Protein AF-0000000076001340 (afdb_homodimer)

InterPro domains:
  IPR001680 WD40 repeat [PF00400] (64-98)
  IPR001680 WD40 repeat [PF00400] (162-194)
  IPR001680 WD40 repeat [PS50082] (161-203)
  IPR001680 WD40 repeat [SM00320] (12-55)
  IPR001680 WD40 repeat [SM00320] (58-98)
  IPR001680 WD40 repeat [SM00320] (154-194)
  IPR015943 WD40/YVTN repeat-like-containing domain superfamily [G3DSA:2.130.10.10] (4-217)
  IPR036322 WD40-repeat-containing domain superfamily [SSF50978] (27-206)
  IPR039328 WD repeat-containing protein 89 [PTHR22889] (12-214)

Organism: Limulus polyphemus (NCBI:txid6850)

Nearest PDB structures (foldseek):
  8t55-assembly2_B  TM=7.995E-01  e=3.662E-10  Homo sapiens
  8shj-assembly2_B  TM=8.040E-01  e=1.260E-09  Homo sapiens
  8shj-assembly1_A  TM=7.997E-01  e=3.023E-09  Homo sapiens
  7mq9-assembly1_LS  TM=7.895E-01  e=2.954E-07  Homo sapiens
  5wfd-assembly1_A  TM=7.433E-01  e=5.204E-07  Thermochaetoides thermophila DSM 1495

Solvent-accessible surface area (backbone atoms only — not comparable to full-atom values): 23655 Å² total; per-residue (Å²): 142,58,92,72,62,72,65,55,67,68,56,66,69,72,65,78,84,66,74,90,64,86,86,78,79,83,57,31,59,74,45,75,46,69,26,77,50,97,72,26,40,36,42,31,38,29,66,60,19,30,33,42,36,31,34,63,65,87,59,40,80,68,51,60,43,82,42,96,60,44,51,62,43,42,71,44,58,40,70,80,44,53,53,29,39,36,38,31,18,44,77,23,40,37,36,32,34,51,66,88,49,84,60,82,63,60,78,40,70,35,51,72,74,90,54,92,65,77,56,31,26,40,23,54,33,58,27,60,81,58,45,41,38,39,34,22,13,39,58,49,103,73,35,13,40,41,37,34,31,36,56,90,76,48,41,69,74,50,67,40,51,83,85,44,74,27,35,25,60,39,42,41,49,37,75,80,45,76,46,32,36,38,37,33,19,51,68,21,42,33,38,33,29,37,67,76,44,91,44,60,75,72,10,53,71,38,79,41,60,71,71,61,65,80,72,77,121,136,55,78,77,47,48,69,45,34,69,63,40,67,62,68,76,80,66,58,89,70,94,57,76,77,83,53,30,58,73,44,75,44,71,25,76,51,98,72,25,39,36,41,31,38,30,67,61,20,31,33,42,35,30,32,64,65,86,60,40,80,69,52,59,42,83,42,95,59,45,50,62,41,42,70,44,57,40,70,80,44,55,52,30,39,35,38,32,19,45,78,22,40,37,36,32,35,53,67,86,48,84,60,82,62,61,78,40,69,34,51,73,72,88,54,93,62,77,54,32,26,40,22,53,32,58,27,61,83,56,45,41,38,40,35,23,13,40,59,50,102,73,36,13,39,41,38,34,31,38,57,89,77,48,41,69,75,49,70,38,51,83,86,43,72,27,34,24,61,38,41,42,48,37,74,79,45,77,45,31,36,37,36,32,19,50,67,20,42,32,38,31,28,36,68,77,43,89,43,60,75,71,10,53,73,38,76,41,57,70,74,63,67,82,72,77,123

Foldseek 3Di:
DDPPPVVPVVVVVPDCPPPPPDPPPDKDWDDWDWFPDPFIKIWTAIQQGKIWIFTPPPGDRDDIADDNRFGWQDKDAAQPDRQWMWTFTQQAWIFIDRNVDPGDDGPAIAGDPVDPDGFTFNEKDAFNVNQKIWTWGFADPQWIWIWMAGRVVSDTPDIDTPQDRGGWHDKDADHPDRQWIWTDGPVQKIWIFRNPDDDPVNGTDDIDGNPPDPPPD/DDPVVVVVVVVVVQPDCDDDPPSPRDKDWDDWDWFPDPFIKIWTAIQQGKIWIFTPPPGDRDDIADDNRFGWQDKDAAQPDRQWMWTFTQQAWIFIDRNVDPTHDGPAIAGDPVDPDGFTFNEKDAFNVNQKIWTWGFDDPQWIWIWMAGRVVSDTPDIDTPQDRGGWHDKDADHPDRQWIWTDGPRQKIWIFRNPDDDPVNGTDDIDGNPDDPPPD

Secondary structure (DSSP, 8-state):
--TTSTTTGGGGGG-----SSS------EEEEEE-SSSS-EEEEEETTS-EEEEESSS--EEEEE--SSPPEEEEEE-SS-TTEEEEEETTSEEEEEETTS--SS-SEEEE--SSS----EEEEEE-TTS-EEEEEE--BTTB--EEEEETTTTEEEEEE-SS-SS-EEEEEE-SS-TTEEEEEETTSEEEEEETTSSSHHHHEEEEEETT------/--HHHHHHHHSTT------SSS------EEEEEE-SSSS-EEEEEETTS-EEEEESSS--EEEEE--SSPPEEEEEE-SS-TTEEEEEETTSEEEEEETTS--SS-SEEEE--SSS----EEEEEE-TTS-EEEEEE--BTTB--EEEEETTTTEEEEEE-SS-SS-EEEEEE-SS-TTEEEEEETTSEEEEEETTSSSHHHHEEEEEETT------

Structure (mmCIF, N/CA/C/O backbone):
data_AF-0000000076001340-model_v1
#
loop_
_entity.id
_entity.type
_entity.pdbx_description
1 polymer 'WD repeat-containing protein 89-like'
#
loop_
_atom_site.group_PDB
_atom_site.id
_atom_site.type_symbol
_atom_site.label_atom_id
_atom_site.label_alt_id
_atom_site.label_comp_id
_atom_site.label_asym_id
_atom_site.label_entity_id
_atom_site.label_seq_id
_atom_site.pdbx_PDB_ins_code
_atom_site.Cartn_x
_atom_site.Cartn_y
_atom_site.Cartn_z
_atom_site.occupancy
_atom_site.B_iso_or_equiv
_atom_site.auth_seq_id
_atom_site.auth_comp_id
_atom_site.auth_asym_id
_atom_site.auth_atom_id
_atom_site.pdbx_PDB_model_num
ATOM 1 N N . MET A 1 1 ? -37.344 -20.766 6.66 1 18.98 1 MET A N 1
ATOM 2 C CA . MET A 1 1 ? -37.219 -19.656 5.719 1 18.98 1 MET A CA 1
ATOM 3 C C . MET A 1 1 ? -35.75 -19.359 5.434 1 18.98 1 MET A C 1
ATOM 5 O O . MET A 1 1 ? -35.031 -18.844 6.301 1 18.98 1 MET A O 1
ATOM 9 N N . THR A 1 2 ? -34.938 -20.125 4.777 1 18.33 2 THR A N 1
ATOM 10 C CA . THR A 1 2 ? -33.625 -20.719 4.93 1 18.33 2 THR A CA 1
ATOM 11 C C . THR A 1 2 ? -32.562 -19.906 4.184 1 18.33 2 THR A C 1
ATOM 13 O O . THR A 1 2 ? -32.906 -19.047 3.371 1 18.33 2 THR A O 1
ATOM 16 N N . ALA A 1 3 ? -31.391 -20.203 4.387 1 20.23 3 ALA A N 1
ATOM 17 C CA . ALA A 1 3 ? -30.109 -19.625 4.004 1 20.23 3 ALA A CA 1
ATOM 18 C C . ALA A 1 3 ? -30.078 -19.312 2.514 1 20.23 3 ALA A C 1
ATOM 20 O O . ALA A 1 3 ? -29.172 -18.609 2.045 1 20.23 3 ALA A O 1
ATOM 21 N N . HIS A 1 4 ? -31.031 -19.766 1.713 1 20.62 4 HIS A N 1
ATOM 22 C CA . HIS A 1 4 ? -31.312 -19.781 0.281 1 20.62 4 HIS A CA 1
ATOM 23 C C . HIS A 1 4 ? -31.781 -18.406 -0.198 1 20.62 4 HIS A C 1
ATOM 25 O O . HIS A 1 4 ? -31.516 -18.016 -1.34 1 20.62 4 HIS A O 1
ATOM 31 N N . ASP A 1 5 ? -32.688 -17.734 0.519 1 20.48 5 ASP A N 1
ATOM 32 C CA . ASP A 1 5 ? -33.438 -16.578 0.059 1 20.48 5 ASP A CA 1
ATOM 33 C C . ASP A 1 5 ? -32.562 -15.336 -0.068 1 20.48 5 ASP A C 1
ATOM 35 O O . ASP A 1 5 ? -32.844 -14.43 -0.847 1 20.48 5 ASP A O 1
ATOM 39 N N . ALA A 1 6 ? -31.641 -15.188 0.868 1 20.77 6 ALA A N 1
ATOM 40 C CA . ALA A 1 6 ? -31 -13.883 1.045 1 20.77 6 ALA A CA 1
ATOM 41 C C . ALA A 1 6 ? -29.984 -13.617 -0.057 1 20.77 6 ALA A C 1
ATOM 43 O O . ALA A 1 6 ? -29.5 -12.492 -0.203 1 20.77 6 ALA A O 1
ATOM 44 N N . VAL A 1 7 ? -29.562 -14.625 -0.797 1 22.06 7 VAL A N 1
ATOM 45 C CA . VAL A 1 7 ? -28.594 -14.586 -1.888 1 22.06 7 VAL A CA 1
ATOM 46 C C . VAL A 1 7 ? -29.219 -13.898 -3.104 1 22.06 7 VAL A C 1
ATOM 48 O O . VAL A 1 7 ? -28.516 -13.258 -3.887 1 22.06 7 VAL A O 1
ATOM 51 N N . LYS A 1 8 ? -30.484 -13.992 -3.283 1 23.08 8 LYS A N 1
ATOM 52 C CA . LYS A 1 8 ? -31.266 -13.523 -4.43 1 23.08 8 LYS A CA 1
ATOM 53 C C . LYS A 1 8 ? -31.328 -12 -4.469 1 23.08 8 LYS A C 1
ATOM 55 O O . LYS A 1 8 ? -31.281 -11.398 -5.543 1 23.08 8 LYS A O 1
ATOM 60 N N . SER A 1 9 ? -31.609 -11.523 -3.256 1 21.5 9 SER A N 1
ATOM 61 C CA . SER A 1 9 ? -31.984 -10.109 -3.312 1 21.5 9 SER A CA 1
ATOM 62 C C . SER A 1 9 ? -30.797 -9.242 -3.736 1 21.5 9 SER A C 1
ATOM 64 O O . SER A 1 9 ? -31 -8.125 -4.234 1 21.5 9 SER A O 1
ATOM 66 N N . MET A 1 10 ? -29.703 -9.844 -3.461 1 21.88 10 MET A N 1
ATOM 67 C CA . MET A 1 10 ? -28.516 -9.016 -3.66 1 21.88 10 MET A CA 1
ATOM 68 C C . MET A 1 10 ? -28.172 -8.906 -5.141 1 21.88 10 MET A C 1
ATOM 70 O O . MET A 1 10 ? -27.375 -8.062 -5.535 1 21.88 10 MET A O 1
ATOM 74 N N . TYR A 1 11 ? -28.719 -9.867 -6.047 1 24.17 11 TYR A N 1
ATOM 75 C CA . TYR A 1 11 ? -28.578 -9.984 -7.492 1 24.17 11 TYR A CA 1
ATOM 76 C C . TYR A 1 11 ? -29.328 -8.867 -8.211 1 24.17 11 TYR A C 1
ATOM 78 O O . TYR A 1 11 ? -29.047 -8.57 -9.375 1 24.17 11 TYR A O 1
ATOM 86 N N . SER A 1 12 ? -30.391 -8.367 -7.621 1 23.84 12 SER A N 1
ATOM 87 C CA . SER A 1 12 ? -31.188 -7.418 -8.406 1 23.84 12 SER A CA 1
ATOM 88 C C . SER A 1 12 ? -30.391 -6.156 -8.719 1 23.84 12 SER A C 1
ATOM 90 O O . SER A 1 12 ? -30.875 -5.27 -9.422 1 23.84 12 SER A O 1
ATOM 92 N N . LEU A 1 13 ? -29.266 -6.098 -7.969 1 23.05 13 LEU A N 1
ATOM 93 C CA . LEU A 1 13 ? -28.656 -4.789 -8.172 1 23.05 13 LEU A CA 1
ATOM 94 C C . LEU A 1 13 ? -27.875 -4.75 -9.477 1 23.05 13 LEU A C 1
ATOM 96 O O . LEU A 1 13 ? -27.359 -3.699 -9.875 1 23.05 13 LEU A O 1
ATOM 100 N N . SER A 1 14 ? -27.562 -5.812 -10.273 1 24.64 14 SER A N 1
ATOM 101 C CA . SER A 1 14 ? -26.875 -5.875 -11.555 1 24.64 14 SER A CA 1
ATOM 102 C C . SER A 1 14 ? -27.641 -5.129 -12.641 1 24.64 14 SER A C 1
ATOM 104 O O . SER A 1 14 ? -27.281 -5.176 -13.812 1 24.64 14 SER A O 1
ATOM 106 N N . SER A 1 15 ? -28.891 -4.711 -12.5 1 24.94 15 SER A N 1
ATOM 107 C CA . SER A 1 15 ? -29.562 -4.262 -13.711 1 24.94 15 SER A CA 1
ATOM 108 C C . SER A 1 15 ? -28.719 -3.268 -14.484 1 24.94 15 SER A C 1
ATOM 110 O O . SER A 1 15 ? -27.812 -2.641 -13.922 1 24.94 15 SER A O 1
ATOM 112 N N . SER A 1 16 ? -29.125 -2.934 -15.867 1 26.3 16 SER A N 1
ATOM 113 C CA . SER A 1 16 ? -28.875 -2.234 -17.125 1 26.3 16 SER A CA 1
ATOM 114 C C . SER A 1 16 ? -28.625 -0.747 -16.891 1 26.3 16 SER A C 1
ATOM 116 O O . SER A 1 16 ? -29.578 0.043 -16.844 1 26.3 16 SER A O 1
ATOM 118 N N . ILE A 1 17 ? -28.078 -0.14 -15.93 1 26.17 17 ILE A N 1
ATOM 119 C CA . ILE A 1 17 ? -28.109 1.285 -16.25 1 26.17 17 ILE A CA 1
ATOM 120 C C . ILE A 1 17 ? -27.406 1.538 -17.578 1 26.17 17 ILE A C 1
ATOM 122 O O . ILE A 1 17 ? -26.188 1.446 -17.672 1 26.17 17 ILE A O 1
ATOM 126 N N . ASN A 1 18 ? -27.812 0.929 -18.688 1 27.61 18 ASN A N 1
ATOM 127 C CA . ASN A 1 18 ? -27.766 1.412 -20.078 1 27.61 18 ASN A CA 1
ATOM 128 C C . ASN A 1 18 ? -28.125 2.895 -20.156 1 27.61 18 ASN A C 1
ATOM 130 O O . ASN A 1 18 ? -29.203 3.25 -20.609 1 27.61 18 ASN A O 1
ATOM 134 N N . MET A 1 19 ? -28.109 4.027 -19.312 1 25.73 19 MET A N 1
ATOM 135 C CA . MET A 1 19 ? -28.672 5.16 -20.031 1 25.73 19 MET A CA 1
ATOM 136 C C . MET A 1 19 ? -27.922 5.414 -21.328 1 25.73 19 MET A C 1
ATOM 138 O O . MET A 1 19 ? -26.688 5.348 -21.359 1 25.73 19 MET A O 1
ATOM 142 N N . LYS A 1 20 ? -28.234 5.297 -22.656 1 27.81 20 LYS A N 1
ATOM 143 C CA . LYS A 1 20 ? -27.984 5.867 -23.969 1 27.81 20 LYS A CA 1
ATOM 144 C C . LYS A 1 20 ? -27.359 7.258 -23.859 1 27.81 20 LYS A C 1
ATOM 146 O O .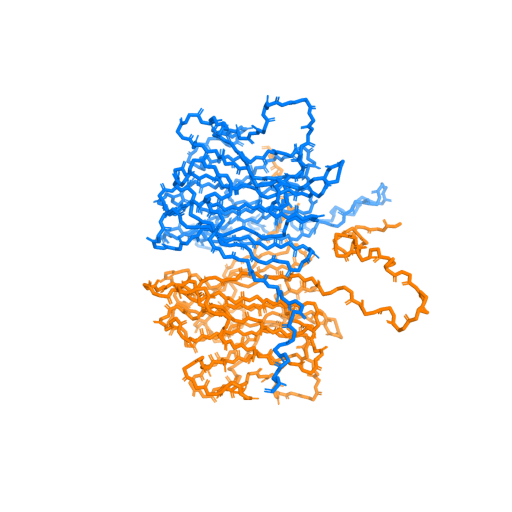 LYS A 1 20 ? -26.828 7.789 -24.844 1 27.81 20 LYS A O 1
ATOM 151 N N . GLY A 1 21 ? -27.703 8.203 -23 1 31.67 21 GLY A N 1
ATOM 152 C CA . GLY A 1 21 ? -27.453 9.633 -22.906 1 31.67 21 GLY A CA 1
ATOM 153 C C . GLY A 1 21 ? -26.062 9.977 -22.438 1 31.67 21 GLY A C 1
ATOM 154 O O . GLY A 1 21 ? -25.25 9.086 -22.188 1 31.67 21 GLY A O 1
ATOM 155 N N . GLU A 1 22 ? -25.516 10.93 -21.375 1 33.44 22 GLU A N 1
ATOM 156 C CA . GLU A 1 22 ? -24.172 11.445 -21.172 1 33.44 22 GLU A CA 1
ATOM 157 C C . GLU A 1 22 ? -23.203 10.344 -20.75 1 33.44 22 GLU A C 1
ATOM 159 O O . GLU A 1 22 ? -23.562 9.469 -19.953 1 33.44 22 GLU A O 1
ATOM 164 N N . ALA A 1 23 ? -22.047 9.805 -21.359 1 37.03 23 ALA A N 1
ATOM 165 C CA . ALA A 1 23 ? -20.984 8.812 -21.281 1 37.03 23 ALA A CA 1
ATOM 166 C C . ALA A 1 23 ? -20.625 8.516 -19.828 1 37.03 23 ALA A C 1
ATOM 168 O O . ALA A 1 23 ? -20.156 9.398 -19.109 1 37.03 23 ALA A O 1
ATOM 169 N N . GLN A 1 24 ? -21.25 7.93 -18.797 1 43.41 24 GLN A N 1
ATOM 170 C CA . GLN A 1 24 ? -20.984 7.648 -17.391 1 43.41 24 GLN A CA 1
ATOM 171 C C . GLN A 1 24 ? -19.562 7.125 -17.188 1 43.41 24 GLN A C 1
ATOM 173 O O . GLN A 1 24 ? -19.172 6.117 -17.797 1 43.41 24 GLN A O 1
ATOM 178 N N . GLU A 1 25 ? -18.516 7.844 -16.812 1 54.84 25 GLU A N 1
ATOM 179 C CA . GLU A 1 25 ? -17.109 7.574 -16.562 1 54.84 25 GLU A CA 1
ATOM 180 C C . GLU A 1 25 ? -16.922 6.305 -15.734 1 54.84 25 GLU A C 1
ATOM 182 O O . GLU A 1 25 ? -17.609 6.117 -14.727 1 54.84 25 GLU A O 1
ATOM 187 N N . GLU A 1 26 ? -16.516 5.16 -16.203 1 63.97 26 GLU A N 1
ATOM 188 C CA . GLU A 1 26 ? -16.25 3.879 -15.57 1 63.97 26 GLU A CA 1
ATOM 189 C C . GLU A 1 26 ? -15.43 4.066 -14.289 1 63.97 26 GLU A C 1
ATOM 191 O O . GLU A 1 26 ? -14.406 4.754 -14.297 1 63.97 26 GLU A O 1
ATOM 196 N N . LEU A 1 27 ? -16.016 3.709 -13.039 1 69.62 27 LEU A N 1
ATOM 197 C CA . LEU A 1 27 ? -15.367 3.771 -11.734 1 69.62 27 LEU A CA 1
ATOM 198 C C . LEU A 1 27 ? -14.352 2.643 -11.57 1 69.62 27 LEU A C 1
ATOM 200 O O . LEU A 1 27 ? -14.578 1.526 -12.039 1 69.62 27 LEU A O 1
ATOM 204 N N . TYR A 1 28 ? -13.086 2.984 -11.039 1 74.31 28 TYR A N 1
ATOM 205 C CA . TYR A 1 28 ? -12.109 1.938 -10.766 1 74.31 28 TYR A CA 1
ATOM 206 C C . TYR A 1 28 ? -11.555 2.064 -9.352 1 74.31 28 TYR A C 1
ATOM 208 O O . TYR A 1 28 ? -11.68 3.115 -8.719 1 74.31 28 TYR A O 1
ATOM 216 N N . ILE A 1 29 ? -11.008 0.928 -8.852 1 81.19 29 ILE A N 1
ATOM 217 C CA . ILE A 1 29 ? -10.484 0.835 -7.5 1 81.19 29 ILE A CA 1
ATOM 218 C C . ILE A 1 29 ? -9.062 1.396 -7.457 1 81.19 29 ILE A C 1
ATOM 220 O O . ILE A 1 29 ? -8.211 1.011 -8.266 1 81.19 29 ILE A O 1
ATOM 224 N N . LEU A 1 30 ? -8.867 2.248 -6.535 1 78.94 30 LEU A N 1
ATOM 225 C CA . LEU A 1 30 ? -7.551 2.848 -6.363 1 78.94 30 LEU A CA 1
ATOM 226 C C . LEU A 1 30 ? -6.762 2.123 -5.277 1 78.94 30 LEU A C 1
ATOM 228 O O . LEU A 1 30 ? -5.535 2.014 -5.363 1 78.94 30 LEU A O 1
ATOM 232 N N . ASP A 1 31 ? -7.465 1.691 -4.301 1 85.56 31 ASP A N 1
ATOM 233 C CA . ASP A 1 31 ? -6.828 1.046 -3.156 1 85.56 31 ASP A CA 1
ATOM 234 C C . ASP A 1 31 ? -7.82 0.163 -2.4 1 85.56 31 ASP A C 1
ATOM 236 O O . ASP A 1 31 ? -9.031 0.364 -2.492 1 85.56 31 ASP A O 1
ATOM 240 N N . LEU A 1 32 ? -7.316 -0.85 -1.845 1 87.44 32 LEU A N 1
ATOM 241 C CA . LEU A 1 32 ? -8.078 -1.777 -1.013 1 87.44 32 LEU A CA 1
ATOM 242 C C . LEU A 1 32 ? -7.324 -2.09 0.277 1 87.44 32 LEU A C 1
ATOM 244 O O . LEU A 1 32 ? -6.148 -2.469 0.239 1 87.44 32 LEU A O 1
ATOM 248 N N . VAL A 1 33 ? -7.961 -1.825 1.444 1 89.44 33 VAL A N 1
ATOM 249 C CA . VAL A 1 33 ? -7.324 -2.115 2.725 1 89.44 33 VAL A CA 1
ATOM 250 C C . VAL A 1 33 ? -8.273 -2.934 3.6 1 89.44 33 VAL A C 1
ATOM 252 O O . VAL A 1 33 ? -9.492 -2.797 3.502 1 89.44 33 VAL A O 1
ATOM 255 N N . ILE A 1 34 ? -7.699 -3.766 4.379 1 87.44 34 ILE A N 1
ATOM 256 C CA . ILE A 1 34 ? -8.461 -4.637 5.273 1 87.44 34 ILE A CA 1
ATOM 257 C C . ILE A 1 34 ? -8.07 -4.352 6.723 1 87.44 34 ILE A C 1
ATOM 259 O O . ILE A 1 34 ? -6.887 -4.223 7.039 1 87.44 34 ILE A O 1
ATOM 263 N N . SER A 1 35 ? -9.039 -4.215 7.539 1 89.75 35 SER A N 1
ATOM 264 C CA . SER A 1 35 ? -8.766 -3.941 8.945 1 89.75 35 SER A CA 1
ATOM 265 C C . SER A 1 35 ? -8.266 -5.191 9.664 1 89.75 35 SER A C 1
ATOM 267 O O . SER A 1 35 ? -8.586 -6.312 9.266 1 89.75 35 SER A O 1
ATOM 269 N N . ARG A 1 36 ? -7.465 -4.879 10.711 1 83.62 36 ARG A N 1
ATOM 270 C CA . ARG A 1 36 ? -6.926 -5.98 11.5 1 83.62 36 ARG A CA 1
ATOM 271 C C . ARG A 1 36 ? -7.82 -6.281 12.703 1 83.62 36 ARG A C 1
ATOM 273 O O . ARG A 1 36 ? -7.613 -5.738 13.789 1 83.62 36 ARG A O 1
ATOM 280 N N . SER A 1 37 ? -8.75 -7.113 12.508 1 85.62 37 SER A N 1
ATOM 281 C CA . SER A 1 37 ? -9.68 -7.488 13.57 1 85.62 37 SER A CA 1
ATOM 282 C C . SER A 1 37 ? -10.305 -8.852 13.305 1 85.62 37 SER A C 1
ATOM 284 O O . SER A 1 37 ? -10.086 -9.445 12.25 1 85.62 37 SER A O 1
ATOM 286 N N . SER A 1 38 ? -10.945 -9.375 14.352 1 80.69 38 SER A N 1
ATOM 287 C CA . SER A 1 38 ? -11.633 -10.656 14.203 1 80.69 38 SER A CA 1
ATOM 288 C C . SER A 1 38 ? -12.789 -10.547 13.219 1 80.69 38 SER A C 1
ATOM 290 O O . SER A 1 38 ? -13.156 -11.539 12.578 1 80.69 38 SER A O 1
ATOM 292 N N . ASN A 1 39 ? -13.438 -9.383 13.117 1 81.62 39 ASN A N 1
ATOM 293 C CA . ASN A 1 39 ? -14.461 -9.07 12.117 1 81.62 39 ASN A CA 1
ATOM 294 C C . ASN A 1 39 ? -14 -7.953 11.188 1 81.62 39 ASN A C 1
ATOM 296 O O . ASN A 1 39 ? -14.438 -6.809 11.32 1 81.62 39 ASN A O 1
ATOM 300 N N . PRO A 1 40 ? -13.266 -8.344 10.195 1 84.81 40 PRO A N 1
ATOM 301 C CA . PRO A 1 40 ? -12.539 -7.324 9.438 1 84.81 40 PRO A CA 1
ATOM 302 C C . PRO A 1 40 ? -13.453 -6.504 8.523 1 84.81 40 PRO A C 1
ATOM 304 O O . PRO A 1 40 ? -14.43 -7.035 7.98 1 84.81 40 PRO A O 1
ATOM 307 N N . LEU A 1 41 ? -13.133 -5.27 8.43 1 87.56 41 LEU A N 1
ATOM 308 C CA . LEU A 1 41 ? -13.734 -4.352 7.465 1 87.56 41 LEU A CA 1
ATOM 309 C C . LEU A 1 41 ? -12.836 -4.184 6.242 1 87.56 41 LEU A C 1
ATOM 311 O O . LEU A 1 41 ? -11.609 -4.16 6.367 1 87.56 41 LEU A O 1
ATOM 315 N N . VAL A 1 42 ? -13.445 -4.113 5.102 1 87.31 42 VAL A N 1
ATOM 316 C CA . VAL A 1 42 ? -12.742 -3.793 3.865 1 87.31 42 VAL A CA 1
ATOM 317 C C . VAL A 1 42 ? -13.125 -2.391 3.4 1 87.31 42 VAL A C 1
ATOM 319 O O . VAL A 1 42 ? -14.312 -2.053 3.334 1 87.31 42 VAL A O 1
ATOM 322 N N . ALA A 1 43 ? -12.133 -1.622 3.217 1 90.62 43 ALA A N 1
ATOM 323 C CA . ALA A 1 43 ? -12.352 -0.294 2.648 1 90.62 43 ALA A CA 1
ATOM 324 C C . ALA A 1 43 ? -11.711 -0.178 1.267 1 90.62 43 ALA A C 1
ATOM 326 O O . ALA A 1 43 ? -10.57 -0.599 1.065 1 90.62 43 ALA A O 1
ATOM 327 N N . THR A 1 44 ? -12.438 0.386 0.322 1 88.06 44 THR A N 1
ATOM 328 C CA . THR A 1 44 ? -11.945 0.591 -1.035 1 88.06 44 THR A CA 1
ATOM 329 C C . THR A 1 44 ? -12.094 2.051 -1.451 1 88.06 44 THR A C 1
ATOM 331 O O . THR A 1 44 ? -13.156 2.646 -1.268 1 88.06 44 THR A O 1
ATOM 334 N N . SER A 1 45 ? -10.961 2.572 -1.855 1 88.62 45 SER A N 1
ATOM 335 C CA . SER A 1 45 ? -11.062 3.902 -2.449 1 88.62 45 SER A CA 1
ATOM 336 C C . SER A 1 45 ? -11.344 3.818 -3.945 1 88.62 45 SER A C 1
ATOM 338 O O . SER A 1 45 ? -10.727 3.023 -4.656 1 88.62 45 SER A O 1
ATOM 340 N N . LEU A 1 46 ? -12.289 4.664 -4.387 1 82.56 46 LEU A N 1
ATOM 341 C CA . LEU A 1 46 ? -12.703 4.629 -5.785 1 82.56 46 LEU A CA 1
ATOM 342 C C . LEU A 1 46 ? -12.242 5.883 -6.523 1 82.56 46 LEU A C 1
ATOM 344 O O . LEU A 1 46 ? -11.945 6.902 -5.895 1 82.56 46 LEU A O 1
ATOM 348 N N . SER A 1 47 ? -12.234 5.789 -7.824 1 78.56 47 SER A N 1
ATOM 349 C CA . SER A 1 47 ? -11.734 6.863 -8.68 1 78.56 47 SER A CA 1
ATOM 350 C C . SER A 1 47 ? -12.641 8.086 -8.609 1 78.56 47 SER A C 1
ATOM 352 O O . SER A 1 47 ? -12.234 9.188 -8.977 1 78.56 47 SER A O 1
ATOM 354 N N . ASP A 1 48 ? -13.867 7.953 -8.125 1 79.12 48 ASP A N 1
ATOM 355 C CA . ASP A 1 48 ? -14.773 9.094 -8.023 1 79.12 48 ASP A CA 1
ATOM 356 C C . ASP A 1 48 ? -14.609 9.812 -6.688 1 79.12 48 ASP A C 1
ATOM 358 O O . ASP A 1 48 ? -15.352 10.742 -6.383 1 79.12 48 ASP A O 1
ATOM 362 N N . GLY A 1 49 ? -13.773 9.297 -5.91 1 86.81 49 GLY A N 1
ATOM 363 C CA . GLY A 1 49 ? -13.477 9.938 -4.637 1 86.81 49 GLY A CA 1
ATOM 364 C C . GLY A 1 49 ? -14.234 9.328 -3.473 1 86.81 49 GLY A C 1
ATOM 365 O O . GLY A 1 49 ? -14.047 9.727 -2.324 1 86.81 49 GLY A O 1
ATOM 366 N N . ASN A 1 50 ? -15.023 8.352 -3.717 1 86.94 50 ASN A N 1
ATOM 367 C CA . ASN A 1 50 ? -15.797 7.707 -2.658 1 86.94 50 ASN A CA 1
ATOM 368 C C . ASN A 1 50 ? -15.039 6.52 -2.066 1 86.94 50 ASN A C 1
ATOM 370 O O . ASN A 1 50 ? -14.172 5.938 -2.721 1 86.94 50 ASN A O 1
ATOM 374 N N . ILE A 1 51 ? -15.398 6.258 -0.803 1 91.06 51 ILE A N 1
ATOM 375 C CA . ILE A 1 51 ? -14.891 5.062 -0.134 1 91.06 51 ILE A CA 1
ATOM 376 C C . ILE A 1 51 ? -16.031 4.098 0.137 1 91.06 51 ILE A C 1
ATOM 378 O O . ILE A 1 51 ? -17.078 4.492 0.68 1 91.06 51 ILE A O 1
ATOM 382 N N . GLN A 1 52 ? -15.828 2.92 -0.293 1 87.31 52 GLN A N 1
ATOM 383 C CA . GLN A 1 52 ? -16.797 1.873 -0.008 1 87.31 52 GLN A CA 1
ATOM 384 C C . GLN A 1 52 ? -16.328 0.966 1.121 1 87.31 52 GLN A C 1
ATOM 386 O O . GLN A 1 52 ? -15.156 0.583 1.161 1 87.31 52 GLN A O 1
ATOM 391 N N . LEU A 1 53 ? -17.281 0.674 2.033 1 88.62 53 LEU A N 1
ATOM 392 C CA . LEU A 1 53 ? -16.969 -0.155 3.193 1 88.62 53 LEU A CA 1
ATOM 393 C C . LEU A 1 53 ? -17.781 -1.448 3.164 1 88.62 53 LEU A C 1
ATOM 395 O O . LEU A 1 53 ? -18.969 -1.438 2.814 1 88.62 53 LEU A O 1
ATOM 399 N N . PHE A 1 54 ? -17.031 -2.506 3.471 1 83.5 54 PHE A N 1
ATOM 400 C CA . PHE A 1 54 ? -17.672 -3.814 3.521 1 83.5 54 PHE A CA 1
ATOM 401 C C . PHE A 1 54 ? -17.234 -4.59 4.758 1 83.5 54 PHE A C 1
ATOM 403 O O . PHE A 1 54 ? -16.062 -4.504 5.164 1 83.5 54 PHE A O 1
ATOM 410 N N . LYS A 1 55 ? -18.234 -5.27 5.324 1 79.06 55 LYS A N 1
ATOM 411 C CA . LYS A 1 55 ? -17.859 -6.258 6.332 1 79.06 55 LYS A CA 1
ATOM 412 C C . LYS A 1 55 ? -17.516 -7.598 5.684 1 79.06 55 LYS A C 1
ATOM 414 O O . LYS A 1 55 ? -18.25 -8.078 4.816 1 79.06 55 LYS A O 1
ATOM 419 N N . LEU A 1 56 ? -16.359 -8.039 6.027 1 73.62 56 LEU A N 1
ATOM 420 C CA . LEU A 1 56 ? -15.953 -9.305 5.43 1 73.62 56 LEU A CA 1
ATOM 421 C C . LEU A 1 56 ? -16.797 -10.461 5.953 1 73.62 56 LEU A C 1
ATOM 423 O O . LEU A 1 56 ? -17.125 -11.391 5.211 1 73.62 56 LEU A O 1
ATOM 427 N N . GLU A 1 57 ? -16.953 -10.359 7.273 1 66.06 57 GLU A N 1
ATOM 428 C CA . GLU A 1 57 ? -17.844 -11.383 7.812 1 66.06 57 GLU A CA 1
ATOM 429 C C . GLU A 1 57 ? -19.312 -11.055 7.527 1 66.06 57 GLU A C 1
ATOM 431 O O . GLU A 1 57 ? -19.75 -9.938 7.781 1 66.06 57 GLU A O 1
ATOM 436 N N . GLY A 1 58 ? -20.031 -12.008 6.961 1 60.91 58 GLY A N 1
ATOM 437 C CA . GLY A 1 58 ? -21.453 -11.891 6.676 1 60.91 58 GLY A CA 1
ATOM 438 C C . GLY A 1 58 ? -21.75 -11.148 5.387 1 60.91 58 GLY A C 1
ATOM 439 O O . GLY A 1 58 ? -22.891 -11.125 4.914 1 60.91 58 GLY A O 1
ATOM 440 N N . LEU A 1 59 ? -20.766 -10.727 4.613 1 52.09 59 LEU A N 1
ATOM 441 C CA . LEU A 1 59 ? -20.734 -10.172 3.266 1 52.09 59 LEU A CA 1
ATOM 442 C C . LEU A 1 59 ? -21.75 -9.039 3.129 1 52.09 59 LEU A C 1
ATOM 444 O O . LEU A 1 59 ? -22.484 -8.977 2.141 1 52.09 59 LEU A O 1
ATOM 448 N N . GLN A 1 60 ? -22.047 -8.367 4.148 1 57.44 60 GLN A N 1
ATOM 449 C CA . GLN A 1 60 ? -23.016 -7.281 4.07 1 57.44 60 GLN A CA 1
ATOM 450 C C . GLN A 1 60 ? -22.344 -5.965 3.703 1 57.44 60 GLN A C 1
ATOM 452 O O . GLN A 1 60 ? -21.25 -5.668 4.176 1 57.44 60 GLN A O 1
ATOM 457 N N . LYS A 1 61 ? -22.766 -5.527 2.355 1 60 61 LYS A N 1
ATOM 458 C CA . LYS A 1 61 ? -22.391 -4.145 2.074 1 60 61 LYS A CA 1
ATOM 459 C C . LYS A 1 61 ? -22.844 -3.213 3.193 1 60 61 LYS A C 1
ATOM 461 O O . LYS A 1 61 ? -24 -3.271 3.625 1 60 61 LYS A O 1
ATOM 466 N N . THR A 1 62 ? -21.891 -2.617 3.877 1 64.5 62 THR A N 1
ATOM 467 C CA . THR A 1 62 ? -22.344 -1.908 5.066 1 64.5 62 THR A CA 1
ATOM 468 C C . THR A 1 62 ? -22.578 -0.432 4.758 1 64.5 62 THR A C 1
ATOM 470 O O . THR A 1 62 ? -23.703 0.068 4.902 1 64.5 62 THR A O 1
ATOM 473 N N . ASP A 1 63 ? -21.484 0.397 4.406 1 79.44 63 ASP A N 1
ATOM 474 C CA . ASP A 1 63 ? -21.562 1.854 4.457 1 79.44 63 ASP A CA 1
ATOM 475 C C . ASP A 1 63 ? -20.625 2.492 3.436 1 79.44 63 ASP A C 1
ATOM 477 O O . ASP A 1 63 ? -19.875 1.794 2.752 1 79.44 63 ASP A O 1
ATOM 481 N N . SER A 1 64 ? -20.938 3.627 2.98 1 85.31 64 SER A N 1
ATOM 482 C CA . SER A 1 64 ? -20.078 4.387 2.08 1 85.31 64 SER A CA 1
ATOM 483 C C . SER A 1 64 ? -19.781 5.773 2.646 1 85.31 64 SER A C 1
ATOM 485 O O . SER A 1 64 ? -20.594 6.348 3.363 1 85.31 64 SER A O 1
ATOM 487 N N . ILE A 1 65 ? -18.594 6.137 2.457 1 90.12 65 ILE A N 1
ATOM 488 C CA . ILE A 1 65 ? -18.188 7.512 2.75 1 90.12 65 ILE A CA 1
ATOM 489 C C . ILE A 1 65 ? -18.156 8.32 1.457 1 90.12 65 ILE A C 1
ATOM 491 O O . ILE A 1 65 ? -17.359 8.039 0.559 1 90.12 65 ILE A O 1
ATOM 495 N N . LYS A 1 66 ? -19.062 9.219 1.385 1 84.88 66 LYS A N 1
ATOM 496 C CA . LYS A 1 66 ? -19.141 10.062 0.196 1 84.88 66 LYS A CA 1
ATOM 497 C C . LYS A 1 66 ? -18.281 11.312 0.348 1 84.88 66 LYS A C 1
ATOM 499 O O . LYS A 1 66 ? -18.344 11.992 1.376 1 84.88 66 LYS A O 1
ATOM 504 N N . ARG A 1 67 ? -17.375 11.383 -0.686 1 77 67 ARG A N 1
ATOM 505 C CA . ARG A 1 67 ? -16.531 12.57 -0.716 1 77 67 ARG A CA 1
ATOM 506 C C . ARG A 1 67 ? -16.75 13.375 -1.994 1 77 67 ARG A C 1
ATOM 508 O O . ARG A 1 67 ? -17.125 12.812 -3.025 1 77 67 ARG A O 1
ATOM 515 N N . HIS A 1 68 ? -16.984 14.609 -2.027 1 61.84 68 HIS A N 1
ATOM 516 C CA . HIS A 1 68 ? -17.391 15.531 -3.09 1 61.84 68 HIS A CA 1
ATOM 517 C C . HIS A 1 68 ? -16.312 15.594 -4.18 1 61.84 68 HIS A C 1
ATOM 519 O O . HIS A 1 68 ? -15.805 16.672 -4.492 1 61.84 68 HIS A O 1
ATOM 525 N N . GLY A 1 69 ? -15.969 14.43 -4.625 1 65.94 69 GLY A N 1
ATOM 526 C CA . GLY A 1 69 ? -15.289 14.5 -5.91 1 65.94 69 GLY A CA 1
ATOM 527 C C . GLY A 1 69 ? -13.789 14.672 -5.785 1 65.94 69 GLY A C 1
ATOM 528 O O . GLY A 1 69 ? -13.102 14.953 -6.773 1 65.94 69 GLY A O 1
ATOM 529 N N . GLU A 1 70 ? -13.258 14.648 -4.719 1 80.31 70 GLU A N 1
ATOM 530 C CA . GLU A 1 70 ? -11.812 14.812 -4.594 1 80.31 70 GLU A CA 1
ATOM 531 C C . GLU A 1 70 ? -11.094 13.484 -4.773 1 80.31 70 GLU A C 1
ATOM 533 O O . GLU A 1 70 ? -11.672 12.414 -4.555 1 80.31 70 GLU A O 1
ATOM 538 N N . VAL A 1 71 ? -9.93 13.625 -5.363 1 85.5 71 VAL A N 1
ATOM 539 C CA . VAL A 1 71 ? -9.125 12.43 -5.625 1 85.5 71 VAL A CA 1
ATOM 540 C C . VAL A 1 71 ? -8.523 11.922 -4.32 1 85.5 71 VAL A C 1
ATOM 542 O O . VAL A 1 71 ? -7.781 12.648 -3.646 1 85.5 71 VAL A O 1
ATOM 545 N N . LEU A 1 72 ? -8.844 10.68 -3.984 1 91.81 72 LEU A N 1
ATOM 546 C CA . LEU A 1 72 ? -8.242 10.031 -2.822 1 91.81 72 LEU A CA 1
ATOM 547 C C . LEU A 1 72 ? -6.809 9.617 -3.109 1 91.81 72 LEU A C 1
ATOM 549 O O . LEU A 1 72 ? -6.512 9.102 -4.188 1 91.81 72 LEU A O 1
ATOM 553 N N . THR A 1 73 ? -5.949 9.922 -2.16 1 92.44 73 THR A N 1
ATOM 554 C CA . THR A 1 73 ? -4.539 9.602 -2.357 1 92.44 73 THR A CA 1
ATOM 555 C C . THR A 1 73 ? -4.09 8.508 -1.39 1 92.44 73 THR A C 1
ATOM 557 O O . THR A 1 73 ? -2.992 7.969 -1.521 1 92.44 73 THR A O 1
ATOM 560 N N . GLY A 1 74 ? -4.918 8.156 -0.405 1 92.88 74 GLY A N 1
ATOM 561 C CA . GLY A 1 74 ? -4.594 7.082 0.517 1 92.88 74 GLY A CA 1
ATOM 562 C C . GLY A 1 74 ? -5.727 6.754 1.472 1 92.88 74 GLY A C 1
ATOM 563 O O . GLY A 1 74 ? -6.543 7.617 1.795 1 92.88 74 GLY A O 1
ATOM 564 N N . ILE A 1 75 ? -5.785 5.516 1.859 1 94.75 75 ILE A N 1
ATOM 565 C CA . ILE A 1 75 ? -6.672 5.07 2.93 1 94.75 75 ILE A CA 1
ATOM 566 C C . ILE A 1 75 ? -5.949 4.051 3.805 1 94.75 75 ILE A C 1
ATOM 568 O O . ILE A 1 75 ? -5.113 3.285 3.316 1 94.75 75 ILE A O 1
ATOM 572 N N . ARG A 1 76 ? -6.223 4.117 5.031 1 94.75 76 ARG A N 1
ATOM 573 C CA . ARG A 1 76 ? -5.648 3.141 5.949 1 94.75 76 ARG A CA 1
ATOM 574 C C . ARG A 1 76 ? -6.496 3.012 7.211 1 94.75 76 ARG A C 1
ATOM 576 O O . ARG A 1 76 ? -7 4.008 7.734 1 94.75 76 ARG A O 1
ATOM 583 N N . PHE A 1 77 ? -6.535 1.81 7.723 1 94.69 77 PHE A N 1
ATOM 584 C CA . PHE A 1 77 ? -7.152 1.628 9.031 1 94.69 77 PHE A CA 1
ATOM 585 C C . PHE A 1 77 ? -6.176 1.996 10.141 1 94.69 77 PHE A C 1
ATOM 587 O O . PHE A 1 77 ? -4.965 1.841 9.992 1 94.69 77 PHE A O 1
ATOM 594 N N . SER A 1 78 ? -6.781 2.41 11.211 1 95.44 78 SER A N 1
ATOM 595 C CA . SER A 1 78 ? -5.973 2.691 12.391 1 95.44 78 SER A CA 1
ATOM 596 C C . SER A 1 78 ? -5.352 1.417 12.953 1 95.44 78 SER A C 1
ATOM 598 O O . SER A 1 78 ? -5.879 0.321 12.75 1 95.44 78 SER A O 1
ATOM 600 N N . HIS A 1 79 ? -4.238 1.614 13.609 1 89.12 79 HIS A N 1
ATOM 601 C CA . HIS A 1 79 ? -3.521 0.482 14.18 1 89.12 79 HIS A CA 1
ATOM 602 C C . HIS A 1 79 ? -4.242 -0.058 15.414 1 89.12 79 HIS A C 1
ATOM 604 O O . HIS A 1 79 ? -4.391 -1.272 15.57 1 89.12 79 HIS A O 1
ATOM 610 N N . GLU A 1 80 ? -4.625 0.788 16.188 1 90.25 80 GLU A N 1
ATOM 611 C CA . GLU A 1 80 ? -5.16 0.396 17.484 1 90.25 80 GLU A CA 1
ATOM 612 C C . GLU A 1 80 ? -6.648 0.077 17.406 1 90.25 80 GLU A C 1
ATOM 614 O O . GLU A 1 80 ? -7.141 -0.818 18.094 1 90.25 80 GLU A O 1
ATOM 619 N N . ASN A 1 81 ? -7.355 0.807 16.672 1 93.38 81 ASN A N 1
ATOM 620 C CA . ASN A 1 81 ? -8.805 0.654 16.578 1 93.38 81 ASN A CA 1
ATOM 621 C C . ASN A 1 81 ? -9.234 0.329 15.141 1 93.38 81 ASN A C 1
ATOM 623 O O . ASN A 1 81 ? -9.258 1.211 14.281 1 93.38 81 ASN A O 1
ATOM 627 N N . PRO A 1 82 ? -9.656 -0.813 14.898 1 91.75 82 PRO A N 1
ATOM 628 C CA . PRO A 1 82 ? -10.008 -1.248 13.547 1 91.75 82 PRO A CA 1
ATOM 629 C C . PRO A 1 82 ? -11.289 -0.589 13.031 1 91.75 82 PRO A C 1
ATOM 631 O O . PRO A 1 82 ? -11.648 -0.76 11.859 1 91.75 82 PRO A O 1
ATOM 634 N N . GLN A 1 83 ? -11.922 0.17 13.844 1 93.31 83 GLN A N 1
ATOM 635 C CA . GLN A 1 83 ? -13.148 0.849 13.438 1 93.31 83 GLN A CA 1
ATOM 636 C C . GLN A 1 83 ? -12.867 2.285 13.008 1 93.31 83 GLN A C 1
ATOM 638 O O . GLN A 1 83 ? -13.789 3.059 12.758 1 93.31 83 GLN A O 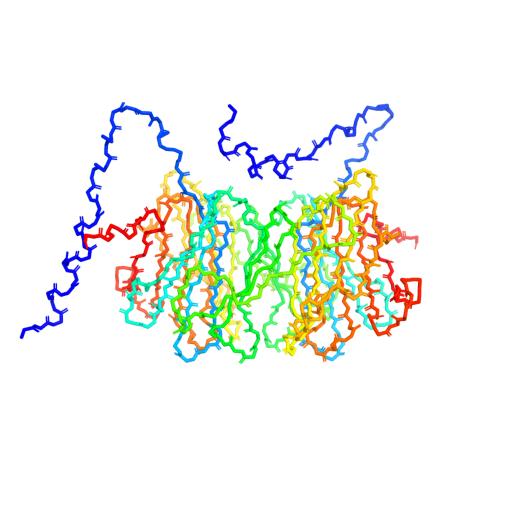1
ATOM 643 N N . ILE A 1 84 ? -11.641 2.588 12.977 1 96.38 84 ILE A N 1
ATOM 644 C CA . ILE A 1 84 ? -11.227 3.924 12.555 1 96.38 84 ILE A CA 1
ATOM 645 C C . ILE A 1 84 ? -10.5 3.84 11.211 1 96.38 84 ILE A C 1
ATOM 647 O O . ILE A 1 84 ? -9.57 3.047 11.055 1 96.38 84 ILE A O 1
ATOM 651 N N . LEU A 1 85 ? -10.961 4.641 10.266 1 96.44 85 LEU A N 1
ATOM 652 C CA . LEU A 1 85 ? -10.359 4.711 8.938 1 96.44 85 LEU A CA 1
ATOM 653 C C . LEU A 1 85 ? -9.82 6.105 8.656 1 96.44 85 LEU A C 1
ATOM 655 O O . LEU A 1 85 ? -10.492 7.105 8.938 1 96.44 85 LEU A O 1
ATOM 659 N N . TRP A 1 86 ? -8.594 6.109 8.117 1 97.38 86 TRP A N 1
ATOM 660 C CA . TRP A 1 86 ? -7.98 7.363 7.68 1 97.38 86 TRP A CA 1
ATOM 661 C C . TRP A 1 86 ? -8.008 7.477 6.16 1 97.38 86 TRP A C 1
ATOM 663 O O . TRP A 1 86 ? -7.836 6.48 5.453 1 97.38 86 TRP A O 1
ATOM 673 N N . SER A 1 87 ? -8.211 8.648 5.691 1 96.5 87 SER A N 1
ATOM 674 C CA . SER A 1 87 ? -8.125 8.922 4.258 1 96.5 87 SER A CA 1
ATOM 675 C C . SER A 1 87 ? -7.406 10.234 3.988 1 96.5 87 SER A C 1
ATOM 677 O O . SER A 1 87 ? -7.473 11.164 4.797 1 96.5 87 SER A O 1
ATOM 679 N N . SER A 1 88 ? -6.668 10.242 2.969 1 96.44 88 SER A N 1
ATOM 680 C CA . SER A 1 88 ? -6.039 11.477 2.502 1 96.44 88 SER A CA 1
ATOM 681 C C . SER A 1 88 ? -6.535 11.852 1.11 1 96.44 88 SER A C 1
ATOM 683 O O . SER A 1 88 ? -6.953 10.992 0.336 1 96.44 88 SER A O 1
ATOM 685 N N . CYS A 1 89 ? -6.465 13.117 0.823 1 93.56 89 CYS A N 1
ATOM 686 C CA . CYS A 1 89 ? -7 13.633 -0.433 1 93.56 89 CYS A CA 1
ATOM 687 C C . CYS A 1 89 ? -6.09 14.703 -1.019 1 93.56 89 CYS A C 1
ATOM 689 O O . CYS A 1 89 ? -5.34 15.352 -0.288 1 93.56 89 CYS A O 1
ATOM 691 N N . SER A 1 90 ? -6.266 14.938 -2.311 1 91.88 90 SER A N 1
ATOM 692 C CA . SER A 1 90 ? -5.492 15.953 -3.014 1 91.88 90 SER A CA 1
ATOM 693 C C . SER A 1 90 ? -5.977 17.359 -2.666 1 91.88 90 SER A C 1
ATOM 695 O O . SER A 1 90 ? -5.309 18.344 -2.973 1 91.88 90 SER A O 1
ATOM 697 N N . ASP A 1 91 ? -7.098 17.5 -1.969 1 92.62 91 ASP A N 1
ATOM 698 C CA . ASP A 1 91 ? -7.574 18.812 -1.551 1 92.62 91 ASP A CA 1
ATOM 699 C C . ASP A 1 91 ? -6.84 19.297 -0.298 1 92.62 91 ASP A C 1
ATOM 701 O O . ASP A 1 91 ? -7.168 20.344 0.258 1 92.62 91 ASP A O 1
ATOM 705 N N . GLY A 1 92 ? -5.977 18.484 0.209 1 95.12 92 GLY A N 1
ATOM 706 C CA . GLY A 1 92 ? -5.105 18.906 1.298 1 95.12 92 GLY A CA 1
ATOM 707 C C . GLY A 1 92 ? -5.586 18.422 2.658 1 95.12 92 GLY A C 1
ATOM 708 O O . GLY A 1 92 ? -5.012 18.797 3.686 1 95.12 92 GLY A O 1
ATOM 709 N N . LYS A 1 93 ? -6.543 17.578 2.666 1 95.56 93 LYS A N 1
ATOM 710 C CA . LYS A 1 93 ? -7.129 17.141 3.934 1 95.56 93 LYS A CA 1
ATOM 711 C C . LYS A 1 93 ? -6.809 15.68 4.223 1 95.56 93 LYS A C 1
ATOM 713 O O . LYS A 1 93 ? -6.727 14.867 3.301 1 95.56 93 LYS A O 1
ATOM 718 N N . ILE A 1 94 ? -6.562 15.406 5.43 1 97.38 94 ILE A N 1
ATOM 719 C CA . ILE A 1 94 ? -6.574 14.055 5.961 1 97.38 94 ILE A CA 1
ATOM 720 C C . ILE A 1 94 ? -7.727 13.891 6.953 1 97.38 94 ILE A C 1
ATOM 722 O O . ILE A 1 94 ? -7.832 14.656 7.914 1 97.38 94 ILE A O 1
ATOM 726 N N . CYS A 1 95 ? -8.539 12.93 6.719 1 96.88 95 CYS A N 1
ATOM 727 C CA . CYS A 1 95 ? -9.75 12.781 7.516 1 96.88 95 CYS A CA 1
ATOM 728 C C . CYS A 1 95 ? -9.711 11.492 8.32 1 96.88 95 CYS A C 1
ATOM 730 O O . CYS A 1 95 ? -9.172 10.477 7.863 1 96.88 95 CYS A O 1
ATOM 732 N N . CYS A 1 96 ? -10.273 11.578 9.43 1 96.88 96 CYS A N 1
ATOM 733 C CA . CYS A 1 96 ? -10.477 10.438 10.312 1 96.88 96 CYS A CA 1
ATOM 734 C C . CYS A 1 96 ? -11.953 10.086 10.414 1 96.88 96 CYS A C 1
ATOM 736 O O . CYS A 1 96 ? -12.781 10.93 10.75 1 96.88 96 CYS A O 1
ATOM 738 N N . TRP A 1 97 ? -12.266 8.828 10.133 1 96.12 97 TRP A N 1
ATOM 739 C CA . TRP A 1 97 ? -13.656 8.391 10.117 1 96.12 97 TRP A CA 1
ATOM 740 C C . TRP A 1 97 ? -13.906 7.336 11.188 1 96.12 97 TRP A C 1
ATOM 742 O O . TRP A 1 97 ? -13.195 6.332 11.258 1 96.12 97 TRP A O 1
ATOM 752 N N . ASP A 1 98 ? -14.828 7.547 12.062 1 95.19 98 ASP A N 1
ATOM 753 C CA . ASP A 1 98 ? -15.312 6.527 12.984 1 95.19 98 ASP A CA 1
ATOM 754 C C . ASP A 1 98 ? -16.438 5.715 12.352 1 95.19 98 ASP A C 1
ATOM 756 O O . ASP A 1 98 ? -17.547 6.23 12.133 1 95.19 98 ASP A O 1
ATOM 760 N N . LEU A 1 99 ? -16.219 4.504 12.117 1 92.69 99 LEU A N 1
ATOM 761 C CA . LEU A 1 99 ? -17.109 3.689 11.305 1 92.69 99 LEU A CA 1
ATOM 762 C C . LEU A 1 99 ? -18.234 3.094 12.156 1 92.69 99 LEU A C 1
ATOM 764 O O . LEU A 1 99 ? -19.109 2.416 11.633 1 92.69 99 LEU A O 1
ATOM 768 N N . ARG A 1 100 ? -18.156 3.332 13.492 1 89.69 100 ARG A N 1
ATOM 769 C CA . ARG A 1 100 ? -19.203 2.836 14.383 1 89.69 100 ARG A CA 1
ATOM 770 C C . ARG A 1 100 ? -20.438 3.73 14.344 1 89.69 100 ARG A C 1
ATOM 772 O O . ARG A 1 100 ? -21.516 3.318 14.758 1 89.69 100 ARG A O 1
ATOM 779 N N . GLN A 1 101 ? -20.266 4.926 13.844 1 85.44 101 GLN A N 1
ATOM 780 C CA . GLN A 1 101 ? -21.359 5.895 13.781 1 85.44 101 GLN A CA 1
ATOM 781 C C . GLN A 1 101 ? -21.75 6.188 12.336 1 85.44 101 GLN A C 1
ATOM 783 O O . GLN A 1 101 ? -21.141 5.66 11.406 1 85.44 101 GLN A O 1
ATOM 788 N N . GLU A 1 102 ? -22.906 6.945 12.242 1 82.81 102 GLU A N 1
ATOM 789 C CA . GLU A 1 102 ? -23.266 7.422 10.906 1 82.81 102 GLU A CA 1
ATOM 790 C C . GLU A 1 102 ? -22.125 8.227 10.289 1 82.81 102 GLU A C 1
ATOM 792 O O . GLU A 1 102 ? -21.594 9.148 10.914 1 82.81 102 GLU A O 1
ATOM 797 N N . ILE A 1 103 ? -21.875 7.785 9.078 1 84.44 103 ILE A N 1
ATOM 798 C CA . ILE A 1 103 ? -20.672 8.352 8.469 1 84.44 103 ILE A CA 1
ATOM 799 C C . ILE A 1 103 ? -21.047 9.508 7.555 1 84.44 103 ILE A C 1
ATOM 801 O O . ILE A 1 103 ? -21 9.391 6.328 1 84.44 103 ILE A O 1
ATOM 805 N N . ASN A 1 104 ? -21.406 10.602 8.031 1 84.25 104 ASN A N 1
ATOM 806 C CA . ASN A 1 104 ? -21.781 11.789 7.27 1 84.25 104 ASN A CA 1
ATOM 807 C C . ASN A 1 104 ? -20.656 12.812 7.23 1 84.25 104 ASN A C 1
ATOM 809 O O . ASN A 1 104 ? -20.531 13.57 6.266 1 84.25 104 ASN A O 1
ATOM 813 N N . LYS A 1 105 ? -19.922 12.805 8.297 1 91.62 105 LYS A N 1
ATOM 814 C CA . LYS A 1 105 ? -18.766 13.711 8.391 1 91.62 105 LYS A CA 1
ATOM 815 C C . LYS A 1 105 ? -17.609 13.047 9.117 1 91.62 105 LYS A C 1
ATOM 817 O O . LYS A 1 105 ? -17.812 12.172 9.969 1 91.62 105 LYS A O 1
ATOM 822 N N . PRO A 1 106 ? -16.469 13.438 8.797 1 94.81 106 PRO A N 1
ATOM 823 C CA . PRO A 1 106 ? -15.328 12.883 9.547 1 94.81 106 PRO A CA 1
ATOM 824 C C . PRO A 1 106 ? -15.305 13.352 11 1 94.81 106 PRO A C 1
ATOM 826 O O . PRO A 1 106 ? -15.75 14.453 11.305 1 94.81 106 PRO A O 1
ATOM 829 N N . VAL A 1 107 ? -14.789 12.508 11.852 1 95.56 107 VAL A N 1
ATOM 830 C CA . VAL A 1 107 ? -14.688 12.867 13.266 1 95.56 107 VAL A CA 1
ATOM 831 C C . VAL A 1 107 ? -13.539 13.852 13.461 1 95.56 107 VAL A C 1
ATOM 833 O O . VAL A 1 107 ? -13.547 14.648 14.398 1 95.56 107 VAL A O 1
ATOM 836 N N . LYS A 1 108 ? -12.484 13.734 12.641 1 95.81 108 LYS A N 1
ATOM 837 C CA . LYS A 1 108 ? -11.375 14.68 12.602 1 95.81 108 LYS A CA 1
ATOM 838 C C . LYS A 1 108 ? -11 15.031 11.164 1 95.81 108 LYS A C 1
ATOM 840 O O . LYS A 1 108 ? -11.031 14.172 10.281 1 95.81 108 LYS A O 1
ATOM 845 N N . GLU A 1 109 ? -10.68 16.25 11.016 1 95.94 109 GLU A N 1
ATOM 846 C CA . GLU A 1 109 ? -10.156 16.75 9.75 1 95.94 109 GLU A CA 1
ATOM 847 C C . GLU A 1 109 ? -8.844 17.5 9.953 1 95.94 109 GLU A C 1
ATOM 849 O O . GLU A 1 109 ? -8.812 18.5 10.68 1 95.94 109 GLU A O 1
ATOM 854 N N . LEU A 1 110 ? -7.824 16.969 9.352 1 97.5 110 LEU A N 1
ATOM 855 C CA . LEU A 1 110 ? -6.504 17.578 9.453 1 97.5 110 LEU A CA 1
ATOM 856 C C . LEU A 1 110 ? -6.164 18.344 8.18 1 97.5 110 LEU A C 1
ATOM 858 O O . LEU A 1 110 ? -6.273 17.812 7.078 1 97.5 110 LEU A O 1
ATOM 862 N N . LYS A 1 111 ? -5.828 19.531 8.336 1 95.69 111 LYS A N 1
ATOM 863 C CA . LYS A 1 111 ? -5.434 20.375 7.219 1 95.69 111 LYS A CA 1
ATOM 864 C C . LYS A 1 111 ? -4.414 21.422 7.656 1 95.69 111 LYS A C 1
ATOM 866 O O . LYS A 1 111 ? -4.336 21.766 8.836 1 95.69 111 LYS A O 1
ATOM 871 N N . ASP A 1 112 ? -3.617 21.781 6.695 1 94.5 112 ASP A N 1
ATOM 872 C CA . ASP A 1 112 ? -2.689 22.875 6.973 1 94.5 112 ASP A CA 1
ATOM 873 C C . ASP A 1 112 ? -3.42 24.203 7.02 1 94.5 112 ASP A C 1
ATOM 875 O O . ASP A 1 112 ? -3.977 24.656 6.012 1 94.5 112 ASP A O 1
ATOM 879 N N . THR A 1 113 ? -3.43 24.828 8.125 1 87.06 113 THR A N 1
ATOM 880 C CA . THR A 1 113 ? -4.117 26.094 8.312 1 87.06 113 THR A CA 1
ATOM 881 C C . THR A 1 113 ? -3.117 27.234 8.453 1 87.06 113 THR A C 1
ATOM 883 O O . THR A 1 113 ? -3.488 28.344 8.844 1 87.06 113 THR A O 1
ATOM 886 N N . SER A 1 114 ? -1.91 26.938 8.281 1 87.5 114 SER A N 1
ATOM 887 C CA . SER A 1 114 ? -0.876 27.938 8.508 1 87.5 114 SER A CA 1
ATOM 888 C C . SER A 1 114 ? -0.935 29.047 7.449 1 87.5 114 SER A C 1
ATOM 890 O O . SER A 1 114 ? -0.506 30.172 7.699 1 87.5 114 SER A O 1
ATOM 892 N N . ASP A 1 115 ? -1.46 28.719 6.309 1 86.5 115 ASP A N 1
ATOM 893 C CA . ASP A 1 115 ? -1.667 29.703 5.25 1 86.5 115 ASP A CA 1
ATOM 894 C C . ASP A 1 115 ? -2.914 29.375 4.434 1 86.5 115 ASP A C 1
ATOM 896 O O . ASP A 1 115 ? -3.672 28.469 4.785 1 86.5 115 ASP A O 1
ATOM 900 N N . ASN A 1 116 ? -3.209 30.188 3.424 1 85.06 116 ASN A N 1
ATOM 901 C CA . ASN A 1 116 ? -4.438 30.016 2.658 1 85.06 116 ASN A CA 1
ATOM 902 C C . ASN A 1 116 ? -4.211 29.156 1.414 1 85.06 116 ASN A C 1
ATOM 904 O O . ASN A 1 116 ? -5.094 29.047 0.562 1 85.06 116 ASN A O 1
ATOM 908 N N . GLU A 1 117 ? -3.08 28.609 1.37 1 90.56 117 GLU A N 1
ATOM 909 C CA . GLU A 1 117 ? -2.785 27.797 0.187 1 90.56 117 GLU A CA 1
ATOM 910 C C . GLU A 1 117 ? -3.068 26.328 0.439 1 90.56 117 GLU A C 1
ATOM 912 O O . GLU A 1 117 ? -2.658 25.781 1.464 1 90.56 117 GLU A O 1
ATOM 917 N N . VAL A 1 118 ? -3.785 25.797 -0.465 1 90.94 118 VAL A N 1
ATOM 918 C CA . VAL A 1 118 ? -4.059 24.375 -0.372 1 90.94 118 VAL A CA 1
ATOM 919 C C . VAL A 1 118 ? -2.814 23.578 -0.765 1 90.94 118 VAL A C 1
ATOM 921 O O . VAL A 1 118 ? -2.217 23.828 -1.814 1 90.94 118 VAL A O 1
ATOM 924 N N . LYS A 1 119 ? -2.404 22.734 0.043 1 94.69 119 LYS A N 1
ATOM 925 C CA . LYS A 1 119 ? -1.288 21.828 -0.221 1 94.69 119 LYS A CA 1
ATOM 926 C C . LYS A 1 119 ? -1.778 20.406 -0.46 1 94.69 119 LYS A C 1
ATOM 928 O O . LYS A 1 119 ? -2.096 19.688 0.489 1 94.69 119 LYS A O 1
ATOM 933 N N . PRO A 1 120 ? -1.752 19.984 -1.711 1 95.12 120 PRO A N 1
ATOM 934 C CA . PRO A 1 120 ? -2.297 18.656 -2.027 1 95.12 120 PRO A CA 1
ATOM 935 C C . PRO A 1 120 ? -1.53 17.531 -1.349 1 95.12 120 PRO A C 1
ATOM 937 O O . PRO A 1 120 ? -0.325 17.375 -1.564 1 95.12 120 PRO A O 1
ATOM 940 N N . ILE A 1 121 ? -2.238 16.703 -0.574 1 96.56 121 ILE A N 1
ATOM 941 C CA . ILE A 1 121 ? -1.624 15.555 0.093 1 96.56 121 ILE A CA 1
ATOM 942 C C . ILE A 1 121 ? -1.515 14.391 -0.883 1 96.56 121 ILE A C 1
ATOM 944 O O . ILE A 1 121 ? -2.518 13.953 -1.453 1 96.56 121 ILE A O 1
ATOM 948 N N . SER A 1 122 ? -0.306 13.898 -1.058 1 94.06 122 SER A N 1
ATOM 949 C CA . SER A 1 122 ? -0.056 12.812 -2 1 94.06 122 SER A CA 1
ATOM 950 C C . SER A 1 122 ? 0.049 11.469 -1.284 1 94.06 122 SER A C 1
ATOM 952 O O . SER A 1 122 ? -0.158 10.422 -1.893 1 94.06 122 SER A O 1
ATOM 954 N N . CYS A 1 123 ? 0.412 11.484 -0.107 1 92.56 123 CYS A N 1
ATOM 955 C CA . CYS A 1 123 ? 0.561 10.297 0.721 1 92.56 123 CYS A CA 1
ATOM 956 C C . CYS A 1 123 ? 0.487 10.648 2.203 1 92.56 123 CYS A C 1
ATOM 958 O O . CYS A 1 123 ? 0.571 11.82 2.57 1 92.56 123 CYS A O 1
ATOM 960 N N . PHE A 1 124 ? 0.3 9.633 3.037 1 96.81 124 PHE A N 1
ATOM 961 C CA . PHE A 1 124 ? 0.305 9.875 4.477 1 96.81 124 PHE A CA 1
ATOM 962 C C . PHE A 1 124 ? 0.527 8.57 5.242 1 96.81 124 PHE A C 1
ATOM 964 O O . PHE A 1 124 ? 0.47 7.488 4.66 1 96.81 124 PHE A O 1
ATOM 971 N N . ASP A 1 125 ? 0.891 8.727 6.465 1 96.62 125 ASP A N 1
ATOM 972 C CA . ASP A 1 125 ? 0.974 7.598 7.387 1 96.62 125 ASP A CA 1
ATOM 973 C C . ASP A 1 125 ? 0.63 8.031 8.812 1 96.62 125 ASP A C 1
ATOM 975 O O . ASP A 1 125 ? 0.61 9.227 9.117 1 96.62 125 ASP A O 1
ATOM 979 N N . VAL A 1 126 ? 0.226 7.062 9.523 1 96.06 126 VAL A N 1
ATOM 980 C CA . VAL A 1 126 ? -0.108 7.262 10.93 1 96.06 126 VAL A CA 1
ATOM 981 C C . VAL A 1 126 ? 0.819 6.426 11.805 1 96.06 126 VAL A C 1
ATOM 983 O O . VAL A 1 126 ? 1.137 5.281 11.469 1 96.06 126 VAL A O 1
ATOM 986 N N . ASP A 1 127 ? 1.203 7.051 12.914 1 92.94 127 ASP A N 1
ATOM 987 C CA . ASP A 1 127 ? 2.133 6.316 13.766 1 92.94 127 ASP A CA 1
ATOM 988 C C . ASP A 1 127 ? 1.436 5.145 14.461 1 92.94 127 ASP A C 1
ATOM 990 O O . ASP A 1 127 ? 0.206 5.059 14.453 1 92.94 127 ASP A O 1
ATOM 994 N N . LEU A 1 128 ? 2.221 4.332 15.133 1 86.88 128 LEU A N 1
ATOM 995 C CA . LEU A 1 128 ? 1.739 3.062 15.672 1 86.88 128 LEU A CA 1
ATOM 996 C C . LEU A 1 128 ? 0.674 3.287 16.734 1 86.88 128 LEU A C 1
ATOM 998 O O . LEU A 1 128 ? -0.251 2.484 16.875 1 86.88 128 LEU A O 1
ATOM 1002 N N . SER A 1 129 ? 0.771 4.371 17.406 1 92.12 129 SER A N 1
ATOM 1003 C CA . SER A 1 129 ? -0.173 4.66 18.469 1 92.12 129 SER A CA 1
ATOM 1004 C C . SER A 1 129 ? -1.366 5.457 17.969 1 92.12 129 SER A C 1
ATOM 1006 O O . SER A 1 129 ? -2.248 5.832 18.734 1 92.12 129 SER A O 1
ATOM 1008 N N . ASP A 1 130 ? -1.379 5.793 16.688 1 94.19 130 ASP A N 1
ATOM 1009 C CA . ASP A 1 130 ? -2.436 6.574 16.047 1 94.19 130 ASP A CA 1
ATOM 1010 C C . ASP A 1 130 ? -2.51 7.98 16.641 1 94.19 130 ASP A C 1
ATOM 1012 O O . ASP A 1 130 ? -3.594 8.562 16.75 1 94.19 130 ASP A O 1
ATOM 1016 N N . THR A 1 131 ? -1.422 8.5 17.094 1 94.75 131 THR A N 1
ATOM 1017 C CA . THR A 1 131 ? -1.389 9.805 17.766 1 94.75 131 THR A CA 1
ATOM 1018 C C . THR A 1 131 ? -0.879 10.883 16.812 1 94.75 131 THR A C 1
ATOM 1020 O O . THR A 1 131 ? -1.296 12.039 16.891 1 94.75 131 THR A O 1
ATOM 1023 N N . PHE A 1 132 ? -0.015 10.484 15.977 1 95.38 132 PHE A N 1
ATOM 1024 C CA . PHE A 1 132 ? 0.59 11.445 15.062 1 95.38 132 PHE A CA 1
ATOM 1025 C C . PHE A 1 132 ? 0.389 11.016 13.617 1 95.38 132 PHE A C 1
ATOM 1027 O O . PHE A 1 132 ? 0.517 9.828 13.289 1 95.38 132 PHE A O 1
ATOM 1034 N N . VAL A 1 133 ? 0.052 11.953 12.781 1 97.38 133 VAL A N 1
ATOM 1035 C CA . VAL A 1 133 ? -0.117 11.734 11.352 1 97.38 133 VAL A CA 1
ATOM 1036 C C . VAL A 1 133 ? 0.887 12.586 10.578 1 97.38 133 VAL A C 1
ATOM 1038 O O . VAL A 1 133 ? 1.145 13.734 10.938 1 97.38 133 VAL A O 1
ATOM 1041 N N . CYS A 1 134 ? 1.486 12.008 9.617 1 97.19 134 CYS A N 1
ATOM 1042 C CA . CYS A 1 134 ? 2.35 12.75 8.695 1 97.19 134 CYS A CA 1
ATOM 1043 C C . CYS A 1 134 ? 1.822 12.672 7.27 1 97.19 134 CYS A C 1
ATOM 1045 O O . CYS A 1 134 ? 1.444 11.594 6.801 1 97.19 134 CYS A O 1
ATOM 1047 N N . GLY A 1 135 ? 1.738 13.773 6.637 1 97.81 135 GLY A N 1
ATOM 1048 C CA . GLY A 1 135 ? 1.353 13.852 5.238 1 97.81 135 GLY A CA 1
ATOM 1049 C C . GLY A 1 135 ? 2.432 14.453 4.355 1 97.81 135 GLY A C 1
ATOM 1050 O O . GLY A 1 135 ? 3.082 15.43 4.738 1 97.81 135 GLY A O 1
ATOM 1051 N N . GLY A 1 136 ? 2.67 13.805 3.238 1 97.44 136 GLY A N 1
ATOM 1052 C CA . GLY A 1 136 ? 3.523 14.359 2.197 1 97.44 136 GLY A CA 1
ATOM 1053 C C . GLY A 1 136 ? 2.744 15.031 1.08 1 97.44 136 GLY A C 1
ATOM 1054 O O . GLY A 1 136 ? 1.681 14.547 0.684 1 97.44 136 GLY A O 1
ATOM 1055 N N . THR A 1 137 ? 3.32 16.078 0.531 1 96.88 137 THR A N 1
ATOM 1056 C CA . THR A 1 137 ? 2.568 16.844 -0.458 1 96.88 137 THR A CA 1
ATOM 1057 C C . THR A 1 137 ? 3.211 16.719 -1.837 1 96.88 137 THR A C 1
ATOM 1059 O O . THR A 1 137 ? 4.363 16.312 -1.955 1 96.88 137 THR A O 1
ATOM 1062 N N . GLU A 1 138 ? 2.42 17.047 -2.797 1 94.25 138 GLU A N 1
ATOM 1063 C CA . GLU A 1 138 ? 2.979 17.344 -4.109 1 94.25 138 GLU A CA 1
ATOM 1064 C C . GLU A 1 138 ? 3.781 18.641 -4.086 1 94.25 138 GLU A C 1
ATOM 1066 O O . GLU A 1 138 ? 3.756 19.375 -3.094 1 94.25 138 GLU A O 1
ATOM 1071 N N . LEU A 1 139 ? 4.527 18.797 -5.164 1 93.38 139 LEU A N 1
ATOM 1072 C CA . LEU A 1 139 ? 5.254 20.047 -5.297 1 93.38 139 LEU A CA 1
ATOM 1073 C C . LEU A 1 139 ? 4.293 21.219 -5.465 1 93.38 139 LEU A C 1
ATOM 1075 O O . LEU A 1 139 ? 3.369 21.156 -6.277 1 93.38 139 LEU A O 1
ATOM 1079 N N . ILE A 1 140 ? 4.453 22.281 -4.578 1 90.69 140 ILE A N 1
ATOM 1080 C CA . ILE A 1 140 ? 3.691 23.516 -4.652 1 90.69 140 ILE A CA 1
ATOM 1081 C C . ILE A 1 140 ? 4.645 24.703 -4.672 1 90.69 140 ILE A C 1
ATOM 1083 O O . ILE A 1 140 ? 5.398 24.922 -3.721 1 90.69 140 ILE A O 1
ATOM 1087 N N . ASN A 1 141 ? 4.492 25.688 -5.637 1 87.81 141 ASN A N 1
ATOM 1088 C CA . ASN A 1 141 ? 5.348 26.859 -5.758 1 87.81 141 ASN A CA 1
ATOM 1089 C C . ASN A 1 141 ? 6.812 26.516 -5.512 1 87.81 141 ASN A C 1
ATOM 1091 O O . ASN A 1 141 ? 7.488 27.172 -4.715 1 87.81 141 ASN A O 1
ATOM 1095 N N . GLU A 1 142 ? 7.289 25.234 -5.773 1 89.5 142 GLU A N 1
ATOM 1096 C CA . GLU A 1 142 ? 8.68 24.781 -5.77 1 89.5 142 GLU A CA 1
ATOM 1097 C C . GLU A 1 142 ? 9 24.016 -4.488 1 89.5 142 GLU A C 1
ATOM 1099 O O . GLU A 1 142 ? 10.133 23.562 -4.301 1 89.5 142 GLU A O 1
ATOM 1104 N N . ASP A 1 143 ? 8.102 24.031 -3.545 1 92.38 143 ASP A N 1
ATOM 1105 C CA . ASP A 1 143 ? 8.352 23.344 -2.283 1 92.38 143 ASP A CA 1
ATOM 1106 C C . ASP A 1 143 ? 7.449 22.125 -2.135 1 92.38 143 ASP A C 1
ATOM 1108 O O . ASP A 1 143 ? 6.348 22.094 -2.688 1 92.38 143 ASP A O 1
ATOM 1112 N N . SER A 1 144 ? 7.941 21.156 -1.541 1 95.44 144 SER A N 1
ATOM 1113 C CA . SER A 1 144 ? 7.152 20.031 -1.038 1 95.44 144 SER A CA 1
ATOM 1114 C C . SER A 1 144 ? 7.25 19.922 0.48 1 95.44 144 SER A C 1
ATOM 1116 O O . SER A 1 144 ? 8.297 20.203 1.061 1 95.44 144 SER A O 1
ATOM 1118 N N . PHE A 1 145 ? 6.148 19.5 1.072 1 95.94 145 PHE A N 1
ATOM 1119 C CA . PHE A 1 145 ? 6.082 19.578 2.525 1 95.94 145 PHE A CA 1
ATOM 1120 C C . PHE A 1 145 ? 5.816 18.219 3.139 1 95.94 145 PHE A C 1
ATOM 1122 O O . PHE A 1 145 ? 5.023 17.438 2.609 1 95.94 145 PHE A O 1
ATOM 1129 N N . LEU A 1 146 ? 6.535 17.938 4.184 1 97.12 146 LEU A N 1
ATOM 1130 C CA . LEU A 1 146 ? 6.086 16.984 5.188 1 97.12 146 LEU A CA 1
ATOM 1131 C C . LEU A 1 146 ? 5.371 17.703 6.332 1 97.12 146 LEU A C 1
ATOM 1133 O O . LEU A 1 146 ? 5.973 18.516 7.039 1 97.12 146 LEU A O 1
ATOM 1137 N N . LEU A 1 147 ? 4.129 17.375 6.488 1 97.25 147 LEU A N 1
ATOM 1138 C CA . LEU A 1 147 ? 3.318 18.031 7.5 1 97.25 147 LEU A CA 1
ATOM 1139 C C . LEU A 1 147 ? 2.975 17.078 8.641 1 97.25 147 LEU A C 1
ATOM 1141 O O . LEU A 1 147 ? 2.664 15.906 8.398 1 97.25 147 LEU A O 1
ATOM 1145 N N . PHE A 1 148 ? 3.006 17.609 9.859 1 96.75 148 PHE A N 1
ATOM 1146 C CA . PHE A 1 148 ? 2.789 16.781 11.039 1 96.75 148 PHE A CA 1
ATOM 1147 C C . PHE A 1 148 ? 1.604 17.281 11.852 1 96.75 148 PHE A C 1
ATOM 1149 O O . PHE A 1 148 ? 1.524 18.469 12.164 1 96.75 148 PHE A O 1
ATOM 1156 N N . TRP A 1 149 ? 0.734 16.359 12.203 1 97.25 149 TRP A N 1
ATOM 1157 C CA . TRP A 1 149 ? -0.411 16.719 13.031 1 97.25 149 TRP A CA 1
ATOM 1158 C C . TRP A 1 149 ? -0.452 15.883 14.312 1 97.25 149 TRP A C 1
ATOM 1160 O O . TRP A 1 149 ? -0.109 14.703 14.297 1 97.25 149 TRP A O 1
ATOM 1170 N N . ASP A 1 150 ? -0.849 16.453 15.398 1 95.69 150 ASP A N 1
ATOM 1171 C CA . ASP A 1 150 ? -1.315 15.758 16.594 1 95.69 150 ASP A CA 1
ATOM 1172 C C . ASP A 1 150 ? -2.809 15.453 16.5 1 95.69 150 ASP A C 1
ATOM 1174 O O . ASP A 1 150 ? -3.635 16.375 16.5 1 95.69 150 ASP A O 1
ATOM 1178 N N . VAL A 1 151 ? -3.113 14.242 16.406 1 96.31 151 VAL A N 1
ATOM 1179 C CA . VAL A 1 151 ? -4.484 13.812 16.156 1 96.31 151 VAL A CA 1
ATOM 1180 C C . VAL A 1 151 ? -5.383 14.25 17.312 1 96.31 151 VAL A C 1
ATOM 1182 O O . VAL A 1 151 ? -6.555 14.578 17.109 1 96.31 151 VAL A O 1
ATOM 1185 N N . ARG A 1 152 ? -4.887 14.25 18.562 1 93.81 152 ARG A N 1
ATOM 1186 C CA . ARG A 1 152 ? -5.668 14.586 19.75 1 93.81 152 ARG A CA 1
ATOM 1187 C C . ARG A 1 152 ? -6.215 16 19.656 1 93.81 152 ARG A C 1
ATOM 1189 O O . ARG A 1 152 ? -7.367 16.25 20.016 1 93.81 152 ARG A O 1
ATOM 1196 N N . THR A 1 153 ? -5.496 16.875 19.141 1 94.62 153 THR A N 1
ATOM 1197 C CA . THR A 1 153 ? -5.887 18.281 19.094 1 94.62 153 THR A CA 1
ATOM 1198 C C . THR A 1 153 ? -6.223 18.703 17.672 1 94.62 153 THR A C 1
ATOM 1200 O O . THR A 1 153 ? -6.777 19.781 17.438 1 94.62 153 THR A O 1
ATOM 1203 N N . SER A 1 154 ? -5.91 17.891 16.672 1 94.94 154 SER A N 1
ATOM 1204 C CA . SER A 1 154 ? -6.047 18.172 15.25 1 94.94 154 SER A CA 1
ATOM 1205 C C . SER A 1 154 ? -5.191 19.375 14.844 1 94.94 154 SER A C 1
ATOM 1207 O O . SER A 1 154 ? -5.438 19.984 13.805 1 94.94 154 SER A O 1
ATOM 1209 N N . GLN A 1 155 ? -4.223 19.688 15.672 1 94 155 GLN A N 1
ATOM 1210 C CA . GLN A 1 155 ? -3.365 20.844 15.406 1 94 155 GLN A CA 1
ATOM 1211 C C . GLN A 1 155 ? -2.166 20.438 14.547 1 94 155 GLN A C 1
ATOM 1213 O O . GLN A 1 155 ? -1.578 19.375 14.75 1 94 155 GLN A O 1
ATOM 1218 N N . LEU A 1 156 ? -1.921 21.312 13.633 1 94.62 156 LEU A N 1
ATOM 1219 C CA . LEU A 1 156 ? -0.677 21.188 12.883 1 94.62 156 LEU A CA 1
ATOM 1220 C C . LEU A 1 156 ? 0.525 21.5 13.766 1 94.62 156 LEU A C 1
ATOM 1222 O O . LEU A 1 156 ? 0.641 22.609 14.297 1 94.62 156 LEU A O 1
ATOM 1226 N N . LEU A 1 157 ? 1.392 20.594 13.984 1 92.81 157 LEU A N 1
ATOM 1227 C CA . LEU A 1 157 ? 2.557 20.766 14.852 1 92.81 157 LEU A CA 1
ATOM 1228 C C . LEU A 1 157 ? 3.689 21.469 14.109 1 92.81 157 LEU A C 1
ATOM 1230 O O . LEU A 1 157 ? 4.492 22.172 14.727 1 92.81 157 LEU A O 1
ATOM 1234 N N . GLY A 1 158 ? 3.83 21.25 12.859 1 92.75 158 GLY A N 1
ATOM 1235 C CA . GLY A 1 158 ? 4.883 21.797 12.016 1 92.75 158 GLY A CA 1
ATOM 1236 C C . GLY A 1 158 ? 5.105 20.984 10.75 1 92.75 158 GLY A C 1
ATOM 1237 O O . GLY A 1 158 ? 4.23 20.219 10.336 1 92.75 158 GLY A O 1
ATOM 1238 N N . GLY A 1 159 ? 6.18 21.328 10.109 1 94.5 159 GLY A N 1
ATOM 1239 C CA . GLY A 1 159 ? 6.484 20.625 8.875 1 94.5 159 GLY A CA 1
ATOM 1240 C C . GLY A 1 159 ? 7.93 20.781 8.438 1 94.5 159 GLY A C 1
ATOM 1241 O O . GLY A 1 159 ? 8.68 21.578 9.023 1 94.5 159 GLY A O 1
ATOM 1242 N N . TYR A 1 160 ? 8.297 19.906 7.59 1 95.31 160 TYR A N 1
ATOM 1243 C CA . TYR A 1 160 ? 9.578 19.984 6.906 1 95.31 160 TYR A CA 1
ATOM 1244 C C . TYR A 1 160 ? 9.406 20.375 5.445 1 95.31 160 TYR A C 1
ATOM 1246 O O . TYR A 1 160 ? 8.523 19.844 4.758 1 95.31 160 TYR A O 1
ATOM 1254 N N . TRP A 1 161 ? 10.266 21.297 4.918 1 94.06 161 TRP A N 1
ATOM 1255 C CA . TRP A 1 161 ? 10.102 21.688 3.523 1 94.06 161 TRP A CA 1
ATOM 1256 C C . TRP A 1 161 ? 11.453 21.844 2.836 1 94.06 161 TRP A C 1
ATOM 1258 O O . TRP A 1 161 ? 11.523 22.188 1.651 1 94.06 161 TRP A O 1
ATOM 1268 N N . ASP A 1 162 ? 12.547 21.562 3.525 1 93.5 162 ASP A N 1
ATOM 1269 C CA . ASP A 1 162 ? 13.875 21.656 2.932 1 93.5 162 ASP A CA 1
ATOM 1270 C C . ASP A 1 162 ? 14.414 20.281 2.566 1 93.5 162 ASP A C 1
ATOM 1272 O O . ASP A 1 162 ? 15.477 20.156 1.945 1 93.5 162 ASP A O 1
ATOM 1276 N N . SER A 1 163 ? 13.703 19.219 2.891 1 91.19 163 SER A N 1
ATOM 1277 C CA . SER A 1 163 ? 14.25 17.859 2.795 1 91.19 163 SER A CA 1
ATOM 1278 C C . SER A 1 163 ? 14.023 17.281 1.407 1 91.19 163 SER A C 1
ATOM 1280 O O . SER A 1 163 ? 14.742 16.375 0.986 1 91.19 163 SER A O 1
ATOM 1282 N N . HIS A 1 164 ? 13 17.688 0.777 1 92.56 164 HIS A N 1
ATOM 1283 C CA . HIS A 1 164 ? 12.703 17.234 -0.572 1 92.56 164 HIS A CA 1
ATOM 1284 C C . HIS A 1 164 ? 12.5 18.391 -1.528 1 92.56 164 HIS A C 1
ATOM 1286 O O . HIS A 1 164 ? 12.117 19.484 -1.107 1 92.56 164 HIS A O 1
ATOM 1292 N N . THR A 1 165 ? 12.766 18.141 -2.824 1 91.88 165 THR A N 1
ATOM 1293 C CA . THR A 1 165 ? 12.68 19.219 -3.809 1 91.88 165 THR A CA 1
ATOM 1294 C C . THR A 1 165 ? 11.648 18.891 -4.879 1 91.88 165 THR A C 1
ATOM 1296 O O . THR A 1 165 ? 11.539 19.594 -5.887 1 91.88 165 THR A O 1
ATOM 1299 N N . ASP A 1 166 ? 10.977 17.812 -4.73 1 92.31 166 ASP A N 1
ATOM 1300 C CA . ASP A 1 166 ? 9.938 17.406 -5.668 1 92.31 166 ASP A CA 1
ATOM 1301 C C . ASP A 1 166 ? 8.805 16.672 -4.949 1 92.31 166 ASP A C 1
ATOM 1303 O O . ASP A 1 166 ? 8.75 16.656 -3.717 1 92.31 166 ASP A O 1
ATOM 1307 N N . ASP A 1 167 ? 7.816 16.109 -5.73 1 90.88 167 ASP A N 1
ATOM 1308 C CA . ASP A 1 167 ? 6.648 15.469 -5.141 1 90.88 167 ASP A CA 1
ATOM 1309 C C . ASP A 1 167 ? 7.062 14.406 -4.129 1 90.88 167 ASP A C 1
ATOM 1311 O O . ASP A 1 167 ? 7.887 13.539 -4.434 1 90.88 167 ASP A O 1
ATOM 1315 N N . ILE A 1 168 ? 6.531 14.492 -2.967 1 93.44 168 ILE A N 1
ATOM 1316 C CA . ILE A 1 168 ? 6.703 13.414 -2 1 93.44 168 ILE A CA 1
ATOM 1317 C C . ILE A 1 168 ? 5.742 12.273 -2.324 1 93.44 168 ILE A C 1
ATOM 1319 O O . ILE A 1 168 ? 4.535 12.492 -2.469 1 93.44 168 ILE A O 1
ATOM 1323 N N . THR A 1 169 ? 6.293 11.102 -2.41 1 89.5 169 THR A N 1
ATOM 1324 C CA . THR A 1 169 ? 5.477 10 -2.906 1 89.5 169 THR A CA 1
ATOM 1325 C C . THR A 1 169 ? 5.164 9.008 -1.787 1 89.5 169 THR A C 1
ATOM 1327 O O . THR A 1 169 ? 4.223 8.219 -1.896 1 89.5 169 THR A O 1
ATOM 1330 N N . GLU A 1 170 ? 5.953 9.039 -0.77 1 90.5 170 GLU A N 1
ATOM 1331 C CA . GLU A 1 170 ? 5.777 8.07 0.303 1 90.5 170 GLU A CA 1
ATOM 1332 C C . GLU A 1 170 ? 6.203 8.648 1.649 1 90.5 170 GLU A C 1
ATOM 1334 O O . GLU A 1 170 ? 7.203 9.359 1.736 1 90.5 170 GLU A O 1
ATOM 1339 N N . VAL A 1 171 ? 5.465 8.289 2.611 1 94.69 171 VAL A N 1
ATOM 1340 C CA . VAL A 1 171 ? 5.812 8.547 4.004 1 94.69 171 VAL A CA 1
ATOM 1341 C C . VAL A 1 171 ? 5.473 7.324 4.859 1 94.69 171 VAL A C 1
ATOM 1343 O O . VAL A 1 171 ? 4.414 6.715 4.688 1 94.69 171 VAL A O 1
ATOM 1346 N N . ARG A 1 172 ? 6.395 6.98 5.668 1 91.56 172 ARG A N 1
ATOM 1347 C CA . ARG A 1 172 ? 6.172 5.809 6.516 1 91.56 172 ARG A CA 1
ATOM 1348 C C . ARG A 1 172 ? 6.77 6.016 7.902 1 91.56 172 ARG A C 1
ATOM 1350 O O . ARG A 1 172 ? 7.969 6.281 8.031 1 91.56 172 ARG A O 1
ATOM 1357 N N . TYR A 1 173 ? 5.902 5.777 8.914 1 91.19 173 TYR A N 1
ATOM 1358 C CA . TYR A 1 173 ? 6.43 5.691 10.273 1 91.19 173 TYR A CA 1
ATOM 1359 C C . TYR A 1 173 ? 7.109 4.348 10.508 1 91.19 173 TYR A C 1
ATOM 1361 O O . TYR A 1 173 ? 6.691 3.328 9.953 1 91.19 173 TYR A O 1
ATOM 1369 N N . HIS A 1 174 ? 8.133 4.457 11.367 1 84.62 174 HIS A N 1
ATOM 1370 C CA . HIS A 1 174 ? 8.742 3.199 11.781 1 84.62 174 HIS A CA 1
ATOM 1371 C C . HIS A 1 174 ? 7.75 2.328 12.539 1 84.62 174 HIS A C 1
ATOM 1373 O O . HIS A 1 174 ? 6.98 2.828 13.359 1 84.62 174 HIS A O 1
ATOM 1379 N N . PRO A 1 175 ? 7.797 1.118 12.266 1 78.44 175 PRO A N 1
ATOM 1380 C CA . PRO A 1 175 ? 6.773 0.246 12.844 1 78.44 175 PRO A CA 1
ATOM 1381 C C . PRO A 1 175 ? 6.945 0.048 14.344 1 78.44 175 PRO A C 1
ATOM 1383 O O . PRO A 1 175 ? 5.988 -0.307 15.039 1 78.44 175 PRO A O 1
ATOM 1386 N N . TYR A 1 176 ? 8.086 0.259 14.898 1 77.44 176 TYR A N 1
ATOM 1387 C CA . TYR A 1 176 ? 8.305 -0.016 16.312 1 77.44 176 TYR A CA 1
ATOM 1388 C C . TYR A 1 176 ? 8.852 1.214 17.031 1 77.44 176 TYR A C 1
ATOM 1390 O O . TYR A 1 176 ? 8.742 1.324 18.25 1 77.44 176 TYR A O 1
ATOM 1398 N N . LYS A 1 177 ? 9.508 2.018 16.25 1 78.69 177 LYS A N 1
ATOM 1399 C CA . LYS A 1 177 ? 10.016 3.256 16.844 1 78.69 177 LYS A CA 1
ATOM 1400 C C . LYS A 1 177 ? 9.117 4.438 16.484 1 78.69 177 LYS A C 1
ATOM 1402 O O . LYS A 1 177 ? 9.141 4.934 15.359 1 78.69 177 LYS A O 1
ATOM 1407 N N . ARG A 1 178 ? 8.469 5.031 17.344 1 79.06 178 ARG A N 1
ATOM 1408 C CA . ARG A 1 178 ? 7.402 6.004 17.156 1 79.06 178 ARG A CA 1
ATOM 1409 C C . ARG A 1 178 ? 7.941 7.312 16.594 1 79.06 178 ARG A C 1
ATOM 1411 O O . ARG A 1 178 ? 7.238 8.023 15.883 1 79.06 178 ARG A O 1
ATOM 1418 N N . ASP A 1 179 ? 9.203 7.598 16.828 1 86.12 179 ASP A N 1
ATOM 1419 C CA . ASP A 1 179 ? 9.711 8.922 16.5 1 86.12 179 ASP A CA 1
ATOM 1420 C C . ASP A 1 179 ? 10.547 8.891 15.219 1 86.12 179 ASP A C 1
ATOM 1422 O O . ASP A 1 179 ? 11.227 9.867 14.898 1 86.12 179 ASP A O 1
ATOM 1426 N N . VAL A 1 180 ? 10.492 7.781 14.586 1 87.88 180 VAL A N 1
ATOM 1427 C CA . VAL A 1 180 ? 11.281 7.66 13.367 1 87.88 180 VAL A CA 1
ATOM 1428 C C . VAL A 1 180 ? 10.352 7.598 12.156 1 87.88 180 VAL A C 1
ATOM 1430 O O . VAL A 1 180 ? 9.375 6.848 12.148 1 87.88 180 VAL A O 1
ATOM 1433 N N . LEU A 1 181 ? 10.68 8.398 11.125 1 91.94 181 LEU A N 1
ATOM 1434 C CA . LEU A 1 181 ? 9.867 8.516 9.922 1 91.94 181 LEU A CA 1
ATOM 1435 C C . LEU A 1 181 ? 10.75 8.469 8.672 1 91.94 181 LEU A C 1
ATOM 1437 O O . LEU A 1 181 ? 11.805 9.102 8.633 1 91.94 181 LEU A O 1
ATOM 1441 N N . ALA A 1 182 ? 10.312 7.727 7.691 1 90.81 182 ALA A N 1
ATOM 1442 C CA . ALA A 1 182 ? 10.969 7.711 6.391 1 90.81 182 ALA A CA 1
ATOM 1443 C C . ALA A 1 182 ? 10.102 8.367 5.324 1 90.81 182 ALA A C 1
ATOM 1445 O O . ALA A 1 182 ? 8.883 8.219 5.332 1 90.81 182 ALA A O 1
ATOM 1446 N N . SER A 1 183 ? 10.688 9.07 4.434 1 92.88 183 SER A N 1
ATOM 1447 C CA . SER A 1 183 ? 9.977 9.68 3.314 1 92.88 183 SER A CA 1
ATOM 1448 C C . SER A 1 183 ? 10.711 9.43 1.998 1 92.88 183 SER A C 1
ATOM 1450 O O . SER A 1 183 ? 11.93 9.266 1.979 1 92.88 183 SER A O 1
ATOM 145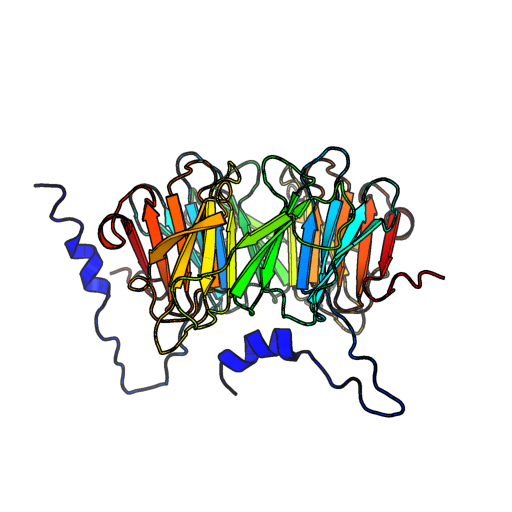2 N N . GLY A 1 184 ? 9.961 9.289 0.965 1 89.94 184 GLY A N 1
ATOM 1453 C CA . GLY A 1 184 ? 10.461 9.188 -0.397 1 89.94 184 GLY A CA 1
ATOM 1454 C C . GLY A 1 184 ? 9.844 10.203 -1.336 1 89.94 184 GLY A C 1
ATOM 1455 O O . GLY A 1 184 ? 8.672 10.555 -1.193 1 89.94 184 GLY A O 1
ATOM 1456 N N . SER A 1 185 ? 10.633 10.539 -2.289 1 88.75 185 SER A N 1
ATOM 1457 C CA . SER A 1 185 ? 10.227 11.602 -3.211 1 88.75 185 SER A CA 1
ATOM 1458 C C . SER A 1 185 ? 10.664 11.281 -4.637 1 88.75 185 SER A C 1
ATOM 1460 O O . SER A 1 185 ? 11.508 10.414 -4.855 1 88.75 185 SER A O 1
ATOM 1462 N N . THR A 1 186 ? 10.039 12.031 -5.566 1 85.38 186 THR A N 1
ATOM 1463 C CA . THR A 1 186 ? 10.398 11.883 -6.969 1 85.38 186 THR A CA 1
ATOM 1464 C C . THR A 1 186 ? 11.75 12.531 -7.254 1 85.38 186 THR A C 1
ATOM 1466 O O . THR A 1 186 ? 12.32 12.352 -8.336 1 85.38 186 THR A O 1
ATOM 1469 N N . ASP A 1 187 ? 12.305 13.227 -6.262 1 83.94 187 ASP A N 1
ATOM 1470 C CA . ASP A 1 187 ? 13.648 13.773 -6.43 1 83.94 187 ASP A CA 1
ATOM 1471 C C . ASP A 1 187 ? 14.711 12.695 -6.27 1 83.94 187 ASP A C 1
ATOM 1473 O O . ASP A 1 187 ? 15.906 12.961 -6.422 1 83.94 187 ASP A O 1
ATOM 1477 N N . GLY A 1 188 ? 14.297 11.531 -5.875 1 81.62 188 GLY A N 1
ATOM 1478 C CA . GLY A 1 188 ? 15.188 10.383 -5.781 1 81.62 188 GLY A CA 1
ATOM 1479 C C . GLY A 1 188 ? 15.758 10.188 -4.387 1 81.62 188 GLY A C 1
ATOM 1480 O O . GLY A 1 188 ? 16.547 9.266 -4.16 1 81.62 188 GLY A O 1
ATOM 1481 N N . LEU A 1 189 ? 15.352 11.031 -3.451 1 85.44 189 LEU A N 1
ATOM 1482 C CA . LEU A 1 189 ? 15.891 10.953 -2.1 1 85.44 189 LEU A CA 1
ATOM 1483 C C . LEU A 1 189 ? 14.938 10.219 -1.169 1 85.44 189 LEU A C 1
ATOM 1485 O O . LEU A 1 189 ? 13.719 10.344 -1.302 1 85.44 189 LEU A O 1
ATOM 1489 N N . ILE A 1 190 ? 15.539 9.469 -0.354 1 85.62 190 ILE A N 1
ATOM 1490 C CA . ILE A 1 190 ? 14.867 8.914 0.817 1 85.62 190 ILE A CA 1
ATOM 1491 C C . ILE A 1 190 ? 15.445 9.539 2.086 1 85.62 190 ILE A C 1
ATOM 1493 O O . ILE A 1 190 ? 16.656 9.523 2.291 1 85.62 190 ILE A O 1
ATOM 1497 N N . ASN A 1 191 ? 14.594 10.039 2.855 1 90.06 191 ASN A N 1
ATOM 1498 C CA . ASN A 1 191 ? 15.047 10.703 4.074 1 90.06 191 ASN A CA 1
ATOM 1499 C C . ASN A 1 191 ? 14.484 10.023 5.32 1 90.06 191 ASN A C 1
ATOM 1501 O O . ASN A 1 191 ? 13.32 9.633 5.344 1 90.06 191 ASN A O 1
ATOM 1505 N N . ILE A 1 192 ? 15.336 9.906 6.281 1 88 192 ILE A N 1
ATOM 1506 C CA . ILE A 1 192 ? 14.945 9.359 7.578 1 88 192 ILE A CA 1
ATOM 1507 C C . ILE A 1 192 ? 15.008 10.453 8.641 1 88 192 ILE A C 1
ATOM 1509 O O . ILE A 1 192 ? 16.016 11.156 8.758 1 88 192 ILE A O 1
ATOM 1513 N N . PHE A 1 193 ? 13.945 10.5 9.383 1 92 193 PHE A N 1
ATOM 1514 C CA . PHE A 1 193 ? 13.844 11.578 10.352 1 92 193 PHE A CA 1
ATOM 1515 C C . PHE A 1 193 ? 13.648 11.031 11.758 1 92 193 PHE A C 1
ATOM 1517 O O . PHE A 1 193 ? 12.961 10.023 11.945 1 92 193 PHE A O 1
ATOM 1524 N N . ASP A 1 194 ? 14.242 11.656 12.688 1 89.88 194 ASP A N 1
ATOM 1525 C CA . ASP A 1 194 ? 13.812 11.594 14.086 1 89.88 194 ASP A CA 1
ATOM 1526 C C . ASP A 1 194 ? 12.875 12.758 14.422 1 89.88 194 ASP A C 1
ATOM 1528 O O . ASP A 1 194 ? 13.328 13.875 14.664 1 89.88 194 ASP A O 1
ATOM 1532 N N . VAL A 1 195 ? 11.625 12.555 14.5 1 90.25 195 VAL A N 1
ATOM 1533 C CA . VAL A 1 195 ? 10.633 13.617 14.523 1 90.25 195 VAL A CA 1
ATOM 1534 C C . VAL A 1 195 ? 10.508 14.18 15.938 1 90.25 195 VAL A C 1
ATOM 1536 O O . VAL A 1 195 ? 9.742 15.117 16.172 1 90.25 195 VAL A O 1
ATOM 1539 N N . LYS A 1 196 ? 11.234 13.617 16.891 1 87.19 196 LYS A N 1
ATOM 1540 C CA . LYS A 1 196 ? 11.289 14.188 18.234 1 87.19 196 LYS A CA 1
ATOM 1541 C C . LYS A 1 196 ? 12.125 15.469 18.25 1 87.19 196 LYS A C 1
ATOM 1543 O O . LYS A 1 196 ? 12.008 16.266 19.172 1 87.19 196 LYS A O 1
ATOM 1548 N N . GLU A 1 197 ? 12.938 15.523 17.328 1 88.81 197 GLU A N 1
ATOM 1549 C CA . GLU A 1 197 ? 13.797 16.703 17.281 1 88.81 197 GLU A CA 1
ATOM 1550 C C . GLU A 1 197 ? 13 17.953 16.969 1 88.81 197 GLU A C 1
ATOM 1552 O O . GLU A 1 197 ? 11.953 17.891 16.312 1 88.81 197 GLU A O 1
ATOM 1557 N N . THR A 1 198 ? 13.461 19.094 17.328 1 83.75 198 THR A N 1
ATOM 1558 C CA . THR A 1 198 ? 12.688 20.328 17.281 1 83.75 198 THR A CA 1
ATOM 1559 C C . THR A 1 198 ? 12.844 21.016 15.93 1 83.75 198 THR A C 1
ATOM 1561 O O . THR A 1 198 ? 11.992 21.812 15.531 1 83.75 198 THR A O 1
ATOM 1564 N N . THR A 1 199 ? 13.922 20.812 15.289 1 88.38 199 THR A N 1
ATOM 1565 C CA . THR A 1 199 ? 14.117 21.438 13.992 1 88.38 199 THR A CA 1
ATOM 1566 C C . THR A 1 199 ? 14.266 20.375 12.898 1 88.38 199 THR A C 1
ATOM 1568 O O . THR A 1 199 ? 14.672 19.25 13.172 1 88.38 199 THR A O 1
ATOM 1571 N N . GLU A 1 200 ? 13.938 20.75 11.648 1 90.56 200 GLU A N 1
ATOM 1572 C CA . GLU A 1 200 ? 14.086 19.875 10.492 1 90.56 200 GLU A CA 1
ATOM 1573 C C . GLU A 1 200 ? 15.531 19.422 10.328 1 90.56 200 GLU A C 1
ATOM 1575 O O . GLU A 1 200 ? 15.781 18.25 10.031 1 90.56 200 GLU A O 1
ATOM 1580 N N . GLU A 1 201 ? 16.453 20.312 10.508 1 89.44 201 GLU A N 1
ATOM 1581 C CA . GLU A 1 201 ? 17.875 20 10.375 1 89.44 201 GLU A CA 1
ATOM 1582 C C . GLU A 1 201 ? 18.297 18.922 11.383 1 89.44 201 GLU A C 1
ATOM 1584 O O . GLU A 1 201 ? 18.984 17.969 11.023 1 89.44 201 GLU A O 1
ATOM 1589 N N . ASP A 1 202 ? 17.828 19.094 12.602 1 91.31 202 ASP A N 1
ATOM 1590 C CA . ASP A 1 202 ? 18.172 18.125 13.648 1 91.31 202 ASP A CA 1
ATOM 1591 C C . ASP A 1 202 ? 17.422 16.812 13.438 1 91.31 202 ASP A C 1
ATOM 1593 O O . ASP A 1 202 ? 17.922 15.742 13.82 1 91.31 202 ASP A O 1
ATOM 1597 N N . ALA A 1 203 ? 16.281 16.938 12.828 1 91.06 203 ALA A N 1
ATOM 1598 C CA . ALA A 1 203 ? 15.422 15.766 12.641 1 91.06 203 ALA A CA 1
ATOM 1599 C C . ALA A 1 203 ? 15.969 14.852 11.547 1 91.06 203 ALA A C 1
ATOM 1601 O O . ALA A 1 203 ? 15.859 13.633 11.633 1 91.06 203 ALA A O 1
ATOM 1602 N N . LEU A 1 204 ? 16.5 15.469 10.5 1 90.88 204 LEU A N 1
ATOM 1603 C CA . LEU A 1 204 ? 17.016 14.688 9.375 1 90.88 204 LEU A CA 1
ATOM 1604 C C . LEU A 1 204 ? 18.234 13.859 9.805 1 90.88 204 LEU A C 1
ATOM 1606 O O . LEU A 1 204 ? 19.297 14.422 10.109 1 90.88 204 LEU A O 1
ATOM 1610 N N . GLN A 1 205 ? 18.062 12.625 9.844 1 84.06 205 GLN A N 1
ATOM 1611 C CA . GLN A 1 205 ? 19.109 11.742 10.344 1 84.06 205 GLN A CA 1
ATOM 1612 C C . GLN A 1 205 ? 19.953 11.18 9.195 1 84.06 205 GLN A C 1
ATOM 1614 O O . GLN A 1 205 ? 21.156 11.008 9.336 1 84.06 205 GLN A O 1
ATOM 1619 N N . LEU A 1 206 ? 19.234 10.883 8.125 1 84 206 LEU A N 1
ATOM 1620 C CA . LEU A 1 206 ? 19.906 10.211 7.02 1 84 206 LEU A CA 1
ATOM 1621 C C . LEU A 1 206 ? 19.219 10.516 5.695 1 84 206 LEU A C 1
ATOM 1623 O O . LEU A 1 206 ? 17.984 10.562 5.633 1 84 206 LEU A O 1
ATOM 1627 N N . THR A 1 207 ? 19.984 10.82 4.699 1 84.19 207 THR A N 1
ATOM 1628 C CA . THR A 1 207 ? 19.5 10.969 3.33 1 84.19 207 THR A CA 1
ATOM 1629 C C . THR A 1 207 ? 20.125 9.914 2.418 1 84.19 207 THR A C 1
ATOM 1631 O O . THR A 1 207 ? 21.344 9.766 2.375 1 84.19 207 THR A O 1
ATOM 1634 N N . LEU A 1 208 ? 19.203 9.227 1.79 1 77.75 208 LEU A N 1
ATOM 1635 C CA . LEU A 1 208 ? 19.656 8.211 0.847 1 77.75 208 LEU A CA 1
ATOM 1636 C C . LEU A 1 208 ? 19.266 8.578 -0.58 1 77.75 208 LEU A C 1
ATOM 1638 O O . LEU A 1 208 ? 18.141 9.016 -0.827 1 77.75 208 LEU A O 1
ATOM 1642 N N . ASN A 1 209 ? 20.266 8.492 -1.477 1 74.94 209 ASN A N 1
ATOM 1643 C CA . ASN A 1 209 ? 20 8.789 -2.883 1 74.94 209 ASN A CA 1
ATOM 1644 C C . ASN A 1 209 ? 19.781 7.516 -3.689 1 74.94 209 ASN A C 1
ATOM 1646 O O . ASN A 1 209 ? 20.688 6.68 -3.805 1 74.94 209 ASN A O 1
ATOM 1650 N N . SER A 1 210 ? 18.609 7.379 -4.062 1 66.88 210 SER A N 1
ATOM 1651 C CA . SER A 1 210 ? 18.25 6.168 -4.797 1 66.88 210 SER A CA 1
ATOM 1652 C C . SER A 1 210 ? 18.953 6.117 -6.148 1 66.88 210 SER A C 1
ATOM 1654 O O . SER A 1 210 ? 19.062 5.051 -6.758 1 66.88 210 SER A O 1
ATOM 1656 N N . ASN A 1 211 ? 19.359 7.266 -6.758 1 58.47 211 ASN A N 1
ATOM 1657 C CA . ASN A 1 211 ? 20.078 7.309 -8.023 1 58.47 211 ASN A CA 1
ATOM 1658 C C . ASN A 1 211 ? 21.547 6.891 -7.852 1 58.47 211 ASN A C 1
ATOM 1660 O O . ASN A 1 211 ? 22.25 6.688 -8.836 1 58.47 211 ASN A O 1
ATOM 1664 N N . SER A 1 212 ? 22.094 6.961 -6.695 1 48.84 212 SER A N 1
ATOM 1665 C CA . SER A 1 212 ? 23.531 6.723 -6.566 1 48.84 212 SER A CA 1
ATOM 1666 C C . SER A 1 212 ? 23.859 5.242 -6.723 1 48.84 212 SER A C 1
ATOM 1668 O O . SER A 1 212 ? 23.359 4.406 -5.973 1 48.84 212 SER A O 1
ATOM 1670 N N . SER A 1 213 ? 23.938 4.785 -7.969 1 41.06 213 SER A N 1
ATOM 1671 C CA . SER A 1 213 ? 24.594 3.516 -8.266 1 41.06 213 SER A CA 1
ATOM 1672 C C . SER A 1 213 ? 25.828 3.314 -7.395 1 41.06 213 SER A C 1
ATOM 1674 O O . SER A 1 213 ? 26.562 4.266 -7.113 1 41.06 213 SER A O 1
ATOM 1676 N N . VAL A 1 214 ? 25.812 2.412 -6.426 1 36.25 214 VAL A N 1
ATOM 1677 C CA . VAL A 1 214 ? 27.078 2.061 -5.793 1 36.25 214 VAL A CA 1
ATOM 1678 C C . VAL A 1 214 ? 28.203 2.07 -6.832 1 36.25 214 VAL A C 1
ATOM 1680 O O . VAL A 1 214 ? 28.156 1.308 -7.801 1 36.25 214 VAL A O 1
ATOM 1683 N N . VAL A 1 215 ? 28.797 3.168 -7.191 1 29.91 215 VAL A N 1
ATOM 1684 C CA . VAL A 1 215 ? 30.094 3.115 -7.848 1 29.91 215 VAL A CA 1
ATOM 1685 C C . VAL A 1 215 ? 31.062 2.275 -7.012 1 29.91 215 VAL A C 1
ATOM 1687 O O . VAL A 1 215 ? 31.391 2.637 -5.879 1 29.91 215 VAL A O 1
ATOM 1690 N N . SER A 1 216 ? 30.766 0.974 -7 1 27.2 216 SER A N 1
ATOM 1691 C CA . SER A 1 216 ? 31.938 0.185 -6.656 1 27.2 216 SER A CA 1
ATOM 1692 C C . SER A 1 216 ? 33.188 0.732 -7.34 1 27.2 216 SER A C 1
ATOM 1694 O O . SER A 1 216 ? 33.25 0.809 -8.57 1 27.2 216 SER A O 1
ATOM 1696 N N . ASN A 1 217 ? 33.719 1.813 -6.738 1 24.81 217 ASN A N 1
ATOM 1697 C CA . ASN A 1 217 ? 35.156 1.88 -7.035 1 24.81 217 ASN A CA 1
ATOM 1698 C C . ASN A 1 217 ? 35.875 0.633 -6.547 1 24.81 217 ASN A C 1
ATOM 1700 O O . ASN A 1 217 ? 35.625 0.135 -5.453 1 24.81 217 ASN A O 1
ATOM 1704 N N . MET B 1 1 ? -9.211 12.945 -23.656 1 17.86 1 MET B N 1
ATOM 1705 C CA . MET B 1 1 ? -8.055 12.672 -22.812 1 17.86 1 MET B CA 1
ATOM 1706 C C . MET B 1 1 ? -8.461 11.898 -21.562 1 17.86 1 MET B C 1
ATOM 1708 O O . MET B 1 1 ? -9.094 12.453 -20.672 1 17.86 1 MET B O 1
ATOM 1712 N N . THR B 1 2 ? -8.859 10.602 -21.516 1 19.08 2 THR B N 1
ATOM 1713 C CA . THR B 1 2 ? -9.859 9.898 -20.719 1 19.08 2 THR B CA 1
ATOM 1714 C C . THR B 1 2 ? -9.266 9.477 -19.375 1 19.08 2 THR B C 1
ATOM 1716 O O . THR B 1 2 ? -8.047 9.469 -19.203 1 19.08 2 THR B O 1
ATOM 1719 N N . ALA B 1 3 ? -10.016 9.055 -18.438 1 19.73 3 ALA B N 1
ATOM 1720 C CA . ALA B 1 3 ? -9.688 8.773 -17.047 1 19.73 3 ALA B CA 1
ATOM 1721 C C . ALA B 1 3 ? -8.508 7.812 -16.953 1 19.73 3 ALA B C 1
ATOM 1723 O O . ALA B 1 3 ? -7.797 7.797 -15.938 1 19.73 3 ALA B O 1
ATOM 1724 N N . HIS B 1 4 ? -8.219 6.922 -17.812 1 22.94 4 HIS B N 1
ATOM 1725 C CA . HIS B 1 4 ? -7.059 6.105 -18.125 1 22.94 4 HIS B CA 1
ATOM 1726 C C . HIS B 1 4 ? -5.793 6.953 -18.219 1 22.94 4 HIS B C 1
ATOM 1728 O O . HIS B 1 4 ? -4.699 6.484 -17.906 1 22.94 4 HIS B O 1
ATOM 1734 N N . ASP B 1 5 ? -5.91 8.141 -18.641 1 22.97 5 ASP B N 1
ATOM 1735 C CA . ASP B 1 5 ? -4.859 9.117 -18.891 1 22.97 5 ASP B CA 1
ATOM 1736 C C . ASP B 1 5 ? -4.414 9.789 -17.594 1 22.97 5 ASP B C 1
ATOM 1738 O O . ASP B 1 5 ? -3.244 10.156 -17.438 1 22.97 5 ASP B O 1
ATOM 1742 N N . ALA B 1 6 ? -5.316 9.953 -16.531 1 22.88 6 ALA B N 1
ATOM 1743 C CA . ALA B 1 6 ? -4.945 10.688 -15.336 1 22.88 6 ALA B CA 1
ATOM 1744 C C . ALA B 1 6 ? -4.172 9.797 -14.359 1 22.88 6 ALA B C 1
ATOM 1746 O O . ALA B 1 6 ? -3.229 10.258 -13.711 1 22.88 6 ALA B O 1
ATOM 1747 N N . VAL B 1 7 ? -4.57 8.523 -14.031 1 24.55 7 VAL B N 1
ATOM 1748 C CA . VAL B 1 7 ? -3.68 7.719 -13.195 1 24.55 7 VAL B CA 1
ATOM 1749 C C . VAL B 1 7 ? -2.373 7.453 -13.945 1 24.55 7 VAL B C 1
ATOM 1751 O O . VAL B 1 7 ? -1.323 7.273 -13.328 1 24.55 7 VAL B O 1
ATOM 1754 N N . LYS B 1 8 ? -2.344 7.258 -15.18 1 26.34 8 LYS B N 1
ATOM 1755 C CA . LYS B 1 8 ? -1.243 7.402 -16.125 1 26.34 8 LYS B CA 1
ATOM 1756 C C . LYS B 1 8 ? -0.649 8.805 -16.062 1 26.34 8 LYS B C 1
ATOM 1758 O O . LYS B 1 8 ? 0.561 8.984 -16.234 1 26.34 8 LYS B O 1
ATOM 1763 N N . SER B 1 9 ? -1.497 9.844 -15.859 1 25.78 9 SER B N 1
ATOM 1764 C CA . SER B 1 9 ? -1.028 11.219 -15.711 1 25.78 9 SER B CA 1
ATOM 1765 C C . SER B 1 9 ? -0.323 11.422 -14.375 1 25.78 9 SER B C 1
ATOM 1767 O O . SER B 1 9 ? 0.574 12.258 -14.258 1 25.78 9 SER B O 1
ATOM 1769 N N . MET B 1 10 ? -0.896 10.812 -13.227 1 24.69 10 MET B N 1
ATOM 1770 C CA . MET B 1 10 ? -0.006 10.984 -12.078 1 24.69 10 MET B CA 1
ATOM 1771 C C . MET B 1 10 ? 1.306 10.242 -12.297 1 24.69 10 MET B C 1
ATOM 1773 O O . MET B 1 10 ? 2.357 10.672 -11.82 1 24.69 10 MET B O 1
ATOM 1777 N N . TYR B 1 11 ? 1.296 9.117 -12.859 1 27.58 11 TYR B N 1
ATOM 1778 C CA . TYR B 1 11 ? 2.49 8.539 -13.461 1 27.58 11 TYR B CA 1
ATOM 1779 C C . TYR B 1 11 ? 2.984 9.391 -14.617 1 27.58 11 TYR B C 1
ATOM 1781 O O . TYR B 1 11 ? 4.148 9.297 -15.016 1 27.58 11 TYR B O 1
ATOM 1789 N N . SER B 1 12 ? 2.035 10.031 -15.352 1 27.81 12 SER B N 1
ATOM 1790 C CA . SER B 1 12 ? 2.529 10.812 -16.484 1 27.81 12 SER B CA 1
ATOM 1791 C C . SER B 1 12 ? 3.301 12.039 -16 1 27.81 12 SER B C 1
ATOM 1793 O O . SER B 1 12 ? 3.658 12.898 -16.812 1 27.81 12 SER B O 1
ATOM 1795 N N . LEU B 1 13 ? 3.125 12.469 -14.875 1 24.8 13 LEU B N 1
ATOM 1796 C CA . LEU B 1 13 ? 4.031 13.578 -14.57 1 24.8 13 LEU B CA 1
ATOM 1797 C C . LEU B 1 13 ? 5.477 13.188 -14.852 1 24.8 13 LEU B C 1
ATOM 1799 O O . LEU B 1 13 ? 6.406 13.836 -14.375 1 24.8 13 LEU B O 1
ATOM 1803 N N . SER B 1 14 ? 5.723 12.188 -15.695 1 27.25 14 SER B N 1
ATOM 1804 C CA . SER B 1 14 ? 6.945 12.039 -16.484 1 27.25 14 SER B CA 1
ATOM 1805 C C . SER B 1 14 ? 7.219 13.281 -17.312 1 27.25 14 SER B C 1
ATOM 1807 O O . SER B 1 14 ? 6.652 13.445 -18.406 1 27.25 14 SER B O 1
ATOM 1809 N N . SER B 1 15 ? 7.023 14.562 -16.859 1 26.3 15 SER B N 1
ATOM 1810 C CA . SER B 1 15 ? 7.637 15.562 -17.734 1 26.3 15 SER B CA 1
ATOM 1811 C C . SER B 1 15 ? 8.984 15.078 -18.25 1 26.3 15 SER B C 1
ATOM 1813 O O . SER B 1 15 ? 9.617 14.211 -17.656 1 26.3 15 SER B O 1
ATOM 1815 N N . SER B 1 16 ? 9.453 15.711 -19.5 1 25.89 16 SER B N 1
ATOM 1816 C CA . SER B 1 16 ? 10.492 15.812 -20.516 1 25.89 16 SER B CA 1
ATOM 1817 C C . SER B 1 16 ? 11.844 16.156 -19.906 1 25.89 16 SER B C 1
ATOM 1819 O O . SER B 1 16 ? 12.07 17.297 -19.5 1 25.89 16 SER B O 1
ATOM 1821 N N . ILE B 1 17 ? 12.477 15.695 -18.922 1 27.53 17 ILE B N 1
ATOM 1822 C CA . ILE B 1 17 ? 13.891 16.031 -19.031 1 27.53 17 ILE B CA 1
ATOM 1823 C C . ILE B 1 17 ? 14.344 15.891 -20.484 1 27.53 17 ILE B C 1
ATOM 1825 O O . ILE B 1 17 ? 14.312 14.797 -21.047 1 27.53 17 ILE B O 1
ATOM 1829 N N . ASN B 1 18 ? 14.172 16.906 -21.297 1 27.19 18 ASN B N 1
ATOM 1830 C CA . ASN B 1 18 ? 14.812 17.25 -22.562 1 27.19 18 ASN B CA 1
ATOM 1831 C C . ASN B 1 18 ? 16.219 16.688 -22.656 1 27.19 18 ASN B C 1
ATOM 1833 O O . ASN B 1 18 ? 16.844 16.375 -21.625 1 27.19 18 ASN B O 1
ATOM 1837 N N . MET B 1 19 ? 16.969 16.719 -23.844 1 25.55 19 MET B N 1
ATOM 1838 C CA . MET B 1 19 ? 17.938 16.453 -24.891 1 25.55 19 MET B CA 1
ATOM 1839 C C . MET B 1 19 ? 19.328 16.922 -24.484 1 25.55 19 MET B C 1
ATOM 1841 O O . MET B 1 19 ? 20.297 16.734 -25.219 1 25.55 19 MET B O 1
ATOM 1845 N N . LYS B 1 20 ? 19.938 17.938 -23.938 1 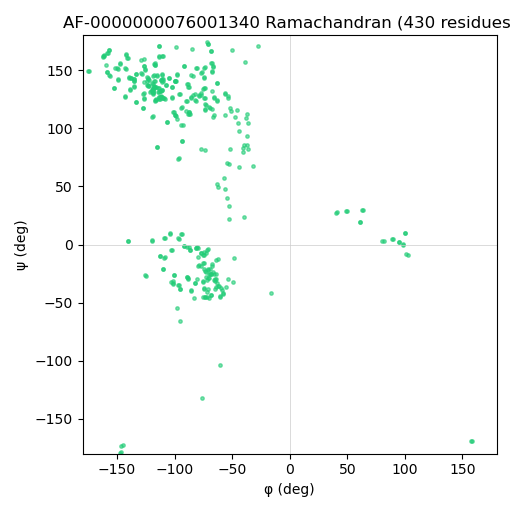27.92 20 LYS B N 1
ATOM 1846 C CA . LYS B 1 20 ? 21.125 18.109 -24.766 1 27.92 20 LYS B CA 1
ATOM 1847 C C . LYS B 1 20 ? 22 16.844 -24.734 1 27.92 20 LYS B C 1
ATOM 1849 O O . LYS B 1 20 ? 22.391 16.328 -25.797 1 27.92 20 LYS B O 1
ATOM 1854 N N . GLY B 1 21 ? 23.109 16.578 -24.109 1 33.28 21 GLY B N 1
ATOM 1855 C CA . GLY B 1 21 ? 23.938 15.398 -24.25 1 33.28 21 GLY B CA 1
ATOM 1856 C C . GLY B 1 21 ? 23.312 14.156 -23.641 1 33.28 21 GLY B C 1
ATOM 1857 O O . GLY B 1 21 ? 22.281 14.234 -22.969 1 33.28 21 GLY B O 1
ATOM 1858 N N . GLU B 1 22 ? 23.516 12.617 -23.484 1 33.91 22 GLU B N 1
ATOM 1859 C CA . GLU B 1 22 ? 22.656 11.453 -23.297 1 33.91 22 GLU B CA 1
ATOM 1860 C C . GLU B 1 22 ? 21.703 11.648 -22.125 1 33.91 22 GLU B C 1
ATOM 1862 O O . GLU B 1 22 ? 22.141 11.852 -21 1 33.91 22 GLU B O 1
ATOM 1867 N N . ALA B 1 23 ? 20.469 12.305 -21.984 1 38.03 23 ALA B N 1
ATOM 1868 C CA . ALA B 1 23 ? 19.469 12.781 -21.031 1 38.03 23 ALA B CA 1
ATOM 1869 C C . ALA B 1 23 ? 19.188 11.727 -19.969 1 38.03 23 ALA B C 1
ATOM 1871 O O . ALA B 1 23 ? 18.688 10.641 -20.281 1 38.03 23 ALA B O 1
ATOM 1872 N N . GLN B 1 24 ? 20.047 11.219 -18.938 1 43.78 24 GLN B N 1
ATOM 1873 C CA . GLN B 1 24 ? 19.875 10.219 -17.891 1 43.78 24 GLN B CA 1
ATOM 1874 C C . GLN B 1 24 ? 18.469 10.266 -17.312 1 43.78 24 GLN B C 1
ATOM 1876 O O . GLN B 1 24 ? 18.016 11.32 -16.844 1 43.78 24 GLN B O 1
ATOM 1881 N N . GLU B 1 25 ? 17.5 9.492 -17.766 1 53.72 25 GLU B N 1
ATOM 1882 C CA . GLU B 1 25 ? 16.109 9.359 -17.312 1 53.72 25 GLU B CA 1
ATOM 1883 C C . GLU B 1 25 ? 16.016 9.484 -15.805 1 53.72 25 GLU B C 1
ATOM 1885 O O . GLU B 1 25 ? 16.781 8.859 -15.07 1 53.72 25 GLU B O 1
ATOM 1890 N N . GLU B 1 26 ? 15.578 10.539 -15.25 1 64.06 26 GLU B N 1
ATOM 1891 C CA . GLU B 1 26 ? 15.406 10.789 -13.82 1 64.06 26 GLU B CA 1
ATOM 1892 C C . GLU B 1 26 ? 14.688 9.633 -13.141 1 64.06 26 GLU B C 1
ATOM 1894 O O . GLU B 1 26 ? 13.625 9.203 -13.594 1 64.06 26 GLU B O 1
ATOM 1899 N N . LEU B 1 27 ? 15.406 8.82 -12.266 1 70.81 27 LEU B N 1
ATOM 1900 C CA . LEU B 1 27 ? 14.867 7.727 -11.461 1 70.81 27 LEU B CA 1
ATOM 1901 C C . LEU B 1 27 ? 13.922 8.25 -10.391 1 70.81 27 LEU B C 1
ATOM 1903 O O . LEU B 1 27 ? 14.141 9.328 -9.828 1 70.81 27 LEU B O 1
ATOM 1907 N N . TYR B 1 28 ? 12.695 7.578 -10.289 1 75.06 28 TYR B N 1
ATOM 1908 C CA . TYR B 1 28 ? 11.789 7.961 -9.203 1 75.06 28 TYR B CA 1
ATOM 1909 C C . TYR B 1 28 ? 11.367 6.742 -8.391 1 75.06 28 TYR B C 1
ATOM 1911 O O . TYR B 1 28 ? 11.508 5.605 -8.852 1 75.06 28 TYR B O 1
ATOM 1919 N N . ILE B 1 29 ? 10.906 7.035 -7.172 1 81.88 29 ILE B N 1
ATOM 1920 C CA . ILE B 1 29 ? 10.516 6 -6.223 1 81.88 29 ILE B CA 1
ATOM 1921 C C . ILE B 1 29 ? 9.086 5.555 -6.5 1 81.88 29 ILE B C 1
ATOM 1923 O O . ILE B 1 29 ? 8.18 6.387 -6.598 1 81.88 29 ILE B O 1
ATOM 1927 N N . LEU B 1 30 ? 8.922 4.281 -6.613 1 80.56 30 LEU B N 1
ATOM 1928 C CA . LEU B 1 30 ? 7.602 3.713 -6.852 1 80.56 30 LEU B CA 1
ATOM 1929 C C . LEU B 1 30 ? 6.957 3.271 -5.543 1 80.56 30 LEU B C 1
ATOM 1931 O O . LEU B 1 30 ? 5.734 3.352 -5.391 1 80.56 30 LEU B O 1
ATOM 1935 N N . ASP B 1 31 ? 7.762 2.809 -4.668 1 85.94 31 ASP B N 1
ATOM 1936 C CA . ASP B 1 31 ? 7.27 2.275 -3.402 1 85.94 31 ASP B CA 1
ATOM 1937 C C . ASP B 1 31 ? 8.367 2.275 -2.344 1 85.94 31 ASP B C 1
ATOM 1939 O O . ASP B 1 31 ? 9.555 2.283 -2.676 1 85.94 31 ASP B O 1
ATOM 1943 N N . LEU B 1 32 ? 7.98 2.443 -1.164 1 87.44 32 LEU B N 1
ATOM 1944 C CA . LEU B 1 32 ? 8.859 2.391 -0.001 1 87.44 32 LEU B CA 1
ATOM 1945 C C . LEU B 1 32 ? 8.25 1.532 1.103 1 87.44 32 LEU B C 1
ATOM 1947 O O . LEU B 1 32 ? 7.098 1.733 1.486 1 87.44 32 LEU B O 1
ATOM 1951 N N . VAL B 1 33 ? 8.984 0.481 1.548 1 89.5 33 VAL B N 1
ATOM 1952 C CA . VAL B 1 33 ? 8.492 -0.377 2.619 1 89.5 33 VAL B CA 1
ATOM 1953 C C . VAL B 1 33 ? 9.555 -0.513 3.707 1 89.5 33 VAL B C 1
ATOM 1955 O O . VAL B 1 33 ? 10.75 -0.465 3.42 1 89.5 33 VAL B O 1
ATOM 1958 N N . ILE B 1 34 ? 9.094 -0.626 4.887 1 87.12 34 ILE B N 1
ATOM 1959 C CA . ILE B 1 34 ? 9.977 -0.756 6.043 1 87.12 34 ILE B CA 1
ATOM 1960 C C . ILE B 1 34 ? 9.719 -2.086 6.746 1 87.12 34 ILE B C 1
ATOM 1962 O O . ILE B 1 34 ? 8.562 -2.465 6.961 1 87.12 34 ILE B O 1
ATOM 1966 N N . SER B 1 35 ? 10.742 -2.787 7.047 1 89.62 35 SER B N 1
ATOM 1967 C CA . SER B 1 35 ? 10.594 -4.074 7.719 1 89.62 35 SER B CA 1
ATOM 1968 C C . SER B 1 35 ? 10.219 -3.889 9.188 1 89.62 35 SER B C 1
ATOM 1970 O O . SER B 1 35 ? 10.555 -2.867 9.789 1 89.62 35 SER B O 1
ATOM 1972 N N . ARG B 1 36 ? 9.523 -4.941 9.656 1 83.75 36 ARG B N 1
ATOM 1973 C CA . ARG B 1 36 ? 9.125 -4.91 11.055 1 83.75 36 ARG B CA 1
ATOM 1974 C C . ARG B 1 36 ? 10.148 -5.625 11.938 1 83.75 36 ARG B C 1
ATOM 1976 O O . ARG B 1 36 ? 10.023 -6.824 12.188 1 83.75 36 ARG B O 1
ATOM 1983 N N . SER B 1 37 ? 11.086 -4.918 12.383 1 85.88 37 SER B N 1
ATOM 1984 C CA . SER B 1 37 ? 12.133 -5.477 13.234 1 85.88 37 SER B CA 1
ATOM 1985 C C . SER B 1 37 ? 12.797 -4.395 14.086 1 85.88 37 SER B C 1
ATOM 1987 O O . SER B 1 37 ? 12.5 -3.209 13.922 1 85.88 37 SER B O 1
ATOM 1989 N N . SER B 1 38 ? 13.57 -4.867 15.07 1 80.94 38 SER B N 1
ATOM 1990 C CA . SER B 1 38 ? 14.289 -3.928 15.914 1 80.94 38 SER B CA 1
ATOM 1991 C C . SER B 1 38 ? 15.344 -3.158 15.125 1 80.94 38 SER B C 1
ATOM 1993 O O . SER B 1 38 ? 15.688 -2.029 15.477 1 80.94 38 SER B O 1
ATOM 1995 N N . ASN B 1 39 ? 15.922 -3.768 14.094 1 82 39 ASN B N 1
ATOM 1996 C CA . ASN B 1 39 ? 16.828 -3.127 13.141 1 82 39 ASN B CA 1
ATOM 1997 C C . ASN B 1 39 ? 16.234 -3.107 11.734 1 82 39 ASN B C 1
ATOM 1999 O O . ASN B 1 39 ? 16.625 -3.908 10.883 1 82 39 ASN B O 1
ATOM 2003 N N . PRO B 1 40 ? 15.422 -2.119 11.5 1 84.75 40 PRO B N 1
ATOM 2004 C CA . PRO B 1 40 ? 14.578 -2.189 10.305 1 84.75 40 PRO B CA 1
ATOM 2005 C C . PRO B 1 40 ? 15.359 -1.934 9.016 1 84.75 40 PRO B C 1
ATOM 2007 O O . PRO B 1 40 ? 16.297 -1.134 9.008 1 84.75 40 PRO B O 1
ATOM 2010 N N . LEU B 1 41 ? 14.969 -2.629 8.023 1 87.5 41 LEU B N 1
ATOM 2011 C CA . LEU B 1 41 ? 15.43 -2.41 6.656 1 87.5 41 LEU B CA 1
ATOM 2012 C C . LEU B 1 41 ? 14.406 -1.603 5.863 1 87.5 41 LEU B C 1
ATOM 2014 O O . LEU B 1 41 ? 13.203 -1.776 6.039 1 87.5 41 LEU B O 1
ATOM 2018 N N . VAL B 1 42 ? 14.906 -0.715 5.047 1 87.31 42 VAL B N 1
ATOM 2019 C CA . VAL B 1 42 ? 14.062 0.025 4.109 1 87.31 42 VAL B CA 1
ATOM 2020 C C . VAL B 1 42 ? 14.336 -0.455 2.686 1 87.31 42 VAL B C 1
ATOM 2022 O O . VAL B 1 42 ? 15.492 -0.558 2.268 1 87.31 42 VAL B O 1
ATOM 2025 N N . ALA B 1 43 ? 13.289 -0.824 2.066 1 90.38 43 ALA B N 1
ATOM 2026 C CA . ALA B 1 43 ? 13.391 -1.187 0.654 1 90.38 43 ALA B CA 1
ATOM 2027 C C . ALA B 1 43 ? 12.617 -0.206 -0.221 1 90.38 43 ALA B C 1
ATOM 2029 O O . ALA B 1 43 ? 11.484 0.155 0.096 1 90.38 43 ALA B O 1
ATOM 2030 N N . THR B 1 44 ? 13.227 0.219 -1.313 1 88 44 THR B N 1
ATOM 2031 C CA . THR B 1 44 ? 12.594 1.134 -2.258 1 88 44 THR B CA 1
ATOM 2032 C C . THR B 1 44 ? 12.641 0.566 -3.674 1 88 44 THR B C 1
ATOM 2034 O O . THR B 1 44 ? 13.688 0.107 -4.129 1 88 44 THR B O 1
ATOM 2037 N N . SER B 1 45 ? 11.445 0.517 -4.227 1 88.62 45 SER B N 1
ATOM 2038 C CA . SER B 1 45 ? 11.422 0.167 -5.641 1 88.62 45 SER B CA 1
ATOM 2039 C C . SER B 1 45 ? 11.562 1.406 -6.52 1 88.62 45 SER B C 1
ATOM 2041 O O . SER B 1 45 ? 10.914 2.424 -6.273 1 88.62 45 SER B O 1
ATOM 2043 N N . LEU B 1 46 ? 12.422 1.276 -7.543 1 83.25 46 LEU B N 1
ATOM 2044 C CA . LEU B 1 46 ? 12.703 2.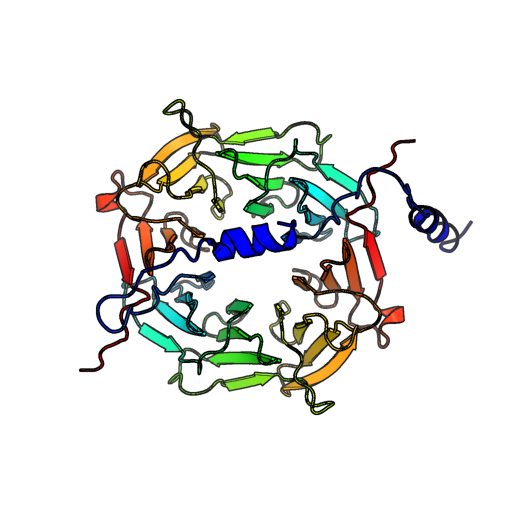416 -8.406 1 83.25 46 LEU B CA 1
ATOM 2045 C C . LEU B 1 46 ? 12.102 2.205 -9.797 1 83.25 46 LEU B C 1
ATOM 2047 O O . LEU B 1 46 ? 11.82 1.07 -10.188 1 83.25 46 LEU B O 1
ATOM 2051 N N . SER B 1 47 ? 11.969 3.271 -10.516 1 79.31 47 SER B N 1
ATOM 2052 C CA . SER B 1 47 ? 11.344 3.262 -11.828 1 79.31 47 SER B CA 1
ATOM 2053 C C . SER B 1 47 ? 12.188 2.486 -12.836 1 79.31 47 SER B C 1
ATOM 2055 O O . SER B 1 47 ? 11.68 2.072 -13.883 1 79.31 47 SER B O 1
ATOM 2057 N N . ASP B 1 48 ? 13.469 2.26 -12.57 1 80.62 48 ASP B N 1
ATOM 2058 C CA . ASP B 1 48 ? 14.32 1.515 -13.484 1 80.62 48 ASP B CA 1
ATOM 2059 C C . ASP B 1 48 ? 14.242 0.014 -13.219 1 80.62 48 ASP B C 1
ATOM 2061 O O . ASP B 1 48 ? 14.969 -0.771 -13.828 1 80.62 48 ASP B O 1
ATOM 2065 N N . GLY B 1 49 ? 13.508 -0.312 -12.258 1 87.31 49 GLY B N 1
ATOM 2066 C CA . GLY B 1 49 ? 13.312 -1.721 -11.961 1 87.31 49 GLY B CA 1
ATOM 2067 C C . GLY B 1 49 ? 14.203 -2.223 -10.844 1 87.31 49 GLY B C 1
ATOM 2068 O O . GLY B 1 49 ? 14.117 -3.387 -10.445 1 87.31 49 GLY B O 1
ATOM 2069 N N . ASN B 1 50 ? 15.016 -1.391 -10.305 1 87.25 50 ASN B N 1
ATOM 2070 C CA . ASN B 1 50 ? 15.914 -1.788 -9.219 1 87.25 50 ASN B CA 1
ATOM 2071 C C . ASN B 1 50 ? 15.281 -1.553 -7.852 1 87.25 50 ASN B C 1
ATOM 2073 O O . ASN B 1 50 ? 14.391 -0.716 -7.711 1 87.25 50 ASN B O 1
ATOM 2077 N N . ILE B 1 51 ? 15.773 -2.365 -6.906 1 91.19 51 ILE B N 1
ATOM 2078 C CA . ILE B 1 51 ? 15.391 -2.18 -5.512 1 91.19 51 ILE B CA 1
ATOM 2079 C C . ILE B 1 51 ? 16.609 -1.74 -4.699 1 91.19 51 ILE B C 1
ATOM 2081 O O . ILE B 1 51 ? 17.672 -2.359 -4.777 1 91.19 51 ILE B O 1
ATOM 2085 N N . GLN B 1 52 ? 16.422 -0.681 -4.012 1 87.62 52 GLN B N 1
ATOM 2086 C CA . GLN B 1 52 ? 17.469 -0.214 -3.111 1 87.62 52 GLN B CA 1
ATOM 2087 C C . GLN B 1 52 ? 17.156 -0.56 -1.662 1 87.62 52 GLN B C 1
ATOM 2089 O O . GLN B 1 52 ? 16.016 -0.405 -1.222 1 87.62 52 GLN B O 1
ATOM 2094 N N . LEU B 1 53 ? 18.203 -1.055 -0.969 1 88.69 53 LEU B N 1
ATOM 2095 C CA . LEU B 1 53 ? 18.047 -1.467 0.422 1 88.69 53 LEU B CA 1
ATOM 2096 C C . LEU B 1 53 ? 18.906 -0.605 1.341 1 88.69 53 LEU B C 1
ATOM 2098 O O . LEU B 1 53 ? 20.047 -0.275 1.003 1 88.69 53 LEU B O 1
ATOM 2102 N N . PHE B 1 54 ? 18.25 -0.224 2.434 1 83.75 54 PHE B N 1
ATOM 2103 C CA . PHE B 1 54 ? 18.938 0.577 3.432 1 83.75 54 PHE B CA 1
ATOM 2104 C C . PHE B 1 54 ? 18.656 0.06 4.836 1 83.75 54 PHE B C 1
ATOM 2106 O O . PHE B 1 54 ? 17.547 -0.37 5.133 1 83.75 54 PHE B O 1
ATOM 2113 N N . LYS B 1 55 ? 19.734 0.093 5.637 1 79.38 55 LYS B N 1
ATOM 2114 C CA . LYS B 1 55 ? 19.5 -0.103 7.062 1 79.38 55 LYS B CA 1
ATOM 2115 C C . LYS B 1 55 ? 19.141 1.212 7.746 1 79.38 55 LYS B C 1
ATOM 2117 O O . LYS B 1 55 ? 19.797 2.23 7.535 1 79.38 55 LYS B O 1
ATOM 2122 N N . LEU B 1 56 ? 18.047 1.127 8.406 1 74.12 56 LEU B N 1
ATOM 2123 C CA . LEU B 1 56 ? 17.625 2.355 9.07 1 74.12 56 LEU B CA 1
ATOM 2124 C C . LEU B 1 56 ? 18.562 2.707 10.219 1 74.12 56 LEU B C 1
ATOM 2126 O O . LEU B 1 56 ? 18.844 3.885 10.461 1 74.12 56 LEU B O 1
ATOM 2130 N N . GLU B 1 57 ? 18.844 1.614 10.922 1 66.69 57 GLU B N 1
ATOM 2131 C CA . GLU B 1 57 ? 19.828 1.882 11.969 1 66.69 57 GLU B CA 1
ATOM 2132 C C . GLU B 1 57 ? 21.234 1.988 11.398 1 66.69 57 GLU B C 1
ATOM 2134 O O . GLU B 1 57 ? 21.672 1.123 10.633 1 66.69 57 GLU B O 1
ATOM 2139 N N . GLY B 1 58 ? 21.969 3.029 11.734 1 61.84 58 GLY B N 1
ATOM 2140 C CA . GLY B 1 58 ? 23.344 3.264 11.32 1 61.84 58 GLY B CA 1
ATOM 2141 C C . GLY B 1 58 ? 23.453 3.834 9.922 1 61.84 58 GLY B C 1
ATOM 2142 O O . GLY B 1 58 ? 24.531 4.273 9.516 1 61.84 58 GLY B O 1
ATOM 2143 N N . LEU B 1 59 ? 22.359 4.125 9.211 1 53.41 59 LEU B N 1
ATOM 2144 C CA . LEU B 1 59 ? 22.172 4.832 7.953 1 53.41 59 LEU B CA 1
ATOM 2145 C C . LEU B 1 59 ? 23.125 4.312 6.887 1 53.41 59 LEU B C 1
ATOM 2147 O O . LEU B 1 59 ? 23.75 5.098 6.164 1 53.41 59 LEU B O 1
ATOM 2151 N N . GLN B 1 60 ? 23.5 3.121 6.953 1 58.62 60 GLN B N 1
ATOM 2152 C CA . GLN B 1 60 ? 24.406 2.578 5.957 1 58.62 60 GLN B CA 1
ATOM 2153 C C . GLN B 1 60 ? 23.656 1.978 4.777 1 58.62 60 GLN B C 1
ATOM 2155 O O . GLN B 1 60 ? 22.609 1.355 4.957 1 58.62 60 GLN B O 1
ATOM 2160 N N . LYS B 1 61 ? 23.922 2.729 3.559 1 61.72 61 LYS B N 1
ATOM 2161 C CA . LYS B 1 61 ? 23.469 2.045 2.352 1 61.72 61 LYS B CA 1
ATOM 2162 C C . LYS B 1 61 ? 24 0.618 2.291 1 61.72 61 LYS B C 1
ATOM 2164 O O . LYS B 1 61 ? 25.188 0.39 2.479 1 61.72 61 LYS B O 1
ATOM 2169 N N . THR B 1 62 ? 23.078 -0.341 2.297 1 64.88 62 THR B N 1
ATOM 2170 C CA . THR B 1 62 ? 23.625 -1.682 2.455 1 64.88 62 THR B CA 1
ATOM 2171 C C . THR B 1 62 ? 23.75 -2.375 1.103 1 64.88 62 THR B C 1
ATOM 2173 O O . THR B 1 62 ? 24.828 -2.887 0.759 1 64.88 62 THR B O 1
ATOM 2176 N N . ASP B 1 63 ? 22.594 -2.479 0.277 1 80.38 63 ASP B N 1
ATOM 2177 C CA . ASP B 1 63 ? 22.609 -3.416 -0.842 1 80.38 63 ASP B CA 1
ATOM 2178 C C . ASP B 1 63 ? 21.562 -3.055 -1.881 1 80.38 63 ASP B C 1
ATOM 2180 O O . ASP B 1 63 ? 20.781 -2.111 -1.687 1 80.38 63 ASP B O 1
ATOM 2184 N N . SER B 1 64 ? 21.766 -3.438 -3.074 1 85.88 64 SER B N 1
ATOM 2185 C CA . SER B 1 64 ? 20.797 -3.244 -4.145 1 85.88 64 SER B CA 1
ATOM 2186 C C . SER B 1 64 ? 20.484 -4.559 -4.848 1 85.88 64 SER B C 1
ATOM 2188 O O . SER B 1 64 ? 21.328 -5.445 -4.934 1 85.88 64 SER B O 1
ATOM 2190 N N . ILE B 1 65 ? 19.266 -4.684 -5.137 1 90.44 65 ILE B N 1
ATOM 2191 C CA . ILE B 1 65 ? 18.828 -5.781 -5.996 1 90.44 65 ILE B CA 1
ATOM 2192 C C . ILE B 1 65 ? 18.641 -5.27 -7.422 1 90.44 65 ILE B C 1
ATOM 2194 O O . ILE B 1 65 ? 17.766 -4.43 -7.672 1 90.44 65 ILE B O 1
ATOM 2198 N N . LYS B 1 66 ? 19.484 -5.727 -8.25 1 85 66 LYS B N 1
ATOM 2199 C CA . LYS B 1 66 ? 19.422 -5.312 -9.648 1 85 66 LYS B CA 1
ATOM 2200 C C . LYS B 1 66 ? 18.531 -6.254 -10.461 1 85 66 LYS B C 1
ATOM 2202 O O . LYS B 1 66 ? 18.656 -7.477 -10.359 1 85 66 LYS B O 1
ATOM 2207 N N . ARG B 1 67 ? 17.531 -5.523 -11.062 1 76.62 67 ARG B N 1
ATOM 2208 C CA . ARG B 1 67 ? 16.641 -6.289 -11.93 1 76.62 67 ARG B CA 1
ATOM 2209 C C . ARG B 1 67 ? 16.703 -5.789 -13.367 1 76.62 67 ARG B C 1
ATOM 2211 O O . ARG B 1 67 ? 17.047 -4.629 -13.609 1 76.62 67 ARG B O 1
ATOM 2218 N N . HIS B 1 68 ? 16.859 -6.488 -14.367 1 62.22 68 HIS B N 1
ATOM 2219 C CA . HIS B 1 68 ? 17.094 -6.219 -15.781 1 62.22 68 HIS B CA 1
ATOM 2220 C C . HIS B 1 68 ? 15.93 -5.449 -16.391 1 62.22 68 HIS B C 1
ATOM 2222 O O . HIS B 1 68 ? 15.359 -5.871 -17.406 1 62.22 68 HIS B O 1
ATOM 2228 N N . GLY B 1 69 ? 15.562 -4.41 -15.711 1 66.38 69 GLY B N 1
ATOM 2229 C CA . GLY B 1 69 ? 14.758 -3.457 -16.453 1 66.38 69 GLY B CA 1
ATOM 2230 C C . GLY B 1 69 ? 13.273 -3.732 -16.375 1 66.38 69 GLY B C 1
ATOM 2231 O O . GLY B 1 69 ? 12.484 -3.137 -17.125 1 66.38 69 GLY B O 1
ATOM 2232 N N . GLU B 1 70 ? 12.859 -4.605 -15.672 1 80.75 70 GLU B N 1
ATOM 2233 C CA . GLU B 1 70 ? 11.422 -4.871 -15.594 1 80.75 70 GLU B CA 1
ATOM 2234 C C . GLU B 1 70 ? 10.75 -3.951 -14.586 1 80.75 70 GLU B C 1
ATOM 2236 O O . GLU B 1 70 ? 11.391 -3.459 -13.656 1 80.75 70 GLU B O 1
ATOM 2241 N N . VAL B 1 71 ? 9.531 -3.6 -14.945 1 86.12 71 VAL B N 1
ATOM 2242 C CA . VAL B 1 71 ? 8.766 -2.699 -14.094 1 86.12 71 VAL B CA 1
ATOM 2243 C C . VAL B 1 71 ? 8.312 -3.439 -12.836 1 86.12 71 VAL B C 1
ATOM 2245 O O . VAL B 1 71 ? 7.609 -4.449 -12.93 1 86.12 71 VAL B O 1
ATOM 2248 N N . LEU B 1 72 ? 8.742 -2.924 -11.688 1 92.19 72 LEU B N 1
ATOM 2249 C CA . LEU B 1 72 ? 8.289 -3.469 -10.414 1 92.19 72 LEU B CA 1
ATOM 2250 C C . LEU B 1 72 ? 6.852 -3.055 -10.125 1 92.19 72 LEU B C 1
ATOM 2252 O O . LEU B 1 72 ? 6.477 -1.901 -10.352 1 92.19 72 LEU B O 1
ATOM 2256 N N . THR B 1 73 ? 6.066 -4.027 -9.695 1 92.69 73 THR B N 1
ATOM 2257 C CA . THR B 1 73 ? 4.66 -3.748 -9.43 1 92.69 73 THR B CA 1
ATOM 2258 C C . THR B 1 73 ? 4.359 -3.852 -7.938 1 92.69 73 THR B C 1
ATOM 2260 O O . THR B 1 73 ? 3.275 -3.475 -7.492 1 92.69 73 THR B O 1
ATOM 2263 N N . GLY B 1 74 ? 5.297 -4.355 -7.141 1 92.94 74 GLY B N 1
ATOM 2264 C CA . GLY B 1 74 ? 5.117 -4.426 -5.699 1 92.94 74 GLY B CA 1
ATOM 2265 C C . GLY B 1 74 ? 6.352 -4.922 -4.969 1 92.94 74 GLY B C 1
ATOM 2266 O O . GLY B 1 74 ? 7.148 -5.672 -5.527 1 92.94 74 GLY B O 1
ATOM 2267 N N . ILE B 1 75 ? 6.52 -4.457 -3.76 1 94.88 75 ILE B N 1
ATOM 2268 C CA . ILE B 1 75 ? 7.523 -4.984 -2.84 1 94.88 75 ILE B CA 1
ATOM 2269 C C . ILE B 1 75 ? 6.938 -5.074 -1.434 1 94.88 75 ILE B C 1
ATOM 2271 O O . ILE B 1 75 ? 6.094 -4.262 -1.051 1 94.88 75 ILE B O 1
ATOM 2275 N N . ARG B 1 76 ? 7.32 -6.07 -0.77 1 94.69 76 ARG B N 1
ATOM 2276 C CA . ARG B 1 76 ? 6.883 -6.215 0.614 1 94.69 76 ARG B CA 1
ATOM 2277 C C . ARG B 1 76 ? 7.852 -7.086 1.405 1 94.69 76 ARG B C 1
ATOM 2279 O O . ARG B 1 76 ? 8.359 -8.086 0.892 1 94.69 76 ARG B O 1
ATOM 2286 N N . PHE B 1 77 ? 8.008 -6.742 2.656 1 94.62 77 PHE B N 1
ATOM 2287 C CA . PHE B 1 77 ? 8.758 -7.633 3.539 1 94.62 77 PHE B CA 1
ATOM 2288 C C . PHE B 1 77 ? 7.879 -8.781 4.023 1 94.62 77 PHE B C 1
ATOM 2290 O O . PHE B 1 77 ? 6.664 -8.617 4.172 1 94.62 77 PHE B O 1
ATOM 2297 N N . SER B 1 78 ? 8.555 -9.859 4.293 1 95.5 78 SER B N 1
ATOM 2298 C CA . SER B 1 78 ? 7.855 -11 4.875 1 95.5 78 SER B CA 1
ATOM 2299 C C . SER B 1 78 ? 7.355 -10.68 6.281 1 95.5 78 SER B C 1
ATOM 2301 O O . SER B 1 78 ? 7.914 -9.82 6.965 1 95.5 78 SER B O 1
ATOM 2303 N N . HIS B 1 79 ? 6.312 -11.367 6.625 1 88.94 79 HIS B N 1
ATOM 2304 C CA . HIS B 1 79 ? 5.715 -11.156 7.938 1 88.94 79 HIS B CA 1
ATOM 2305 C C . HIS B 1 79 ? 6.574 -11.758 9.039 1 88.94 79 HIS B C 1
ATOM 2307 O O . HIS B 1 79 ? 6.805 -11.117 10.07 1 88.94 79 HIS B O 1
ATOM 2313 N N . GLU B 1 80 ? 6.984 -12.875 8.812 1 90.38 80 GLU B N 1
ATOM 2314 C CA . GLU B 1 80 ? 7.664 -13.625 9.867 1 90.38 80 GLU B CA 1
ATOM 2315 C C . GLU B 1 80 ? 9.148 -13.289 9.922 1 90.38 80 GLU B C 1
ATOM 2317 O O . GLU B 1 80 ? 9.75 -13.258 11 1 90.38 80 GLU B O 1
ATOM 2322 N N . ASN B 1 81 ? 9.734 -13.141 8.828 1 93.5 81 ASN B N 1
ATOM 2323 C CA . ASN B 1 81 ? 11.172 -12.891 8.75 1 93.5 81 ASN B CA 1
ATOM 2324 C C . ASN B 1 81 ? 11.469 -11.547 8.094 1 93.5 81 ASN B C 1
ATOM 2326 O O . ASN B 1 81 ? 11.375 -11.414 6.871 1 93.5 81 ASN B O 1
ATOM 2330 N N . PRO B 1 82 ? 11.93 -10.641 8.797 1 91.88 82 PRO B N 1
ATOM 2331 C CA . PRO B 1 82 ? 12.164 -9.289 8.281 1 91.88 82 PRO B CA 1
ATOM 2332 C C . PRO B 1 82 ? 13.352 -9.227 7.324 1 91.88 82 PRO B C 1
ATOM 2334 O O . PRO B 1 82 ? 13.602 -8.188 6.707 1 91.88 82 PRO B O 1
ATOM 2337 N N . GLN B 1 83 ? 14.031 -10.289 7.172 1 93.44 83 GLN B N 1
ATOM 2338 C CA . GLN B 1 83 ? 15.18 -10.328 6.27 1 93.44 83 GLN B CA 1
ATOM 2339 C C . GLN B 1 83 ? 14.789 -10.883 4.906 1 93.44 83 GLN B C 1
ATOM 2341 O O . GLN B 1 83 ? 15.648 -11.125 4.055 1 93.44 83 GLN B O 1
ATOM 2346 N N . ILE B 1 84 ? 13.562 -11.117 4.762 1 96.44 84 ILE B N 1
ATOM 2347 C CA . ILE B 1 84 ? 13.047 -11.633 3.5 1 96.44 84 ILE B CA 1
ATOM 2348 C C . ILE B 1 84 ? 12.195 -10.562 2.814 1 96.44 84 ILE B C 1
ATOM 2350 O O . ILE B 1 84 ? 11.289 -9.992 3.43 1 96.44 84 ILE B O 1
ATOM 2354 N N . LEU B 1 85 ? 12.523 -10.289 1.553 1 96.38 85 LEU B N 1
ATOM 2355 C CA . LEU B 1 85 ? 11.789 -9.32 0.747 1 96.38 85 LEU B CA 1
ATOM 2356 C C . LEU B 1 85 ? 11.164 -9.984 -0.474 1 96.38 85 LEU B C 1
ATOM 2358 O O . LEU B 1 85 ? 11.812 -10.781 -1.151 1 96.38 85 LEU B O 1
ATOM 2362 N N . TRP B 1 86 ? 9.883 -9.617 -0.683 1 97.31 86 TRP B N 1
ATOM 2363 C CA . TRP B 1 86 ? 9.18 -10.07 -1.877 1 97.31 86 TRP B CA 1
ATOM 2364 C C . TRP B 1 86 ? 9.055 -8.945 -2.898 1 97.31 86 TRP B C 1
ATOM 2366 O O . TRP B 1 86 ? 8.859 -7.789 -2.533 1 97.31 86 TRP B O 1
ATOM 2376 N N . SER B 1 87 ? 9.164 -9.289 -4.129 1 96.44 87 SER B N 1
ATOM 2377 C CA . SER B 1 87 ? 8.922 -8.344 -5.211 1 96.44 87 SER B CA 1
ATOM 2378 C C . SER B 1 87 ? 8.117 -8.977 -6.34 1 96.44 87 SER B C 1
ATOM 2380 O O . SER B 1 87 ? 8.219 -10.18 -6.578 1 96.44 87 SER B O 1
ATOM 2382 N N . SER B 1 88 ? 7.281 -8.203 -6.891 1 96.5 88 SER B N 1
ATOM 2383 C CA . SER B 1 88 ? 6.551 -8.633 -8.086 1 96.5 88 SER B CA 1
ATOM 2384 C C . SER B 1 88 ? 6.891 -7.754 -9.281 1 96.5 88 SER B C 1
ATOM 2386 O O . SER B 1 88 ? 7.273 -6.594 -9.117 1 96.5 88 SER B O 1
ATOM 2388 N N . CYS B 1 89 ? 6.703 -8.32 -10.438 1 93.62 89 CYS B N 1
ATOM 2389 C CA . CYS B 1 89 ? 7.09 -7.629 -11.664 1 93.62 89 CYS B CA 1
ATOM 2390 C C . CYS B 1 89 ? 6.074 -7.871 -12.773 1 93.62 89 CYS B C 1
ATOM 2392 O O . CYS B 1 89 ? 5.363 -8.875 -12.758 1 93.62 89 CYS B O 1
ATOM 2394 N N . SER B 1 90 ? 6.109 -6.988 -13.766 1 92.19 90 SER B N 1
ATOM 2395 C CA . SER B 1 90 ? 5.223 -7.102 -14.914 1 92.19 90 SER B CA 1
ATOM 2396 C C . SER B 1 90 ? 5.676 -8.219 -15.852 1 92.19 90 SER B C 1
ATOM 2398 O O . SER B 1 90 ? 4.934 -8.617 -16.75 1 92.19 90 SER B O 1
ATOM 2400 N N . ASP B 1 91 ? 6.855 -8.805 -15.656 1 92.81 91 ASP B N 1
ATOM 2401 C CA . ASP B 1 91 ? 7.309 -9.922 -16.469 1 92.81 91 ASP B CA 1
ATOM 2402 C C . ASP B 1 91 ? 6.68 -11.234 -16.016 1 92.81 91 ASP B C 1
ATOM 2404 O O . ASP B 1 91 ? 7.008 -12.305 -16.531 1 92.81 91 ASP B O 1
ATOM 2408 N N . GLY B 1 92 ? 5.914 -11.164 -14.984 1 95.19 92 GLY B N 1
ATOM 2409 C CA . GLY B 1 92 ? 5.141 -12.32 -14.562 1 95.19 92 GLY B CA 1
ATOM 2410 C C . GLY B 1 92 ? 5.773 -13.07 -13.406 1 95.19 92 GLY B C 1
ATOM 2411 O O . GLY B 1 92 ? 5.293 -14.141 -13.016 1 95.19 92 GLY B O 1
ATOM 2412 N N . LYS B 1 93 ? 6.766 -12.5 -12.828 1 95.62 93 LYS B N 1
ATOM 2413 C CA . LYS B 1 93 ? 7.496 -13.203 -11.773 1 95.62 93 LYS B CA 1
ATOM 2414 C C . LYS B 1 93 ? 7.277 -12.539 -10.422 1 95.62 93 LYS B C 1
ATOM 2416 O O . LYS B 1 93 ? 7.145 -11.32 -10.336 1 95.62 93 LYS B O 1
ATOM 2421 N N . ILE B 1 94 ? 7.156 -13.344 -9.445 1 97.31 94 ILE B N 1
ATOM 2422 C CA . ILE B 1 94 ? 7.285 -12.914 -8.055 1 97.31 94 ILE B CA 1
ATOM 2423 C C . ILE B 1 94 ? 8.531 -13.547 -7.434 1 97.31 94 ILE B C 1
ATOM 2425 O O . ILE B 1 94 ? 8.688 -14.773 -7.453 1 97.31 94 ILE B O 1
ATOM 2429 N N . CYS B 1 95 ? 9.367 -12.711 -6.898 1 96.88 95 CYS B N 1
ATOM 2430 C CA . CYS B 1 95 ? 10.656 -13.188 -6.41 1 96.88 95 CYS B CA 1
ATOM 2431 C C . CYS B 1 95 ? 10.766 -13.023 -4.898 1 96.88 95 CYS B C 1
ATOM 2433 O O . CYS B 1 95 ? 10.242 -12.062 -4.336 1 96.88 95 CYS B O 1
ATOM 2435 N N . CYS B 1 96 ? 11.414 -13.938 -4.336 1 96.88 96 CYS B N 1
ATOM 2436 C CA . CYS B 1 96 ? 11.758 -13.914 -2.92 1 96.88 96 CYS B CA 1
ATOM 2437 C C . CYS B 1 96 ? 13.258 -13.703 -2.727 1 96.88 96 CYS B C 1
ATOM 2439 O O . CYS B 1 96 ? 14.07 -14.453 -3.268 1 96.88 96 CYS B O 1
ATOM 2441 N N . TRP B 1 97 ? 13.594 -12.703 -1.942 1 96.12 97 TRP B N 1
ATOM 2442 C CA . TRP B 1 97 ? 15 -12.352 -1.743 1 96.12 97 TRP B CA 1
ATOM 2443 C C . TRP B 1 97 ? 15.406 -12.531 -0.283 1 96.12 97 TRP B C 1
ATOM 2445 O O . TRP B 1 97 ? 14.75 -12 0.618 1 96.12 97 TRP B O 1
ATOM 2455 N N . ASP B 1 98 ? 16.406 -13.297 -0.007 1 95.25 98 ASP B N 1
ATOM 2456 C CA . ASP B 1 98 ? 17.031 -13.367 1.312 1 95.25 98 ASP B CA 1
ATOM 2457 C C . ASP B 1 98 ? 18.125 -12.312 1.455 1 95.25 98 ASP B C 1
ATOM 2459 O O . ASP B 1 98 ? 19.172 -12.398 0.806 1 95.25 98 ASP B O 1
ATOM 2463 N N . LEU B 1 99 ? 17.938 -11.391 2.283 1 92.75 99 LEU B N 1
ATOM 2464 C CA . LEU B 1 99 ? 18.781 -10.203 2.344 1 92.75 99 LEU B CA 1
ATOM 2465 C C . LEU B 1 99 ? 20 -10.453 3.221 1 92.75 99 LEU B C 1
ATOM 2467 O O . LEU B 1 99 ? 20.875 -9.586 3.352 1 92.75 99 LEU B O 1
ATOM 2471 N N . ARG B 1 100 ? 20.047 -11.656 3.854 1 89.94 100 ARG B N 1
ATOM 2472 C CA . ARG B 1 100 ? 21.188 -12.008 4.691 1 89.94 100 ARG B CA 1
ATOM 2473 C C . ARG B 1 100 ? 22.375 -12.469 3.842 1 89.94 100 ARG B C 1
ATOM 2475 O O . ARG B 1 100 ? 23.5 -12.492 4.316 1 89.94 100 ARG B O 1
ATOM 2482 N N . GLN B 1 101 ? 22.109 -12.828 2.621 1 85.88 101 GLN B N 1
ATOM 2483 C CA . GLN B 1 101 ? 23.141 -13.32 1.716 1 85.88 101 GLN B CA 1
ATOM 2484 C C . GLN B 1 101 ? 23.375 -12.352 0.563 1 85.88 101 GLN B C 1
ATOM 2486 O O . GLN B 1 101 ? 22.703 -11.32 0.468 1 85.88 101 GLN B O 1
ATOM 2491 N N . GLU B 1 102 ? 24.484 -12.68 -0.203 1 83.06 102 GLU B N 1
ATOM 2492 C CA . GLU B 1 102 ? 24.688 -11.906 -1.422 1 83.06 102 GLU B CA 1
ATOM 2493 C C . GLU B 1 102 ? 23.469 -11.977 -2.332 1 83.06 102 GLU B C 1
ATOM 2495 O O . GLU B 1 102 ? 22.953 -13.062 -2.623 1 83.06 102 GLU B O 1
ATOM 2500 N N . ILE B 1 103 ? 23.094 -10.75 -2.697 1 84.69 103 ILE B N 1
ATOM 2501 C CA . ILE B 1 103 ? 21.828 -10.68 -3.398 1 84.69 103 ILE B CA 1
ATOM 2502 C C . ILE B 1 103 ? 22.062 -10.664 -4.906 1 84.69 103 ILE B C 1
ATOM 2504 O O . ILE B 1 103 ? 21.891 -9.625 -5.555 1 84.69 103 ILE B O 1
ATOM 2508 N N . ASN B 1 104 ? 22.391 -11.703 -5.516 1 84.56 104 ASN B N 1
ATOM 2509 C CA . ASN B 1 104 ? 22.625 -11.812 -6.949 1 84.56 104 ASN B CA 1
ATOM 2510 C C . ASN B 1 104 ? 21.453 -12.469 -7.672 1 84.56 104 ASN B C 1
ATOM 2512 O O . ASN B 1 104 ? 21.203 -12.18 -8.844 1 84.56 104 ASN B O 1
ATOM 2516 N N . LYS B 1 105 ? 20.844 -13.344 -6.938 1 91.69 105 LYS B N 1
ATOM 2517 C CA . LYS B 1 105 ? 19.672 -14.031 -7.477 1 91.69 105 LYS B CA 1
ATOM 2518 C C . LYS B 1 105 ? 18.609 -14.25 -6.398 1 91.69 105 LYS B C 1
ATOM 2520 O O . LYS B 1 105 ? 18.938 -14.359 -5.215 1 91.69 105 LYS B O 1
ATOM 2525 N N . PRO B 1 106 ? 17.422 -14.281 -6.797 1 94.75 106 PRO B N 1
ATOM 2526 C CA . PRO B 1 106 ? 16.391 -14.586 -5.793 1 94.75 106 PRO B CA 1
ATOM 2527 C C . PRO B 1 106 ? 16.484 -16.016 -5.27 1 94.75 106 PRO B C 1
ATOM 2529 O O . PRO B 1 106 ? 16.922 -16.922 -5.992 1 94.75 106 PRO B O 1
ATOM 2532 N N . VAL B 1 107 ? 16.109 -16.203 -4.027 1 95.56 107 VAL B N 1
ATOM 2533 C CA . VAL B 1 107 ? 16.125 -17.531 -3.441 1 95.56 107 VAL B CA 1
ATOM 2534 C C . VAL B 1 107 ? 14.945 -18.344 -3.979 1 95.56 107 VAL B C 1
ATOM 2536 O O . VAL B 1 107 ? 15.008 -19.578 -4.031 1 95.56 107 VAL B O 1
ATOM 2539 N N . LYS B 1 108 ? 13.828 -17.672 -4.281 1 95.81 108 LYS B N 1
ATOM 2540 C CA . LYS B 1 108 ? 12.68 -18.297 -4.945 1 95.81 108 LYS B CA 1
ATOM 2541 C C . LYS B 1 108 ? 12.148 -17.391 -6.062 1 95.81 108 LYS B C 1
ATOM 2543 O O . LYS B 1 108 ? 12.141 -16.172 -5.934 1 95.81 108 LYS B O 1
ATOM 2548 N N . GLU B 1 109 ? 11.766 -18.031 -7.082 1 96 109 GLU B N 1
ATOM 2549 C CA . GLU B 1 109 ? 11.094 -17.375 -8.203 1 96 109 GLU B CA 1
ATOM 2550 C C . GLU B 1 109 ? 9.781 -18.078 -8.547 1 96 109 GLU B C 1
ATOM 2552 O O . GLU B 1 109 ? 9.766 -19.266 -8.883 1 96 109 GLU B O 1
ATOM 2557 N N . LEU B 1 110 ? 8.727 -17.297 -8.391 1 97.5 110 LEU B N 1
ATOM 2558 C CA . LEU B 1 110 ? 7.395 -17.828 -8.68 1 97.5 110 LEU B CA 1
ATOM 2559 C C . LEU B 1 110 ? 6.902 -17.328 -10.031 1 97.5 110 LEU B C 1
ATOM 2561 O O . LEU B 1 110 ? 6.93 -16.125 -10.297 1 97.5 110 LEU B O 1
ATOM 2565 N N . LYS B 1 111 ? 6.52 -18.203 -10.828 1 95.62 111 LYS B N 1
ATOM 2566 C CA . LYS B 1 111 ? 5.98 -17.859 -12.141 1 95.62 111 LYS B CA 1
ATOM 2567 C C . LYS B 1 111 ? 4.957 -18.891 -12.594 1 95.62 111 LYS B C 1
ATOM 2569 O O . LYS B 1 111 ? 4.973 -20.047 -12.133 1 95.62 111 LYS B O 1
ATOM 2574 N N . ASP B 1 112 ? 4.055 -18.391 -13.391 1 94.44 112 ASP B N 1
ATOM 2575 C CA . ASP B 1 112 ? 3.105 -19.328 -13.984 1 94.44 112 ASP B CA 1
ATOM 2576 C C . ASP B 1 112 ? 3.768 -20.156 -15.086 1 94.44 112 ASP B C 1
ATOM 2578 O O . ASP B 1 112 ? 4.191 -19.609 -16.109 1 94.44 112 ASP B O 1
ATOM 2582 N N . THR B 1 113 ? 3.842 -21.391 -14.898 1 87 113 THR B N 1
ATOM 2583 C CA . THR B 1 113 ? 4.48 -22.297 -15.852 1 87 113 THR B CA 1
ATOM 2584 C C . THR B 1 113 ? 3.443 -23.156 -16.562 1 87 113 THR B C 1
ATOM 2586 O O . THR B 1 113 ? 3.793 -24.125 -17.234 1 87 113 THR B O 1
ATOM 2589 N N . SER B 1 114 ? 2.246 -22.891 -16.312 1 87.06 114 SER B N 1
ATOM 2590 C CA . SER B 1 114 ? 1.189 -23.734 -16.859 1 87.06 114 SER B CA 1
ATOM 2591 C C . SER B 1 114 ? 1.095 -23.578 -18.375 1 87.06 114 SER B C 1
ATOM 2593 O O . SER B 1 114 ? 0.634 -24.5 -19.062 1 87.06 114 SER B O 1
ATOM 2595 N N . ASP B 1 115 ? 1.51 -22.484 -18.859 1 86.31 115 ASP B N 1
ATOM 2596 C CA . ASP B 1 115 ? 1.567 -22.25 -20.312 1 86.31 115 ASP B CA 1
ATOM 2597 C C . ASP B 1 115 ? 2.746 -21.359 -20.672 1 86.31 115 ASP B C 1
ATOM 2599 O O . ASP B 1 115 ? 3.582 -21.047 -19.828 1 86.31 115 ASP B O 1
ATOM 2603 N N . ASN B 1 116 ? 2.908 -21.031 -21.953 1 84.81 116 ASN B N 1
ATOM 2604 C CA . ASN B 1 116 ? 4.062 -20.266 -22.406 1 84.81 116 ASN B CA 1
ATOM 2605 C C . ASN B 1 116 ? 3.758 -18.781 -22.469 1 84.81 116 ASN B C 1
ATOM 2607 O O . ASN B 1 116 ? 4.562 -17.984 -22.969 1 84.81 116 ASN B O 1
ATOM 2611 N N . GLU B 1 117 ? 2.646 -18.453 -21.953 1 90.44 117 GLU B N 1
ATOM 2612 C CA . GLU B 1 117 ? 2.275 -17.047 -22.016 1 90.44 117 GLU B CA 1
ATOM 2613 C C . GLU B 1 117 ? 2.65 -16.328 -20.719 1 90.44 117 GLU B C 1
ATOM 2615 O O . GLU B 1 117 ? 2.365 -16.812 -19.625 1 90.44 117 GLU B O 1
ATOM 2620 N N . VAL B 1 118 ? 3.32 -15.258 -20.922 1 91.06 118 VAL B N 1
ATOM 2621 C CA . VAL B 1 118 ? 3.67 -14.438 -19.766 1 91.06 118 VAL B CA 1
ATOM 2622 C C . VAL B 1 118 ? 2.434 -13.695 -19.266 1 91.06 118 VAL B C 1
ATOM 2624 O O . VAL B 1 118 ? 1.731 -13.055 -20.047 1 91.06 118 VAL B O 1
ATOM 2627 N N . LYS B 1 119 ? 2.141 -13.828 -18.078 1 94.75 119 LYS B N 1
ATOM 2628 C CA . LYS B 1 119 ? 1.049 -13.109 -17.422 1 94.75 119 LYS B CA 1
ATOM 2629 C C . LYS B 1 119 ? 1.582 -12.016 -16.5 1 94.75 119 LYS B C 1
ATOM 2631 O O . LYS B 1 119 ? 2.023 -12.305 -15.383 1 94.75 119 LYS B O 1
ATOM 2636 N N . PRO B 1 120 ? 1.465 -10.781 -16.922 1 95.19 120 PRO B N 1
ATOM 2637 C CA . PRO B 1 120 ? 2.041 -9.695 -16.141 1 95.19 120 PRO B CA 1
ATOM 2638 C C . PRO B 1 120 ? 1.396 -9.562 -14.758 1 95.19 120 PRO B C 1
ATOM 2640 O O . PRO B 1 120 ? 0.185 -9.352 -14.656 1 95.19 120 PRO B O 1
ATOM 2643 N N . ILE B 1 121 ? 2.205 -9.617 -13.703 1 96.69 121 ILE B N 1
ATOM 2644 C CA . ILE B 1 121 ? 1.712 -9.461 -12.344 1 96.69 121 ILE B CA 1
ATOM 2645 C C . ILE B 1 121 ? 1.56 -7.98 -12.008 1 96.69 121 ILE B C 1
ATOM 2647 O O . ILE B 1 121 ? 2.516 -7.211 -12.125 1 96.69 121 ILE B O 1
ATOM 2651 N N . SER B 1 122 ? 0.376 -7.598 -11.602 1 94.06 122 SER B N 1
ATOM 2652 C CA . SER B 1 122 ? 0.085 -6.199 -11.305 1 94.06 122 SER B CA 1
ATOM 2653 C C . SER B 1 122 ? 0.116 -5.938 -9.797 1 94.06 122 SER B C 1
ATOM 2655 O O . SER B 1 122 ? 0.308 -4.801 -9.367 1 94.06 122 SER B O 1
ATOM 2657 N N . CYS B 1 123 ? -0.125 -6.895 -9.055 1 92.38 123 CYS B N 1
ATOM 2658 C CA . CYS B 1 123 ? -0.132 -6.816 -7.602 1 92.38 123 CYS B CA 1
ATOM 2659 C C . CYS B 1 123 ? 0.067 -8.195 -6.98 1 92.38 123 CYS B C 1
ATOM 2661 O O . CYS 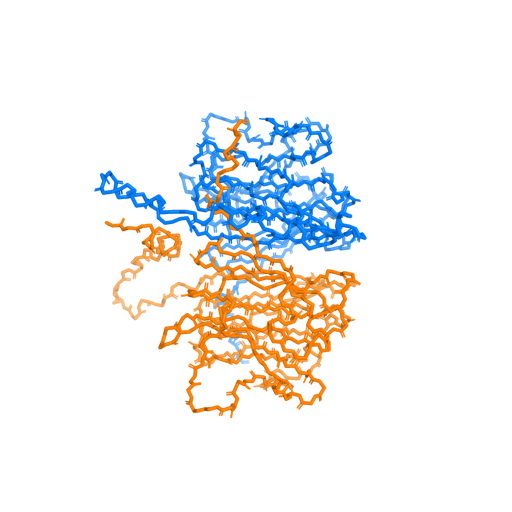B 1 123 ? -0.039 -9.211 -7.672 1 92.38 123 CYS B O 1
ATOM 2663 N N . PHE B 1 124 ? 0.388 -8.211 -5.691 1 96.75 124 PHE B N 1
ATOM 2664 C CA . PHE B 1 124 ? 0.512 -9.492 -5 1 96.75 124 PHE B CA 1
ATOM 2665 C C . PHE B 1 124 ? 0.425 -9.305 -3.49 1 96.75 124 PHE B C 1
ATOM 2667 O O . PHE B 1 124 ? 0.474 -8.172 -2.998 1 96.75 124 PHE B O 1
ATOM 2674 N N . ASP B 1 125 ? 0.172 -10.383 -2.824 1 96.69 125 ASP B N 1
ATOM 2675 C CA . ASP B 1 125 ? 0.233 -10.422 -1.367 1 96.69 125 ASP B CA 1
ATOM 2676 C C . ASP B 1 125 ? 0.691 -11.789 -0.87 1 96.69 125 ASP B C 1
ATOM 2678 O O . ASP B 1 125 ? 0.685 -12.766 -1.625 1 96.69 125 ASP B O 1
ATOM 2682 N N . VAL B 1 126 ? 1.222 -11.727 0.281 1 95.94 126 VAL B N 1
ATOM 2683 C CA . VAL B 1 126 ? 1.682 -12.938 0.95 1 95.94 126 VAL B CA 1
ATOM 2684 C C . VAL B 1 126 ? 0.882 -13.156 2.232 1 95.94 126 VAL B C 1
ATOM 2686 O O . VAL B 1 126 ? 0.586 -12.203 2.957 1 95.94 126 VAL B O 1
ATOM 2689 N N . ASP B 1 127 ? 0.577 -14.43 2.459 1 92.81 127 ASP B N 1
ATOM 2690 C CA . ASP B 1 127 ? -0.229 -14.695 3.646 1 92.81 127 ASP B CA 1
ATOM 2691 C C . ASP B 1 127 ? 0.584 -14.484 4.922 1 92.81 127 ASP B C 1
ATOM 2693 O O . ASP B 1 127 ? 1.811 -14.367 4.871 1 92.81 127 ASP B O 1
ATOM 2697 N N . LEU B 1 128 ? -0.097 -14.555 6.035 1 86.69 128 LEU B N 1
ATOM 2698 C CA . LEU B 1 128 ? 0.49 -14.164 7.312 1 86.69 128 LEU B CA 1
ATOM 2699 C C . LEU B 1 128 ? 1.645 -15.086 7.688 1 86.69 128 LEU B C 1
ATOM 2701 O O . LEU B 1 128 ? 2.615 -14.656 8.312 1 86.69 128 LEU B O 1
ATOM 2705 N N . SER B 1 129 ? 1.559 -16.281 7.254 1 92.06 129 SER B N 1
ATOM 2706 C CA . SER B 1 129 ? 2.588 -17.266 7.594 1 92.06 129 SER B CA 1
ATOM 2707 C C . SER B 1 129 ? 3.688 -17.297 6.535 1 92.06 129 SER B C 1
ATOM 2709 O O . SER B 1 129 ? 4.617 -18.109 6.629 1 92.06 129 SER B O 1
ATOM 2711 N N . ASP B 1 130 ? 3.559 -16.484 5.492 1 94.06 130 ASP B N 1
ATOM 2712 C CA . ASP B 1 130 ? 4.508 -16.422 4.387 1 94.06 130 ASP B CA 1
ATOM 2713 C C . ASP B 1 130 ? 4.57 -17.75 3.635 1 94.06 130 ASP B C 1
ATOM 2715 O O . ASP B 1 130 ? 5.629 -18.141 3.135 1 94.06 130 ASP B O 1
ATOM 2719 N N . THR B 1 131 ? 3.51 -18.484 3.609 1 94.69 131 THR B N 1
ATOM 2720 C CA . THR B 1 131 ? 3.48 -19.812 3 1 94.69 131 THR B CA 1
ATOM 2721 C C . THR B 1 131 ? 2.836 -19.75 1.618 1 94.69 131 THR B C 1
ATOM 2723 O O . THR B 1 131 ? 3.211 -20.516 0.72 1 94.69 131 THR B O 1
ATOM 2726 N N . PHE B 1 132 ? 1.918 -18.906 1.52 1 95.25 132 PHE B N 1
ATOM 2727 C CA . PHE B 1 132 ? 1.185 -18.812 0.262 1 95.25 132 PHE B CA 1
ATOM 2728 C C . PHE B 1 132 ? 1.262 -17.391 -0.302 1 95.25 132 PHE B C 1
ATOM 2730 O O . PHE B 1 132 ? 1.16 -16.422 0.442 1 95.25 132 PHE B O 1
ATOM 2737 N N . VAL B 1 133 ? 1.475 -17.297 -1.582 1 97.25 133 VAL B N 1
ATOM 2738 C CA . VAL B 1 133 ? 1.513 -16.031 -2.301 1 97.25 133 VAL B CA 1
ATOM 2739 C C . VAL B 1 133 ? 0.399 -16 -3.344 1 97.25 133 VAL B C 1
ATOM 2741 O O . VAL B 1 133 ? 0.121 -17 -4 1 97.25 133 VAL B O 1
ATOM 2744 N N . CYS B 1 134 ? -0.255 -14.914 -3.422 1 97.19 134 CYS B N 1
ATOM 2745 C CA . CYS B 1 134 ? -1.237 -14.688 -4.477 1 97.19 134 CYS B CA 1
ATOM 2746 C C . CYS B 1 134 ? -0.852 -13.492 -5.34 1 97.19 134 CYS B C 1
ATOM 2748 O O . CYS B 1 134 ? -0.474 -12.445 -4.82 1 97.19 134 CYS B O 1
ATOM 2750 N N . GLY B 1 135 ? -0.885 -13.664 -6.602 1 97.75 135 GLY B N 1
ATOM 2751 C CA . GLY B 1 135 ? -0.644 -12.594 -7.559 1 97.75 135 GLY B CA 1
ATOM 2752 C C . GLY B 1 135 ? -1.832 -12.32 -8.461 1 97.75 135 GLY B C 1
ATOM 2753 O O . GLY B 1 135 ? -2.492 -13.25 -8.922 1 97.75 135 GLY B O 1
ATOM 2754 N N . GLY B 1 136 ? -2.15 -11.047 -8.609 1 97.44 136 GLY B N 1
ATOM 2755 C CA . GLY B 1 136 ? -3.127 -10.617 -9.594 1 97.44 136 GLY B CA 1
ATOM 2756 C C . GLY B 1 136 ? -2.494 -10.117 -10.883 1 97.44 136 GLY B C 1
ATOM 2757 O O . GLY B 1 136 ? -1.453 -9.461 -10.852 1 97.44 136 GLY B O 1
ATOM 2758 N N . THR B 1 137 ? -3.178 -10.359 -11.992 1 96.81 137 THR B N 1
ATOM 2759 C CA . THR B 1 137 ? -2.564 -10.023 -13.273 1 96.81 137 THR B CA 1
ATOM 2760 C C . THR B 1 137 ? -3.332 -8.898 -13.953 1 96.81 137 THR B C 1
ATOM 2762 O O . THR B 1 137 ? -4.469 -8.602 -13.586 1 96.81 137 THR B O 1
ATOM 2765 N N . GLU B 1 138 ? -2.652 -8.305 -14.867 1 94.31 138 GLU B N 1
ATOM 2766 C CA . GLU B 1 138 ? -3.35 -7.484 -15.859 1 94.31 138 GLU B CA 1
ATOM 2767 C C . GLU B 1 138 ? -4.207 -8.344 -16.781 1 94.31 138 GLU B C 1
ATOM 2769 O O . GLU B 1 138 ? -4.125 -9.57 -16.75 1 94.31 138 GLU B O 1
ATOM 2774 N N . LEU B 1 139 ? -5.047 -7.617 -17.484 1 93.69 139 LEU B N 1
ATOM 2775 C CA . LEU B 1 139 ? -5.844 -8.328 -18.484 1 93.69 139 LEU B CA 1
ATOM 2776 C C . LEU B 1 139 ? -4.961 -8.875 -19.594 1 93.69 139 LEU B C 1
ATOM 2778 O O . LEU B 1 139 ? -4.117 -8.156 -20.141 1 93.69 139 LEU B O 1
ATOM 2782 N N . ILE B 1 140 ? -5.102 -10.227 -19.859 1 90.69 140 ILE B N 1
ATOM 2783 C CA . ILE B 1 140 ? -4.41 -10.898 -20.953 1 90.69 140 ILE B CA 1
ATOM 2784 C C . ILE B 1 140 ? -5.422 -11.656 -21.812 1 90.69 140 ILE B C 1
ATOM 2786 O O . ILE B 1 140 ? -6.094 -12.57 -21.328 1 90.69 140 ILE B O 1
ATOM 2790 N N . ASN B 1 141 ? -5.418 -11.484 -23.188 1 87.75 141 ASN B N 1
ATOM 2791 C CA . ASN B 1 141 ? -6.34 -12.148 -24.094 1 87.75 141 ASN B CA 1
ATOM 2792 C C . ASN B 1 141 ? -7.754 -12.195 -23.531 1 87.75 141 ASN B C 1
ATOM 2794 O O . ASN B 1 141 ? -8.383 -13.25 -23.5 1 87.75 141 ASN B O 1
ATOM 2798 N N . GLU B 1 142 ? -8.172 -11.219 -22.656 1 89.56 142 GLU B N 1
ATOM 2799 C CA . GLU B 1 142 ? -9.531 -11.008 -22.156 1 89.56 142 GLU B CA 1
ATOM 2800 C C . GLU B 1 142 ? -9.695 -11.562 -20.75 1 89.56 142 GLU B C 1
ATOM 2802 O O . GLU B 1 142 ? -10.789 -11.492 -20.172 1 89.56 142 GLU B O 1
ATOM 2807 N N . ASP B 1 143 ? -8.719 -12.266 -20.266 1 92.44 143 ASP B N 1
ATOM 2808 C CA . ASP B 1 143 ? -8.812 -12.844 -18.922 1 92.44 143 ASP B CA 1
ATOM 2809 C C . ASP B 1 143 ? -7.84 -12.164 -17.969 1 92.44 143 ASP B C 1
ATOM 2811 O O . ASP B 1 143 ? -6.801 -11.648 -18.391 1 92.44 143 ASP B O 1
ATOM 2815 N N . SER B 1 144 ? -8.219 -12.07 -16.797 1 95.38 144 SER B N 1
ATOM 2816 C CA . SER B 1 144 ? -7.328 -11.742 -15.68 1 95.38 144 SER B CA 1
ATOM 2817 C C . SER B 1 144 ? -7.277 -12.867 -14.656 1 95.38 144 SER B C 1
ATOM 2819 O O . SER B 1 144 ? -8.281 -13.539 -14.422 1 95.38 144 SER B O 1
ATOM 2821 N N . PHE B 1 145 ? -6.094 -13.031 -14.07 1 95.81 145 PHE B N 1
ATOM 2822 C CA . PHE B 1 145 ? -5.891 -14.219 -13.258 1 95.81 145 PHE B CA 1
ATOM 2823 C C . PHE B 1 145 ? -5.504 -13.844 -11.836 1 95.81 145 PHE B C 1
ATOM 2825 O O . PHE B 1 145 ? -4.73 -12.906 -11.617 1 95.81 145 PHE B O 1
ATOM 2832 N N . LEU B 1 146 ? -6.113 -14.531 -10.914 1 97.12 146 LEU B N 1
ATOM 2833 C CA . LEU B 1 146 ? -5.52 -14.711 -9.594 1 97.12 146 LEU B CA 1
ATOM 2834 C C . LEU B 1 146 ? -4.73 -16.016 -9.531 1 97.12 146 LEU B C 1
ATOM 2836 O O . LEU B 1 146 ? -5.297 -17.094 -9.688 1 97.12 146 LEU B O 1
ATOM 2840 N N . LEU B 1 147 ? -3.441 -15.875 -9.289 1 97.19 147 LEU B N 1
ATOM 2841 C CA . LEU B 1 147 ? -2.568 -17.047 -9.273 1 97.19 147 LEU B CA 1
ATOM 2842 C C . LEU B 1 147 ? -2.068 -17.328 -7.863 1 97.19 147 LEU B C 1
ATOM 2844 O O . LEU B 1 147 ? -1.726 -16.406 -7.121 1 9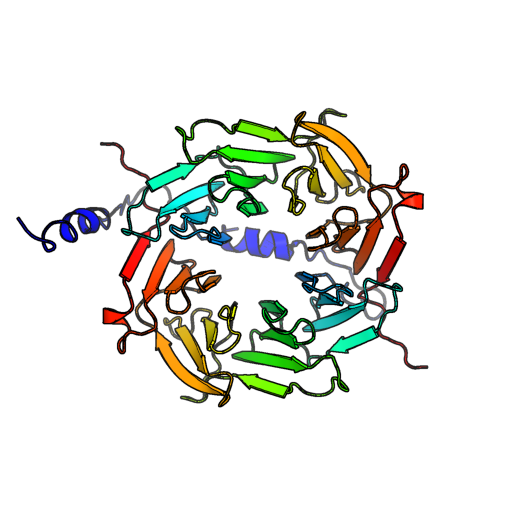7.19 147 LEU B O 1
ATOM 2848 N N . PHE B 1 148 ? -2.025 -18.609 -7.535 1 96.56 148 PHE B N 1
ATOM 2849 C CA . PHE B 1 148 ? -1.655 -19.016 -6.184 1 96.56 148 PHE B CA 1
ATOM 2850 C C . PHE B 1 148 ? -0.423 -19.906 -6.203 1 96.56 148 PHE B C 1
ATOM 2852 O O . PHE B 1 148 ? -0.372 -20.891 -6.957 1 96.56 148 PHE B O 1
ATOM 2859 N N . TRP B 1 149 ? 0.527 -19.578 -5.332 1 97.19 149 TRP B N 1
ATOM 2860 C CA . TRP B 1 149 ? 1.728 -20.406 -5.23 1 97.19 149 TRP B CA 1
ATOM 2861 C C . TRP B 1 149 ? 1.933 -20.891 -3.799 1 97.19 149 TRP B C 1
ATOM 2863 O O . TRP B 1 149 ? 1.646 -20.156 -2.844 1 97.19 149 TRP B O 1
ATOM 2873 N N . ASP B 1 150 ? 2.414 -22.078 -3.623 1 95.62 150 ASP B N 1
ATOM 2874 C CA . ASP B 1 150 ? 3.027 -22.562 -2.391 1 95.62 150 ASP B CA 1
ATOM 2875 C C . ASP B 1 150 ? 4.52 -22.234 -2.354 1 95.62 150 ASP B C 1
ATOM 2877 O O . ASP B 1 150 ? 5.297 -22.766 -3.154 1 95.62 150 ASP B O 1
ATOM 2881 N N . VAL B 1 151 ? 4.859 -21.391 -1.499 1 96.31 151 VAL B N 1
ATOM 2882 C CA . VAL B 1 151 ? 6.223 -20.859 -1.448 1 96.31 151 VAL B CA 1
ATOM 2883 C C . VAL B 1 151 ? 7.203 -22 -1.18 1 96.31 151 VAL B C 1
ATOM 2885 O O . VAL B 1 151 ? 8.336 -21.984 -1.677 1 96.31 151 VAL B O 1
ATOM 2888 N N . ARG B 1 152 ? 6.828 -23 -0.365 1 93.81 152 ARG B N 1
ATOM 2889 C CA . ARG B 1 152 ? 7.703 -24.109 0.016 1 93.81 152 ARG B CA 1
ATOM 2890 C C . ARG B 1 152 ? 8.172 -24.875 -1.21 1 93.81 152 ARG B C 1
ATOM 2892 O O . ARG B 1 152 ? 9.344 -25.266 -1.297 1 93.81 152 ARG B O 1
ATOM 2899 N N . THR B 1 153 ? 7.359 -25.062 -2.145 1 94.56 153 THR B N 1
ATOM 2900 C CA . THR B 1 153 ? 7.68 -25.859 -3.316 1 94.56 153 THR B CA 1
ATOM 2901 C C . THR B 1 153 ? 7.852 -24.984 -4.551 1 94.56 153 THR B C 1
ATOM 2903 O O . THR B 1 153 ? 8.32 -25.453 -5.59 1 94.56 153 THR B O 1
ATOM 2906 N N . SER B 1 154 ? 7.492 -23.719 -4.484 1 94.94 154 SER B N 1
ATOM 2907 C CA . SER B 1 154 ? 7.477 -22.766 -5.59 1 94.94 154 SER B CA 1
ATOM 2908 C C . SER B 1 154 ? 6.527 -23.219 -6.695 1 94.94 154 SER B C 1
ATOM 2910 O O . SER B 1 154 ? 6.641 -22.766 -7.836 1 94.94 154 SER B O 1
ATOM 2912 N N . GLN B 1 155 ? 5.625 -24.109 -6.336 1 93.88 155 GLN B N 1
ATOM 2913 C CA . GLN B 1 155 ? 4.691 -24.656 -7.324 1 93.88 155 GLN B CA 1
ATOM 2914 C C . GLN B 1 155 ? 3.436 -23.781 -7.41 1 93.88 155 GLN B C 1
ATOM 2916 O O . GLN B 1 155 ? 2.928 -23.312 -6.391 1 93.88 155 GLN B O 1
ATOM 2921 N N . LEU B 1 156 ? 3.068 -23.625 -8.633 1 94.44 156 LEU B N 1
ATOM 2922 C CA . LEU B 1 156 ? 1.763 -23.016 -8.867 1 94.44 156 LEU B CA 1
ATOM 2923 C C . LEU B 1 156 ? 0.64 -23.969 -8.453 1 94.44 156 LEU B C 1
ATOM 2925 O O . LEU B 1 156 ? 0.521 -25.062 -8.992 1 94.44 156 LEU B O 1
ATOM 2929 N N . LEU B 1 157 ? -0.151 -23.609 -7.52 1 92.5 157 LEU B N 1
ATOM 2930 C CA . LEU B 1 157 ? -1.23 -24.438 -7 1 92.5 157 LEU B CA 1
ATOM 2931 C C . LEU B 1 157 ? -2.465 -24.344 -7.891 1 92.5 157 LEU B C 1
ATOM 2933 O O . LEU B 1 157 ? -3.238 -25.297 -7.988 1 92.5 157 LEU B O 1
ATOM 2937 N N . GLY B 1 158 ? -2.707 -23.25 -8.477 1 92.38 158 GLY B N 1
ATOM 2938 C CA . GLY B 1 158 ? -3.863 -22.969 -9.312 1 92.38 158 GLY B CA 1
ATOM 2939 C C . GLY B 1 158 ? -4.168 -21.484 -9.43 1 92.38 158 GLY B C 1
ATOM 2940 O O . GLY B 1 158 ? -3.309 -20.641 -9.164 1 92.38 158 GLY B O 1
ATOM 2941 N N . GLY B 1 159 ? -5.32 -21.25 -9.992 1 94.25 159 GLY B N 1
ATOM 2942 C CA . GLY B 1 159 ? -5.707 -19.859 -10.164 1 94.25 159 GLY B CA 1
ATOM 2943 C C . GLY B 1 159 ? -7.191 -19.688 -10.422 1 94.25 159 GLY B C 1
ATOM 2944 O O . GLY B 1 159 ? -7.914 -20.672 -10.609 1 94.25 159 GLY B O 1
ATOM 2945 N N . TYR B 1 160 ? -7.594 -18.5 -10.203 1 94.94 160 TYR B N 1
ATOM 2946 C CA . TYR B 1 160 ? -8.945 -18.062 -10.555 1 94.94 160 TYR B CA 1
ATOM 2947 C C . TYR B 1 160 ? -8.93 -17.141 -11.766 1 94.94 160 TYR B C 1
ATOM 2949 O O . TYR B 1 160 ? -8.094 -16.25 -11.867 1 94.94 160 TYR B O 1
ATOM 2957 N N . TRP B 1 161 ? -9.898 -17.344 -12.727 1 93.75 161 TRP B N 1
ATOM 2958 C CA . TRP B 1 161 ? -9.891 -16.484 -13.906 1 93.75 161 TRP B CA 1
ATOM 2959 C C . TRP B 1 161 ? -11.312 -16.109 -14.312 1 93.75 161 TRP B C 1
ATOM 2961 O O . TRP B 1 161 ? -11.508 -15.375 -15.281 1 93.75 161 TRP B O 1
ATOM 2971 N N . ASP B 1 162 ? -12.297 -16.516 -13.562 1 93.06 162 ASP B N 1
ATOM 2972 C CA . ASP B 1 162 ? -13.68 -16.188 -13.875 1 93.06 162 ASP B CA 1
ATOM 2973 C C . ASP B 1 162 ? -14.195 -15.07 -12.961 1 93.06 162 ASP B C 1
ATOM 2975 O O . ASP B 1 162 ? -15.297 -14.562 -13.148 1 93.06 162 ASP B O 1
ATOM 2979 N N . SER B 1 163 ? -13.406 -14.641 -12 1 90.88 163 SER B N 1
ATOM 2980 C CA . SER B 1 163 ? -13.891 -13.758 -10.945 1 90.88 163 SER B CA 1
ATOM 2981 C C . SER B 1 163 ? -13.766 -12.297 -11.352 1 90.88 163 SER B C 1
ATOM 2983 O O . SER B 1 163 ? -14.477 -11.438 -10.82 1 90.88 163 SER B O 1
ATOM 2985 N N . HIS B 1 164 ? -12.828 -12 -12.156 1 92.31 164 HIS B N 1
ATOM 2986 C CA . HIS B 1 164 ? -12.641 -10.641 -12.641 1 92.31 164 HIS B CA 1
ATOM 2987 C C . HIS B 1 164 ? -12.594 -10.602 -14.172 1 92.31 164 HIS B C 1
ATOM 2989 O O . HIS B 1 164 ? -12.234 -11.586 -14.812 1 92.31 164 HIS B O 1
ATOM 2995 N N . THR B 1 165 ? -12.977 -9.445 -14.727 1 91.75 165 THR B N 1
ATOM 2996 C CA . THR B 1 165 ? -13.039 -9.328 -16.172 1 91.75 165 THR B CA 1
ATOM 2997 C C . THR B 1 165 ? -12.094 -8.234 -16.672 1 91.75 165 THR B C 1
ATOM 2999 O O . THR B 1 165 ? -12.109 -7.875 -17.844 1 91.75 165 THR B O 1
ATOM 3002 N N . ASP B 1 166 ? -11.367 -7.637 -15.797 1 92.31 166 ASP B N 1
ATOM 3003 C CA . ASP B 1 166 ? -10.406 -6.598 -16.156 1 92.31 166 ASP B CA 1
ATOM 3004 C C . ASP B 1 166 ? -9.172 -6.664 -15.258 1 92.31 166 ASP B C 1
ATOM 3006 O O . ASP B 1 166 ? -9.008 -7.621 -14.492 1 92.31 166 ASP B O 1
ATOM 3010 N N . ASP B 1 167 ? -8.258 -5.656 -15.383 1 90.62 167 ASP B N 1
ATOM 3011 C CA . ASP B 1 167 ? -7.004 -5.664 -14.633 1 90.62 167 ASP B CA 1
ATOM 3012 C C . ASP B 1 167 ? -7.262 -5.824 -13.141 1 90.62 167 ASP B C 1
ATOM 3014 O O . ASP B 1 167 ? -8.07 -5.094 -12.562 1 90.62 167 ASP B O 1
ATOM 3018 N N . ILE B 1 168 ? -6.633 -6.785 -12.562 1 93.44 168 ILE B N 1
ATOM 3019 C CA . ILE B 1 168 ? -6.656 -6.887 -11.109 1 93.44 168 ILE B CA 1
ATOM 3020 C C . ILE B 1 168 ? -5.672 -5.887 -10.5 1 93.44 168 ILE B C 1
ATOM 3022 O O . ILE B 1 168 ? -4.496 -5.859 -10.875 1 93.44 168 ILE B O 1
ATOM 3026 N N . THR B 1 169 ? -6.168 -5.121 -9.586 1 89.38 169 THR B N 1
ATOM 3027 C CA . THR B 1 169 ? -5.352 -4.012 -9.109 1 89.38 169 THR B CA 1
ATOM 3028 C C . THR B 1 169 ? -4.887 -4.262 -7.676 1 89.38 169 THR B C 1
ATOM 3030 O O . THR B 1 169 ? -3.936 -3.635 -7.207 1 89.38 169 THR B O 1
ATOM 3033 N N . GLU B 1 170 ? -5.574 -5.113 -6.996 1 90.38 170 GLU B N 1
ATOM 3034 C CA . GLU B 1 170 ? -5.25 -5.348 -5.59 1 90.38 170 GLU B CA 1
ATOM 3035 C C . GLU B 1 170 ? -5.566 -6.781 -5.184 1 90.38 170 GLU B C 1
ATOM 3037 O O . GLU B 1 170 ? -6.586 -7.34 -5.594 1 90.38 170 GLU B O 1
ATOM 3042 N N . VAL B 1 171 ? -4.719 -7.297 -4.383 1 94.56 171 VAL B N 1
ATOM 3043 C CA . VAL B 1 171 ? -4.938 -8.57 -3.701 1 94.56 171 VAL B CA 1
ATOM 3044 C C . VAL B 1 171 ? -4.461 -8.469 -2.256 1 94.56 171 VAL B C 1
ATOM 3046 O O . VAL B 1 171 ? -3.393 -7.91 -1.984 1 94.56 171 VAL B O 1
ATOM 3049 N N . ARG B 1 172 ? -5.277 -8.93 -1.397 1 91.38 172 ARG B N 1
ATOM 3050 C CA . ARG B 1 172 ? -4.914 -8.867 0.015 1 91.38 172 ARG B CA 1
ATOM 3051 C C . ARG B 1 172 ? -5.387 -10.109 0.76 1 91.38 172 ARG B C 1
ATOM 3053 O O . ARG B 1 172 ? -6.578 -10.43 0.745 1 91.38 172 ARG B O 1
ATOM 3060 N N . TYR B 1 173 ? -4.41 -10.734 1.469 1 91.06 173 TYR B N 1
ATOM 3061 C CA . TYR B 1 173 ? -4.801 -11.773 2.42 1 91.06 173 TYR B CA 1
ATOM 3062 C C . TYR B 1 173 ? -5.391 -11.156 3.684 1 91.06 173 TYR B C 1
ATOM 3064 O O . TYR B 1 173 ? -4.977 -10.07 4.102 1 91.06 173 TYR B O 1
ATOM 3072 N N . HIS B 1 174 ? -6.324 -11.938 4.23 1 84.38 174 HIS B N 1
ATOM 3073 C CA . HIS B 1 174 ? -6.828 -11.516 5.535 1 84.38 174 HIS B CA 1
ATOM 3074 C C . HIS B 1 174 ? -5.723 -11.531 6.586 1 84.38 174 HIS B C 1
ATOM 3076 O O . HIS B 1 174 ? -4.906 -12.445 6.617 1 84.38 174 HIS B O 1
ATOM 3082 N N . PRO B 1 175 ? -5.746 -10.562 7.367 1 77.88 175 PRO B N 1
ATOM 3083 C CA . PRO B 1 175 ? -4.633 -10.43 8.305 1 77.88 175 PRO B CA 1
ATOM 3084 C C . PRO B 1 175 ? -4.656 -11.5 9.398 1 77.88 175 PRO B C 1
ATOM 3086 O O . PRO B 1 175 ? -3.627 -11.781 10.016 1 77.88 175 PRO B O 1
ATOM 3089 N N . TYR B 1 176 ? -5.754 -12.109 9.688 1 76.62 176 TYR B N 1
ATOM 3090 C CA . TYR B 1 176 ? -5.828 -13.055 10.797 1 76.62 176 TYR B CA 1
ATOM 3091 C C . TYR B 1 176 ? -6.359 -14.406 10.328 1 76.62 176 TYR B C 1
ATOM 3093 O O . TYR B 1 176 ? -6.133 -15.43 10.977 1 76.62 176 TYR B O 1
ATOM 3101 N N . LYS B 1 177 ? -7.125 -14.32 9.281 1 78.06 177 LYS B N 1
ATOM 3102 C CA . LYS B 1 177 ? -7.629 -15.57 8.719 1 78.06 177 LYS B CA 1
ATOM 3103 C C . LYS B 1 177 ? -6.82 -15.984 7.492 1 78.06 177 LYS B C 1
ATOM 3105 O O . LYS B 1 177 ? -6.98 -15.414 6.414 1 78.06 177 LYS B O 1
ATOM 3110 N N . ARG B 1 178 ? -6.125 -17 7.488 1 78.75 178 ARG B N 1
ATOM 3111 C CA . ARG B 1 178 ? -5.125 -17.391 6.508 1 78.75 178 ARG B CA 1
ATOM 3112 C C . ARG B 1 178 ? -5.777 -17.781 5.188 1 78.75 178 ARG B C 1
ATOM 3114 O O . ARG B 1 178 ? -5.18 -17.625 4.121 1 78.75 178 ARG B O 1
ATOM 3121 N N . ASP B 1 179 ? -7.016 -18.203 5.215 1 85.69 179 ASP B N 1
ATOM 3122 C CA . ASP B 1 179 ? -7.613 -18.797 4.02 1 85.69 179 ASP B CA 1
ATOM 3123 C C . ASP B 1 179 ? -8.57 -17.812 3.344 1 85.69 179 ASP B C 1
ATOM 3125 O O . ASP B 1 179 ? -9.32 -18.188 2.441 1 85.69 179 ASP B O 1
ATOM 3129 N N . VAL B 1 180 ? -8.516 -16.625 3.82 1 87.5 180 VAL B N 1
ATOM 3130 C CA . VAL B 1 180 ? -9.414 -15.633 3.246 1 87.5 180 VAL B CA 1
ATOM 3131 C C . VAL B 1 180 ? -8.602 -14.602 2.463 1 87.5 180 VAL B C 1
ATOM 3133 O O . VAL B 1 180 ? -7.598 -14.086 2.955 1 87.5 180 VAL B O 1
ATOM 3136 N N . LEU B 1 181 ? -9.07 -14.305 1.24 1 91.62 181 LEU B N 1
ATOM 3137 C CA . LEU B 1 181 ? -8.391 -13.391 0.333 1 91.62 181 LEU B CA 1
ATOM 3138 C C . LEU B 1 181 ? -9.375 -12.422 -0.31 1 91.62 181 LEU B C 1
ATOM 3140 O O . LEU B 1 181 ? -10.461 -12.828 -0.729 1 91.62 181 LEU B O 1
ATOM 3144 N N . ALA B 1 182 ? -9 -11.18 -0.359 1 90.69 182 ALA B N 1
ATOM 3145 C CA . ALA B 1 182 ? -9.781 -10.172 -1.073 1 90.69 182 ALA B CA 1
ATOM 3146 C C . ALA B 1 182 ? -9.055 -9.703 -2.33 1 90.69 182 ALA B C 1
ATOM 3148 O O . ALA B 1 182 ? -7.828 -9.555 -2.328 1 90.69 182 ALA B O 1
ATOM 3149 N N . SER B 1 183 ? -9.766 -9.461 -3.367 1 92.88 183 SER B N 1
ATOM 3150 C CA . SER B 1 183 ? -9.195 -8.922 -4.598 1 92.88 183 SER B CA 1
ATOM 3151 C C . SER B 1 183 ? -10.039 -7.77 -5.137 1 92.88 183 SER B C 1
ATOM 3153 O O . SER B 1 183 ? -11.25 -7.711 -4.895 1 92.88 183 SER B O 1
ATOM 3155 N N . GLY B 1 184 ? -9.406 -6.836 -5.727 1 89.94 184 GLY B N 1
ATOM 3156 C CA . GLY B 1 184 ? -10.031 -5.73 -6.434 1 89.94 184 GLY B CA 1
ATOM 3157 C C . GLY B 1 184 ? -9.555 -5.59 -7.867 1 89.94 184 GLY B C 1
ATOM 3158 O O . GLY B 1 184 ? -8.391 -5.859 -8.172 1 89.94 184 GLY B O 1
ATOM 3159 N N . SER B 1 185 ? -10.438 -5.086 -8.641 1 88.81 185 SER B N 1
ATOM 3160 C CA . SER B 1 185 ? -10.18 -4.992 -10.078 1 88.81 185 SER B CA 1
ATOM 3161 C C . SER B 1 185 ? -10.734 -3.695 -10.656 1 88.81 185 SER B C 1
ATOM 3163 O O . SER B 1 185 ? -11.555 -3.027 -10.023 1 88.81 185 SER B O 1
ATOM 3165 N N . THR B 1 186 ? -10.219 -3.381 -11.867 1 85.25 186 THR B N 1
ATOM 3166 C CA . THR B 1 186 ? -10.703 -2.199 -12.578 1 85.25 186 THR B CA 1
ATOM 3167 C C . THR B 1 186 ? -12.109 -2.443 -13.125 1 85.25 186 THR B C 1
ATOM 3169 O O . THR B 1 186 ? -12.766 -1.51 -13.586 1 85.25 186 THR B O 1
ATOM 3172 N N . ASP B 1 187 ? -12.586 -3.682 -13.008 1 83.56 187 ASP B N 1
ATOM 3173 C CA . ASP B 1 187 ? -13.961 -3.953 -13.414 1 83.56 187 ASP B CA 1
ATOM 3174 C C . ASP B 1 187 ? -14.953 -3.465 -12.359 1 83.56 187 ASP B C 1
ATOM 3176 O O . ASP B 1 187 ? -16.172 -3.561 -12.555 1 83.56 187 ASP B O 1
ATOM 3180 N N . GLY B 1 188 ? -14.438 -3.051 -11.258 1 80.88 188 GLY B N 1
ATOM 3181 C CA . GLY B 1 188 ? -15.258 -2.463 -10.211 1 80.88 188 GLY B CA 1
ATOM 3182 C C . GLY B 1 188 ? -15.68 -3.461 -9.148 1 80.88 188 GLY B C 1
ATOM 3183 O O . GLY B 1 188 ? -16.406 -3.111 -8.211 1 80.88 188 GLY B O 1
ATOM 3184 N N . LEU B 1 189 ? -15.219 -4.703 -9.281 1 84.69 189 LEU B N 1
ATOM 3185 C CA . LEU B 1 189 ? -15.625 -5.742 -8.344 1 84.69 189 LEU B CA 1
ATOM 3186 C C . LEU B 1 189 ? -14.547 -5.969 -7.289 1 84.69 189 LEU B C 1
ATOM 3188 O O . LEU B 1 189 ? -13.352 -5.883 -7.582 1 84.69 189 LEU B O 1
ATOM 3192 N N . ILE B 1 190 ? -15.039 -6.176 -6.137 1 85.38 190 ILE B N 1
ATOM 3193 C CA . ILE B 1 190 ? -14.234 -6.723 -5.051 1 85.38 190 ILE B CA 1
ATOM 3194 C C . ILE B 1 190 ? -14.711 -8.133 -4.715 1 85.38 190 ILE B C 1
ATOM 3196 O O . ILE B 1 190 ? -15.906 -8.344 -4.461 1 85.38 190 ILE B O 1
ATOM 3200 N N . ASN B 1 191 ? -13.82 -9.008 -4.719 1 89.56 191 ASN B N 1
ATOM 3201 C CA . ASN B 1 191 ? -14.18 -10.398 -4.457 1 89.56 191 ASN B CA 1
ATOM 3202 C C . ASN B 1 191 ? -13.469 -10.93 -3.217 1 89.56 191 ASN B C 1
ATOM 3204 O O . ASN B 1 191 ? -12.289 -10.656 -3.002 1 89.56 191 ASN B O 1
ATOM 3208 N N . ILE B 1 192 ? -14.219 -11.648 -2.453 1 87.5 192 ILE B N 1
ATOM 3209 C CA . ILE B 1 192 ? -13.68 -12.312 -1.27 1 87.5 192 ILE B CA 1
ATOM 3210 C C . ILE B 1 192 ? -13.695 -13.828 -1.476 1 87.5 192 ILE B C 1
ATOM 3212 O O . ILE B 1 192 ? -14.719 -14.398 -1.855 1 87.5 192 ILE B O 1
ATOM 3216 N N . PHE B 1 193 ? -12.562 -14.383 -1.169 1 91.56 193 PHE B N 1
ATOM 3217 C CA . PHE B 1 193 ? -12.414 -15.812 -1.435 1 91.56 193 PHE B CA 1
ATOM 3218 C C . PHE B 1 193 ? -12.062 -16.562 -0.159 1 91.56 193 PHE B C 1
ATOM 3220 O O . PHE B 1 193 ? -11.32 -16.062 0.682 1 91.56 193 PHE B O 1
ATOM 3227 N N . ASP B 1 194 ? -12.617 -17.703 -0.017 1 89.56 194 ASP B N 1
ATOM 3228 C CA . ASP B 1 194 ? -12.047 -18.734 0.84 1 89.56 194 ASP B CA 1
ATOM 3229 C C . ASP B 1 194 ? -11.141 -19.672 0.045 1 89.56 194 ASP B C 1
ATOM 3231 O O . ASP B 1 194 ? -11.617 -20.578 -0.644 1 89.56 194 ASP B O 1
ATOM 3235 N N . VAL B 1 195 ? -9.883 -19.547 0.137 1 89.88 195 VAL B N 1
ATOM 3236 C CA . VAL B 1 195 ? -8.938 -20.172 -0.784 1 89.88 195 VAL B CA 1
ATOM 3237 C C . VAL B 1 195 ? -8.711 -21.625 -0.38 1 89.88 195 VAL B C 1
ATOM 3239 O O . VAL B 1 195 ? -7.977 -22.359 -1.051 1 89.88 195 VAL B O 1
ATOM 3242 N N . LYS B 1 196 ? -9.312 -22.062 0.719 1 86.81 196 LYS B N 1
ATOM 3243 C CA . LYS B 1 196 ? -9.258 -23.469 1.096 1 86.81 196 LYS B CA 1
ATOM 3244 C C . LYS B 1 196 ? -10.148 -24.312 0.188 1 86.81 196 LYS B C 1
ATOM 3246 O O . LYS B 1 196 ? -9.984 -25.531 0.114 1 86.81 196 LYS B O 1
ATOM 3251 N N . GLU B 1 197 ? -11.039 -23.656 -0.354 1 88.62 197 GLU B N 1
ATOM 3252 C CA . GLU B 1 197 ? -11.961 -24.391 -1.226 1 88.62 197 GLU B CA 1
ATOM 3253 C C . GLU B 1 197 ? -11.25 -24.875 -2.49 1 88.62 197 GLU B C 1
ATOM 3255 O O . GLU B 1 197 ? -10.273 -24.266 -2.934 1 88.62 197 GLU B O 1
ATOM 3260 N N . THR B 1 198 ? -11.734 -25.875 -3.109 1 83.12 198 THR B N 1
ATOM 3261 C CA . THR B 1 198 ? -11.023 -26.562 -4.18 1 83.12 198 THR B CA 1
ATOM 3262 C C . THR B 1 198 ? -11.336 -25.938 -5.531 1 83.12 198 THR B C 1
ATOM 3264 O O . THR B 1 198 ? -10.57 -26.094 -6.488 1 83.12 198 THR B O 1
ATOM 3267 N N . THR B 1 199 ? -12.469 -25.375 -5.656 1 87.75 199 THR B N 1
ATOM 3268 C CA . THR B 1 199 ? -12.82 -24.75 -6.926 1 87.75 199 THR B CA 1
ATOM 3269 C C . THR B 1 199 ? -13.023 -23.234 -6.75 1 87.75 199 THR B C 1
ATOM 3271 O O . THR B 1 199 ? -13.352 -22.781 -5.656 1 87.75 199 THR B O 1
ATOM 3274 N N . GLU B 1 200 ? -12.828 -22.484 -7.844 1 89.56 200 GLU B N 1
ATOM 3275 C CA . GLU B 1 200 ? -13.039 -21.031 -7.848 1 89.56 200 GLU B CA 1
ATOM 3276 C C . GLU B 1 200 ? -14.477 -20.688 -7.445 1 89.56 200 GLU B C 1
ATOM 3278 O O . GLU B 1 200 ? -14.695 -19.75 -6.684 1 89.56 200 GLU B O 1
ATOM 3283 N N . GLU B 1 201 ? -15.406 -21.438 -7.953 1 88.81 201 GLU B N 1
ATOM 3284 C CA . GLU B 1 201 ? -16.812 -21.203 -7.645 1 88.81 201 GLU B CA 1
ATOM 3285 C C . GLU B 1 201 ? -17.078 -21.344 -6.148 1 88.81 201 GLU B C 1
ATOM 3287 O O . GLU B 1 201 ? -17.766 -20.516 -5.551 1 88.81 201 GLU B O 1
ATOM 3292 N N . ASP B 1 202 ? -16.531 -22.391 -5.574 1 90.56 202 ASP B N 1
ATOM 3293 C CA . ASP B 1 202 ? -16.719 -22.625 -4.145 1 90.56 202 ASP B CA 1
ATOM 3294 C C . ASP B 1 202 ? -15.938 -21.609 -3.311 1 90.56 202 ASP B C 1
ATOM 3296 O O . ASP B 1 202 ? -16.328 -21.281 -2.193 1 90.56 202 ASP B O 1
ATOM 3300 N N . ALA B 1 203 ? -14.852 -21.156 -3.895 1 90.38 203 ALA B N 1
ATOM 3301 C CA . ALA B 1 203 ? -13.969 -20.25 -3.162 1 90.38 203 ALA B CA 1
ATOM 3302 C C . ALA B 1 203 ? -14.578 -18.859 -3.064 1 90.38 203 ALA B C 1
ATOM 3304 O O . ALA B 1 203 ? -14.398 -18.172 -2.061 1 90.38 203 ALA B O 1
ATOM 3305 N N . LEU B 1 204 ? -15.242 -18.438 -4.121 1 89.5 204 LEU B N 1
ATOM 3306 C CA . LEU B 1 204 ? -15.82 -17.109 -4.145 1 89.5 204 LEU B CA 1
ATOM 3307 C C . LEU B 1 204 ? -16.953 -16.984 -3.123 1 89.5 204 LEU B C 1
ATOM 3309 O O . LEU B 1 204 ? -18 -17.609 -3.279 1 89.5 204 LEU B O 1
ATOM 3313 N N . GLN B 1 205 ? -16.703 -16.25 -2.127 1 82.75 205 GLN B N 1
ATOM 3314 C CA 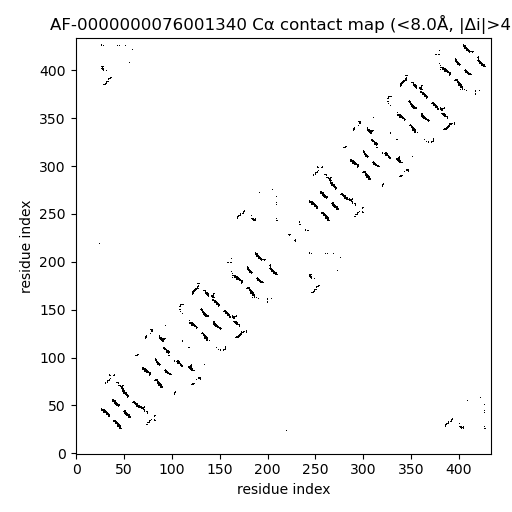. GLN B 1 205 ? -17.656 -16.156 -1.028 1 82.75 205 GLN B CA 1
ATOM 3315 C C . GLN B 1 205 ? -18.578 -14.945 -1.2 1 82.75 205 GLN B C 1
ATOM 3317 O O . GLN B 1 205 ? -19.766 -15.008 -0.864 1 82.75 205 GLN B O 1
ATOM 3322 N N . LEU B 1 206 ? -17.953 -13.891 -1.68 1 82.75 206 LEU B N 1
ATOM 3323 C CA . LEU B 1 206 ? -18.688 -12.633 -1.755 1 82.75 206 LEU B CA 1
ATOM 3324 C C . LEU B 1 206 ? -18.141 -11.758 -2.879 1 82.75 206 LEU B C 1
ATOM 3326 O O . LEU B 1 206 ? -16.938 -11.672 -3.082 1 82.75 206 LEU B O 1
ATOM 3330 N N . THR B 1 207 ? -19.031 -11.203 -3.648 1 82 207 THR B N 1
ATOM 3331 C CA . THR B 1 207 ? -18.688 -10.203 -4.652 1 82 207 THR B CA 1
ATOM 3332 C C . THR B 1 207 ? -19.344 -8.867 -4.328 1 82 207 THR B C 1
ATOM 3334 O O . THR B 1 207 ? -20.562 -8.797 -4.113 1 82 207 THR B O 1
ATOM 3337 N N . LEU B 1 208 ? -18.453 -7.898 -4.246 1 76.88 208 LEU B N 1
ATOM 3338 C CA . LEU B 1 208 ? -18.938 -6.547 -3.98 1 76.88 208 LEU B CA 1
ATOM 3339 C C . LEU B 1 208 ? -18.703 -5.641 -5.184 1 76.88 208 LEU B C 1
ATOM 3341 O O . LEU B 1 208 ? -17.641 -5.68 -5.801 1 76.88 208 LEU B O 1
ATOM 3345 N N . ASN B 1 209 ? -19.766 -4.922 -5.559 1 73.5 209 ASN B N 1
ATOM 3346 C CA . ASN B 1 209 ? -19.656 -3.979 -6.668 1 73.5 209 ASN B CA 1
ATOM 3347 C C . ASN B 1 209 ? -19.438 -2.551 -6.172 1 73.5 209 ASN B C 1
ATOM 3349 O O . ASN B 1 209 ? -20.312 -1.991 -5.496 1 73.5 209 ASN B O 1
ATOM 3353 N N . SER B 1 210 ? -18.297 -2.104 -6.363 1 65.5 210 SER B N 1
ATOM 3354 C CA . SER B 1 210 ? -17.969 -0.765 -5.891 1 65.5 210 SER B CA 1
ATOM 3355 C C . SER B 1 210 ? -18.797 0.3 -6.602 1 65.5 210 SER B C 1
ATOM 3357 O O . SER B 1 210 ? -18.922 1.425 -6.113 1 65.5 210 SER B O 1
ATOM 3359 N N . ASN B 1 211 ? -19.297 0.089 -7.816 1 57.59 211 ASN B N 1
ATOM 3360 C CA . ASN B 1 211 ? -20.125 1.033 -8.547 1 57.59 211 ASN B CA 1
ATOM 3361 C C . ASN B 1 211 ? -21.547 1.096 -7.977 1 57.59 211 ASN B C 1
ATOM 3363 O O . ASN B 1 211 ? -22.344 1.954 -8.367 1 57.59 211 ASN B O 1
ATOM 3367 N N . SER B 1 212 ? -21.984 0.17 -7.188 1 48.72 212 SER B N 1
ATOM 3368 C CA . SER B 1 212 ? -23.391 0.143 -6.793 1 48.72 212 SER B CA 1
ATOM 3369 C C . SER B 1 212 ? -23.688 1.187 -5.723 1 48.72 212 SER B C 1
ATOM 3371 O O . SER B 1 212 ? -23.062 1.181 -4.656 1 48.72 212 SER B O 1
ATOM 3373 N N . SER B 1 213 ? -23.906 2.453 -6.113 1 40.72 213 SER B N 1
ATOM 3374 C CA . SER B 1 213 ? -24.516 3.473 -5.27 1 40.72 213 SER B CA 1
ATOM 3375 C C . SER B 1 213 ? -25.625 2.879 -4.406 1 40.72 213 SER B C 1
ATOM 3377 O O . SER B 1 213 ? -26.375 2.004 -4.859 1 40.72 213 SER B O 1
ATOM 3379 N N . VAL B 1 214 ? -25.469 2.797 -3.076 1 36.03 214 VAL B N 1
ATOM 3380 C CA . VAL B 1 214 ? -26.625 2.5 -2.232 1 36.03 214 VAL B CA 1
ATOM 3381 C C . VAL B 1 214 ? -27.859 3.197 -2.789 1 36.03 214 VAL B C 1
ATOM 3383 O O . VAL B 1 214 ? -27.906 4.426 -2.895 1 36.03 214 VAL B O 1
ATOM 3386 N N . VAL B 1 215 ? -28.625 2.699 -3.715 1 29.27 215 VAL B N 1
ATOM 3387 C CA . VAL B 1 215 ? -29.984 3.164 -3.945 1 29.27 215 VAL B CA 1
ATOM 3388 C C . VAL B 1 215 ? -30.781 3.084 -2.648 1 29.27 215 VAL B C 1
ATOM 3390 O O . VAL B 1 215 ? -31 1.996 -2.109 1 29.27 215 VAL B O 1
ATOM 3393 N N . SER B 1 216 ? -30.422 3.969 -1.695 1 26.7 216 SER B N 1
ATOM 3394 C CA . SER B 1 216 ? -31.484 4.215 -0.734 1 26.7 216 SER B CA 1
ATOM 3395 C C . SER B 1 216 ? -32.844 4.309 -1.426 1 26.7 216 SER B C 1
ATOM 3397 O O . SER B 1 216 ? -33.031 5.156 -2.299 1 26.7 216 SER B O 1
ATOM 3399 N N . ASN B 1 217 ? -33.438 3.135 -1.686 1 24.86 217 ASN B N 1
ATOM 3400 C CA . ASN B 1 217 ? -34.906 3.297 -1.758 1 24.86 217 ASN B CA 1
ATOM 3401 C C . ASN B 1 217 ? -35.469 3.869 -0.461 1 24.86 217 ASN B C 1
ATOM 3403 O O . ASN B 1 217 ? -35.062 3.457 0.63 1 24.86 217 ASN B O 1
#

pLDDT: mean 79.7, std 22.61, range [17.86, 97.81]

Radius of gyration: 21.67 Å; Cα contacts (8 Å, |Δi|>4): 1079; chains: 2; bounding box: 72×57×45 Å

Sequence (434 aa):
MTAHDAVKSMYSLSSSINMKGEAQEELYILDLVISRSSNPLVATSLSDGNIQLFKLEGLQKTDSIKRHGEVLTGIRFSHENPQILWSSCSDGKICCWDLRQEINKPVKELKDTSDNEVKPISCFDVDLSDTFVCGGTELINEDSFLLFWDVRTSQLLGGYWDSHTDDITEVRYHPYKRDVLASGSTDGLINIFDVKETTEEDALQLTLNSNSSVVSNMTAHDAVKSMYSLSSSINMKGEAQEELYILDLVISRSSNPLVATSLSDGNIQLFKLEGLQKTDSIKRHGEVLTGIRFSHENPQILWSSCSDGKICCWDLRQEINKPVKELKDTSDNEVKPISCFDVDLSDTFVCGGTELINEDSFLLFWDVRTSQLLGGYWDSHTDDITEVRYHPYKRDVLASGSTDGLINIFDVKETTEEDALQLTLNSNSSVVSN